Protein AF-0000000080869030 (afdb_homodimer)

Radius of gyration: 32.98 Å; Cα contacts (8 Å, |Δi|>4): 1420; chains: 2; bounding box: 176×97×64 Å

Solvent-accessible surface area (backbone atoms only — not comparable to full-atom values): 35875 Å² total; per-residue (Å²): 134,84,80,75,78,77,78,75,77,75,76,75,74,76,75,72,74,75,75,72,72,69,69,69,69,62,73,65,79,61,89,52,80,64,91,63,67,45,76,40,42,29,30,25,45,46,40,77,60,39,54,60,31,70,37,32,48,49,58,42,50,52,50,40,21,57,57,31,71,56,31,41,39,76,48,80,40,44,34,59,71,88,43,49,30,81,46,18,54,59,34,8,37,72,58,78,32,36,14,27,34,40,38,19,48,64,43,16,87,83,38,53,43,36,29,66,71,23,34,47,56,48,48,45,71,33,64,68,48,42,44,39,45,28,67,30,92,86,58,34,44,41,56,55,33,40,54,54,30,46,76,51,32,22,36,74,63,42,50,23,34,43,28,41,18,17,33,37,16,63,57,84,61,90,49,80,71,62,44,39,73,38,38,25,38,31,28,46,56,48,20,49,45,40,38,69,47,51,18,43,53,39,82,78,58,77,89,48,48,52,59,32,34,66,74,57,76,25,47,29,36,68,40,43,37,39,40,36,64,50,64,47,39,46,78,59,32,41,26,39,29,32,66,39,60,21,36,34,29,31,38,43,26,35,30,12,31,68,64,57,66,70,47,54,71,42,48,51,51,33,42,60,67,43,32,66,60,41,23,54,51,23,20,47,52,29,49,69,32,30,64,59,28,54,48,52,26,45,74,68,69,27,45,79,43,72,60,50,71,67,55,49,51,52,50,28,53,48,24,58,69,62,30,45,55,58,52,21,69,70,36,72,62,27,35,52,41,47,53,52,49,50,51,50,35,38,75,73,66,77,93,133,86,76,79,78,78,79,79,78,74,77,76,74,75,75,73,75,74,75,73,75,71,70,70,69,64,72,66,79,62,87,52,80,64,91,64,67,45,76,39,42,30,29,25,43,46,40,78,61,38,55,60,31,72,38,32,48,49,58,43,50,52,50,40,20,58,56,30,72,54,31,40,38,76,47,80,40,43,36,60,73,87,42,49,29,81,44,18,56,58,34,8,37,70,58,78,30,36,14,26,34,40,39,19,48,66,43,17,87,82,38,52,42,37,29,65,71,23,34,47,55,48,48,45,72,33,66,67,48,43,43,38,46,28,67,28,92,89,59,35,42,42,58,57,34,40,54,54,29,45,77,51,32,21,36,73,62,42,48,23,33,42,28,40,18,17,33,38,17,64,58,85,63,89,48,78,70,61,44,38,73,39,38,27,38,30,27,44,55,50,21,49,47,40,39,69,49,52,17,42,54,39,80,76,59,77,89,49,48,51,58,33,35,66,73,56,77,24,48,28,35,68,42,42,36,39,39,37,62,45,69,49,41,48,78,60,33,40,27,38,28,31,65,41,62,21,37,34,29,30,39,44,26,35,29,12,31,67,64,57,66,69,47,54,71,42,48,51,50,32,42,60,67,44,34,66,61,41,23,56,52,23,20,47,52,28,50,68,31,31,66,58,28,54,48,51,28,42,75,68,70,26,44,78,41,72,61,50,72,67,54,50,51,52,50,29,53,48,22,58,71,63,30,46,55,59,52,22,69,70,36,74,62,28,35,52,39,48,52,50,50,50,50,49,35,38,76,72,66,77,93

Nearest PDB structures (foldseek):
  4pe3-assembly1_A  TM=7.318E-01  e=4.909E-23  Cereibacter sphaeroides ATCC 17029
  2hzl-assembly1_A  TM=8.666E-01  e=1.777E-19  Cereibacter sphaeroides 2.4.1
  8cp7-assembly1_A  TM=8.288E-01  e=3.281E-19  Haemophilus influenzae
  4xfe-assembly1_A  TM=8.522E-01  e=2.308E-18  Pseudomonas putida ND6
  4oan-assembly2_B  TM=8.001E-01  e=3.962E-17  Rhodopseudomonas palustris HaA2

Foldseek 3Di:
DDPPPPPPPPPPPPPPPPPPPPPPVVVPLPQAADPAAAEFEEEELAFCLFLCNVLNVVVLQVQLCVLNVNSYHYHYDYAPPQHHSLCRLLCQLVVVGFKYKDACQRCCVVQVLSCVQQHFFLFQQDLVLSCCQCPNDPHNLVVLSQVSQVVSQKGWQAKAWLFFKKKFFQDDDQFLLVLAQFEEATGRLRQLLSVLSNHHHDHDGPQCQCVCLQVPVGGTYIDRQLCCPSNDSLQRGAEIEPRDRYRTGMMIMMTRNVSLVVDRPSSNVSSNVCHVVSHVSSRVSSVVRNVVSQVSSVVSVHYYHYHDPVSSLVSSVCRLVRRQVVSLVVDVSSVSSSVSSVVSCVVVVSD/DPPPPPDPPPPPPPPPPPPPPPPPPPVPLPQAADPAAAEFEEEELAFCLFLCNVLNVVVLQVQLCVLNVNSYHYHYDYAPPQHHSLCRLLCQLVVVGFKYKDACQRCCVVQVLSCVQQHFFLFAQDLVLSCCCCPNDPHNLVVLSQVSQVVSQKGWQAKAWLFFKKKFFQDDDQFLLVLAQFEEATGRLRQLLSVLSNHHHDHDGPQCQCVCLQVPVGGTYIDRQLCCCSNDVLQRGAEIEPNDRYRTGMMIMMGRNVSLVVDRPSSNVSSNVCHVVSHVSSRVSSVVRNVVSQVSSVVSVHYYHYHDPVSSLVSSVCRLVRRQVVSLVVDVSSVSSSVSSVVSCVVVVSD

Organism: NCBI:txid3151122

pLDDT: mean 91.3, std 17.68, range [23.34, 98.94]

Structure (mmCIF, N/CA/C/O backbone):
data_AF-0000000080869030-model_v1
#
loop_
_entity.id
_entity.type
_entity.pdbx_description
1 polymer 'TRAP transporter substrate-binding protein DctP'
#
loop_
_atom_site.group_PDB
_atom_site.id
_atom_site.type_symbol
_atom_site.label_atom_id
_atom_site.label_alt_id
_atom_site.label_comp_id
_atom_site.label_asym_id
_atom_site.label_entity_id
_atom_site.label_seq_id
_atom_site.pdbx_PDB_ins_code
_atom_site.Cartn_x
_atom_site.Cartn_y
_atom_site.Cartn_z
_atom_site.occupancy
_atom_site.B_iso_or_equiv
_atom_site.auth_seq_id
_atom_site.auth_comp_id
_atom_site.auth_asym_id
_atom_site.auth_atom_id
_atom_site.pdbx_PDB_model_num
ATOM 1 N N . MET A 1 1 ? -86.875 -47.469 6.82 1 24.3 1 MET A N 1
ATOM 2 C CA . MET A 1 1 ? -85.688 -48.25 7.113 1 24.3 1 MET A CA 1
ATOM 3 C C . MET A 1 1 ? -85 -48.781 5.832 1 24.3 1 MET A C 1
ATOM 5 O O . MET A 1 1 ? -84.312 -49.781 5.859 1 24.3 1 MET A O 1
ATOM 9 N N . THR A 1 2 ? -85.5 -48.25 4.672 1 27.67 2 THR A N 1
ATOM 10 C CA . THR A 1 2 ? -85.188 -48.594 3.293 1 27.67 2 THR A CA 1
ATOM 11 C C . THR A 1 2 ? -83.688 -48.375 3.02 1 27.67 2 THR A C 1
ATOM 13 O O . THR A 1 2 ? -83.125 -47.312 3.33 1 27.67 2 THR A O 1
ATOM 16 N N . THR A 1 3 ? -82.938 -49.469 2.873 1 29.38 3 THR A N 1
ATOM 17 C CA . THR A 1 3 ? -81.562 -49.938 2.674 1 29.38 3 THR A CA 1
ATOM 18 C C . THR A 1 3 ? -81 -49.375 1.372 1 29.38 3 THR A C 1
ATOM 20 O O . THR A 1 3 ? -81.438 -49.781 0.284 1 29.38 3 THR A O 1
ATOM 23 N N . ILE A 1 4 ? -80.938 -47.969 1.257 1 28.75 4 ILE A N 1
ATOM 24 C CA . ILE A 1 4 ? -80.438 -47.344 0.026 1 28.75 4 ILE A CA 1
ATOM 25 C C . ILE A 1 4 ? -79.062 -47.812 -0.318 1 28.75 4 ILE A C 1
ATOM 27 O O . ILE A 1 4 ? -78.125 -47.688 0.49 1 28.75 4 ILE A O 1
ATOM 31 N N . LYS A 1 5 ? -79 -48.844 -1.177 1 28.5 5 LYS A N 1
ATOM 32 C CA . LYS A 1 5 ? -77.875 -49.562 -1.767 1 28.5 5 LYS A CA 1
ATOM 33 C C . LYS A 1 5 ? -76.875 -48.594 -2.424 1 28.5 5 LYS A C 1
ATOM 35 O O . LYS A 1 5 ? -77.188 -47.969 -3.434 1 28.5 5 LYS A O 1
ATOM 40 N N . HIS A 1 6 ? -76.188 -47.688 -1.654 1 31.61 6 HIS A N 1
ATOM 41 C CA . HIS A 1 6 ? -75.25 -46.719 -2.225 1 31.61 6 HIS A CA 1
ATOM 42 C C . HIS A 1 6 ? -74.125 -47.438 -3.018 1 31.61 6 HIS A C 1
ATOM 44 O O . HIS A 1 6 ? -73.438 -48.281 -2.473 1 31.61 6 HIS A O 1
ATOM 50 N N . THR A 1 7 ? -74.438 -47.844 -4.281 1 29.8 7 THR A N 1
ATOM 51 C CA . THR A 1 7 ? -73.562 -48.438 -5.254 1 29.8 7 THR A CA 1
ATOM 52 C C . THR A 1 7 ? -72.25 -47.625 -5.383 1 29.8 7 THR A C 1
ATOM 54 O O . THR A 1 7 ? -72.312 -46.438 -5.699 1 29.8 7 THR A O 1
ATOM 57 N N . ILE A 1 8 ? -71.25 -47.875 -4.531 1 30.05 8 ILE A N 1
ATOM 58 C CA . ILE A 1 8 ? -69.938 -47.344 -4.414 1 30.05 8 ILE A CA 1
ATOM 59 C C . ILE A 1 8 ? -69.188 -47.531 -5.727 1 30.05 8 ILE A C 1
ATOM 61 O O . ILE A 1 8 ? -68.938 -48.656 -6.164 1 30.05 8 ILE A O 1
ATOM 65 N N . PHE A 1 9 ? -69.625 -46.844 -6.844 1 30.55 9 PHE A N 1
ATOM 66 C CA . PHE A 1 9 ? -68.938 -46.906 -8.102 1 30.55 9 PHE A CA 1
ATOM 67 C C . PHE A 1 9 ? -67.438 -46.594 -7.883 1 30.55 9 PHE A C 1
ATOM 69 O O . PHE A 1 9 ? -67.125 -45.531 -7.328 1 30.55 9 PHE A O 1
ATOM 76 N N . ALA A 1 10 ? -66.625 -47.562 -7.613 1 28.8 10 ALA A N 1
ATOM 77 C CA . ALA A 1 10 ? -65.125 -47.625 -7.504 1 28.8 10 ALA A CA 1
ATOM 78 C C . ALA A 1 10 ? -64.5 -47.062 -8.766 1 28.8 10 ALA A C 1
ATOM 80 O O . ALA A 1 10 ? -64.562 -47.656 -9.836 1 28.8 10 ALA A O 1
ATOM 81 N N . LYS A 1 11 ? -64.688 -45.719 -9.023 1 31.28 11 LYS A N 1
ATOM 82 C CA . LYS A 1 11 ? -63.969 -45.094 -10.133 1 31.28 11 LYS A CA 1
ATOM 83 C C . LYS A 1 11 ? -62.5 -45.5 -10.172 1 31.28 11 LYS A C 1
ATOM 85 O O . LYS A 1 11 ? -61.75 -45.281 -9.211 1 31.28 11 LYS A O 1
ATOM 90 N N . THR A 1 12 ? -62.219 -46.719 -10.734 1 29.55 12 THR A N 1
ATOM 91 C CA . THR A 1 12 ? -60.875 -47.188 -11.031 1 29.55 12 THR A CA 1
ATOM 92 C C . THR A 1 12 ? -60.094 -46.125 -11.812 1 29.55 12 THR A C 1
ATOM 94 O O . THR A 1 12 ? -60.469 -45.75 -12.93 1 29.55 12 THR A O 1
ATOM 97 N N . MET A 1 13 ? -59.719 -45.031 -11.141 1 30.67 13 MET A N 1
ATOM 98 C CA . MET A 1 13 ? -58.812 -44.062 -11.758 1 30.67 13 MET A CA 1
ATOM 99 C C . MET A 1 13 ? -57.594 -44.719 -12.375 1 30.67 13 MET A C 1
ATOM 101 O O . MET A 1 13 ? -56.844 -45.406 -11.68 1 30.67 13 MET A O 1
ATOM 105 N N . ILE A 1 14 ? -57.75 -45.188 -13.641 1 33.12 14 ILE A N 1
ATOM 106 C CA . ILE A 1 14 ? -56.625 -45.594 -14.469 1 33.12 14 ILE A CA 1
ATOM 107 C C . ILE A 1 14 ? -55.531 -44.531 -14.453 1 33.12 14 ILE A C 1
ATOM 109 O O . ILE A 1 14 ? -55.75 -43.406 -14.891 1 33.12 14 ILE A O 1
ATOM 113 N N . CYS A 1 15 ? -54.812 -44.438 -13.336 1 30.11 15 CYS A N 1
ATOM 114 C CA . CYS A 1 15 ? -53.594 -43.625 -13.32 1 30.11 15 CYS A CA 1
ATOM 115 C C . CYS A 1 15 ? -52.688 -43.969 -14.492 1 30.11 15 CYS A C 1
ATOM 117 O O . CYS A 1 15 ? -52.156 -45.062 -14.562 1 30.11 15 CYS A O 1
ATOM 119 N N . ALA A 1 16 ? -53.125 -43.625 -15.789 1 35 16 ALA A N 1
ATOM 120 C CA . ALA A 1 16 ? -52.188 -43.656 -16.891 1 35 16 ALA A CA 1
ATOM 121 C C . ALA A 1 16 ? -50.844 -43.062 -16.484 1 35 16 ALA A C 1
ATOM 123 O O . ALA A 1 16 ? -50.75 -41.938 -16.031 1 35 16 ALA A O 1
ATOM 124 N N . GLY A 1 17 ? -49.906 -43.938 -15.984 1 31.67 17 GLY A N 1
ATOM 125 C CA . GLY A 1 17 ? -48.5 -43.656 -15.781 1 31.67 17 GLY A CA 1
ATOM 126 C C . GLY A 1 17 ? -47.875 -42.906 -16.953 1 31.67 17 GLY A C 1
ATOM 127 O O . GLY A 1 17 ? -47.812 -43.438 -18.062 1 31.67 17 GLY A O 1
ATOM 128 N N . VAL A 1 18 ? -48.25 -41.594 -17.141 1 37.72 18 VAL A N 1
ATOM 129 C CA . VAL A 1 18 ? -47.406 -40.844 -18.062 1 37.72 18 VAL A CA 1
ATOM 130 C C . VAL A 1 18 ? -45.938 -41.156 -17.812 1 37.72 18 VAL A C 1
ATOM 132 O O . VAL A 1 18 ? -45.406 -40.906 -16.719 1 37.72 18 VAL A O 1
ATOM 135 N N . MET A 1 19 ? -45.469 -42.281 -18.422 1 35.59 19 MET A N 1
ATOM 136 C CA . MET A 1 19 ? -44.031 -42.469 -18.5 1 35.59 19 MET A CA 1
ATOM 137 C C . MET A 1 19 ? -43.344 -41.188 -18.984 1 35.59 19 MET A C 1
ATOM 139 O O . MET A 1 19 ? -43.531 -40.75 -20.109 1 35.59 19 MET A O 1
ATOM 143 N N . ALA A 1 20 ? -43.188 -40.188 -18.125 1 37.25 20 ALA A N 1
ATOM 144 C CA . ALA A 1 20 ? -42.25 -39.094 -18.406 1 37.25 20 ALA A CA 1
ATOM 145 C C . ALA A 1 20 ? -40.938 -39.625 -18.984 1 37.25 20 ALA A C 1
ATOM 147 O O . ALA A 1 20 ? -40.219 -40.375 -18.297 1 37.25 20 ALA A O 1
ATOM 148 N N . PHE A 1 21 ? -40.938 -39.906 -20.281 1 37.81 21 PHE A N 1
ATOM 149 C CA . PHE A 1 21 ? -39.625 -39.969 -20.906 1 37.81 21 PHE A CA 1
ATOM 150 C C . PHE A 1 21 ? -38.75 -38.812 -20.438 1 37.81 21 PHE A C 1
ATOM 152 O O . PHE A 1 21 ? -39.031 -37.656 -20.766 1 37.81 21 PHE A O 1
ATOM 159 N N . THR A 1 22 ? -38.344 -38.906 -19.219 1 37.75 22 THR A N 1
ATOM 160 C CA . THR A 1 22 ? -37.219 -38.062 -18.953 1 37.75 22 THR A CA 1
ATOM 161 C C . THR A 1 22 ? -36.188 -38.156 -20.078 1 37.75 22 THR A C 1
ATOM 163 O O . THR A 1 22 ? -35.531 -39.188 -20.25 1 37.75 22 THR A O 1
ATOM 166 N N . HIS A 1 23 ? -36.531 -37.562 -21.266 1 37.72 23 HIS A N 1
ATOM 167 C CA . HIS A 1 23 ? -35.406 -37.281 -22.125 1 37.72 23 HIS A CA 1
ATOM 168 C C . HIS A 1 23 ? -34.219 -36.75 -21.328 1 37.72 23 HIS A C 1
ATOM 170 O O . HIS A 1 23 ? -34.25 -35.656 -20.797 1 37.72 23 HIS A O 1
ATOM 176 N N . SER A 1 24 ? -33.656 -37.594 -20.578 1 38.56 24 SER A N 1
ATOM 177 C CA . SER A 1 24 ? -32.281 -37.219 -20.281 1 38.56 24 SER A CA 1
ATOM 178 C C . SER A 1 24 ? -31.594 -36.594 -21.5 1 38.56 24 SER A C 1
ATOM 180 O O . SER A 1 24 ? -31.203 -37.344 -22.406 1 38.56 24 SER A O 1
ATOM 182 N N . VAL A 1 25 ? -32.094 -35.531 -22.016 1 40.72 25 VAL A N 1
ATOM 183 C CA . VAL A 1 25 ? -31.156 -34.812 -22.875 1 40.72 25 VAL A CA 1
ATOM 184 C C . VAL A 1 25 ? -29.75 -34.938 -22.281 1 40.72 25 VAL A C 1
ATOM 186 O O . VAL A 1 25 ? -29.453 -34.312 -21.266 1 40.72 25 VAL A O 1
ATOM 189 N N . ALA A 1 26 ? -29.25 -36.094 -22.234 1 40.06 26 ALA A N 1
ATOM 190 C CA . ALA A 1 26 ? -27.797 -36.062 -22.125 1 40.06 26 ALA A CA 1
ATOM 191 C C . ALA A 1 26 ? -27.234 -34.844 -22.844 1 40.06 26 ALA A C 1
ATOM 193 O O . ALA A 1 26 ? -27.359 -34.688 -24.062 1 40.06 26 ALA A O 1
ATOM 194 N N . GLN A 1 27 ? -27.359 -33.625 -22.312 1 41.88 27 GLN A N 1
ATOM 195 C CA . GLN A 1 27 ? -26.484 -32.625 -22.906 1 41.88 27 GLN A CA 1
ATOM 196 C C . GLN A 1 27 ? -25.281 -33.281 -23.594 1 41.88 27 GLN A C 1
ATOM 198 O O . GLN A 1 27 ? -24.453 -33.906 -22.953 1 41.88 27 GLN A O 1
ATOM 203 N N . ALA A 1 28 ? -25.484 -33.812 -24.594 1 42.09 28 ALA A N 1
ATOM 204 C CA . ALA A 1 28 ? -24.453 -34.375 -25.469 1 42.09 28 ALA A CA 1
ATOM 205 C C . ALA A 1 28 ? -23.109 -33.656 -25.234 1 42.09 28 ALA A C 1
ATOM 207 O O . ALA A 1 28 ? -23 -32.438 -25.422 1 42.09 28 ALA A O 1
ATOM 208 N N . GLN A 1 29 ? -22.438 -33.906 -24.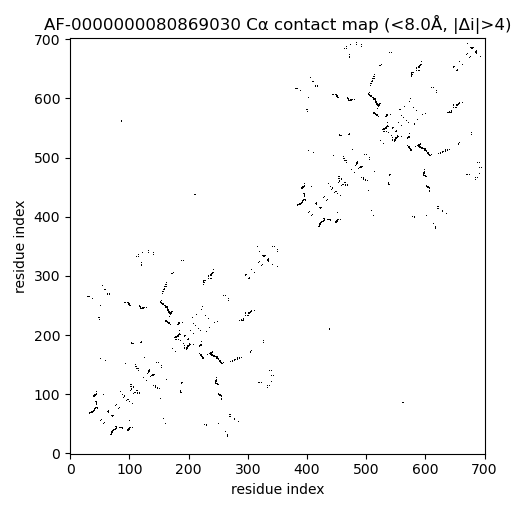109 1 50.94 29 GLN A N 1
ATOM 209 C CA . GLN A 1 29 ? -21.047 -33.438 -24.078 1 50.94 29 GLN A CA 1
ATOM 210 C C . GLN A 1 29 ? -20.516 -33.219 -25.484 1 50.94 29 GLN A C 1
ATOM 212 O O . GLN A 1 29 ? -20.25 -34.188 -26.219 1 50.94 29 GLN A O 1
ATOM 217 N N . GLU A 1 30 ? -21 -32.344 -26.297 1 59 30 GLU A N 1
ATOM 218 C CA . GLU A 1 30 ? -20.547 -32.031 -27.641 1 59 30 GLU A CA 1
ATOM 219 C C . GLU A 1 30 ? -19.016 -32.062 -27.734 1 59 30 GLU A C 1
ATOM 221 O O . GLU A 1 30 ? -18.328 -31.375 -26.984 1 59 30 GLU A O 1
ATOM 226 N N . ASN A 1 31 ? -18.469 -33.188 -28.25 1 74.62 31 ASN A N 1
ATOM 227 C CA . ASN A 1 31 ? -17.078 -33.469 -28.562 1 74.62 31 ASN A CA 1
ATOM 228 C C . ASN A 1 31 ? -16.531 -32.562 -29.641 1 74.62 31 ASN A C 1
ATOM 230 O O . ASN A 1 31 ? -16.844 -32.75 -30.828 1 74.62 31 ASN A O 1
ATOM 234 N N . GLY A 1 32 ? -16.109 -31.281 -29.422 1 89.69 32 GLY A N 1
ATOM 235 C CA . GLY A 1 32 ? -15.484 -30.328 -30.328 1 89.69 32 GLY A CA 1
ATOM 236 C C . GLY A 1 32 ? -15.719 -28.875 -29.938 1 89.69 32 GLY A C 1
ATOM 237 O O . GLY A 1 32 ? -16.297 -28.609 -28.875 1 89.69 32 GLY A O 1
ATOM 238 N N . PRO A 1 33 ? -15.203 -28.031 -30.828 1 94.69 33 PRO A N 1
ATOM 239 C CA . PRO A 1 33 ? -15.344 -26.609 -30.531 1 94.69 33 PRO A CA 1
ATOM 240 C C . PRO A 1 33 ? -16.797 -26.141 -30.578 1 94.69 33 PRO A C 1
ATOM 242 O O . PRO A 1 33 ? -17.531 -26.5 -31.5 1 94.69 33 PRO A O 1
ATOM 245 N N . PRO A 1 34 ? -17.281 -25.406 -29.625 1 95.44 34 PRO A N 1
ATOM 246 C CA . PRO A 1 34 ? -18.609 -24.797 -29.688 1 95.44 34 PRO A CA 1
ATOM 247 C C . PRO A 1 34 ? -18.703 -23.719 -30.766 1 95.44 34 PRO A C 1
ATOM 249 O O . PRO A 1 34 ? -17.688 -23.234 -31.266 1 95.44 34 PRO A O 1
ATOM 252 N N . ASP A 1 35 ? -20 -23.375 -31 1 93.12 35 ASP A N 1
ATOM 253 C CA . ASP A 1 35 ? -20.234 -22.328 -31.984 1 93.12 35 ASP A CA 1
ATOM 254 C C . ASP A 1 35 ? -20 -20.938 -31.391 1 93.12 35 ASP A C 1
ATOM 256 O O . ASP A 1 35 ? -19.516 -20.031 -32.062 1 93.12 35 ASP A O 1
ATOM 260 N N . GLU A 1 36 ? -20.219 -20.844 -30.156 1 95.12 36 GLU A N 1
ATOM 261 C CA . GLU A 1 36 ? -20.125 -19.547 -29.5 1 95.12 36 GLU A CA 1
ATOM 262 C C . GLU A 1 36 ? -18.703 -19.266 -29.016 1 95.12 36 GLU A C 1
ATOM 264 O O . GLU A 1 36 ? -18.016 -20.172 -28.531 1 95.12 36 GLU A O 1
ATOM 269 N N . VAL A 1 37 ? -18.25 -18.047 -29.203 1 97.81 37 VAL A N 1
ATOM 270 C CA . VAL A 1 37 ? -16.953 -17.609 -28.734 1 97.81 37 VAL A CA 1
ATOM 271 C C . VAL A 1 37 ? -17.078 -17.016 -27.328 1 97.81 37 VAL A C 1
ATOM 273 O O . VAL A 1 37 ? -17.938 -16.172 -27.078 1 97.81 37 VAL A O 1
ATOM 276 N N . THR A 1 38 ? -16.328 -17.547 -26.406 1 98.44 38 THR A N 1
ATOM 277 C CA . THR A 1 38 ? -16.203 -16.984 -25.062 1 98.44 38 THR A CA 1
ATOM 278 C C . THR A 1 38 ? -15.062 -15.977 -25 1 98.44 38 THR A C 1
ATOM 280 O O . THR A 1 38 ? -13.938 -16.281 -25.375 1 98.44 38 THR A O 1
ATOM 283 N N . THR A 1 39 ? -15.328 -14.789 -24.547 1 98.69 39 THR A N 1
ATOM 284 C CA . THR A 1 39 ? -14.289 -13.781 -24.359 1 98.69 39 THR A CA 1
ATOM 285 C C . THR A 1 39 ? -14.047 -13.523 -22.875 1 98.69 39 THR A C 1
ATOM 287 O O . THR A 1 39 ? -14.961 -13.133 -22.156 1 98.69 39 THR A O 1
ATOM 290 N N . TRP A 1 40 ? -12.828 -13.766 -22.422 1 98.88 40 TRP A N 1
ATOM 291 C CA . TRP A 1 40 ? -12.406 -13.484 -21.062 1 98.88 40 TRP A CA 1
ATOM 292 C C . TRP A 1 40 ? -11.656 -12.156 -20.984 1 98.88 40 TRP A C 1
ATOM 294 O O . TRP A 1 40 ? -10.875 -11.828 -21.875 1 98.88 40 TRP A O 1
ATOM 304 N N . THR A 1 41 ? -11.914 -11.438 -19.938 1 98.88 41 THR A N 1
ATOM 305 C CA . THR A 1 41 ? -11.117 -10.266 -19.594 1 98.88 41 THR A CA 1
ATOM 306 C C . THR A 1 41 ? -10.211 -10.555 -18.391 1 98.88 41 THR A C 1
ATOM 308 O O . THR A 1 41 ? -10.695 -10.883 -17.312 1 98.88 41 THR A O 1
ATOM 311 N N . PHE A 1 42 ? -8.914 -10.414 -18.672 1 98.88 42 PHE A N 1
ATOM 312 C CA . PHE A 1 42 ? -7.914 -10.617 -17.625 1 98.88 42 PHE A CA 1
ATOM 313 C C . PHE A 1 42 ? -7.246 -9.305 -17.25 1 98.88 42 PHE A C 1
ATOM 315 O O . PHE A 1 42 ? -6.895 -8.5 -18.125 1 98.88 42 PHE A O 1
ATOM 322 N N . GLN A 1 43 ? -7.098 -9.039 -15.977 1 98.62 43 GLN A N 1
ATOM 323 C CA . GLN A 1 43 ? -6.188 -8.008 -15.484 1 98.62 43 GLN A CA 1
ATOM 324 C C . GLN A 1 43 ? -5.188 -8.586 -14.492 1 98.62 43 GLN A C 1
ATOM 326 O O . GLN A 1 43 ? -5.559 -8.984 -13.391 1 98.62 43 GLN A O 1
ATOM 331 N N . PRO A 1 44 ? -3.928 -8.609 -14.852 1 98.5 44 PRO A N 1
ATOM 332 C CA . PRO A 1 44 ? -2.891 -9.039 -13.906 1 98.5 44 PRO A CA 1
ATOM 333 C C . PRO A 1 44 ? -2.568 -7.977 -12.859 1 98.5 44 PRO A C 1
ATOM 335 O O . PRO A 1 44 ? -3.154 -6.891 -12.875 1 98.5 44 PRO A O 1
ATOM 338 N N . ALA A 1 45 ? -1.724 -8.336 -11.914 1 97.31 45 ALA A N 1
ATOM 339 C CA . ALA A 1 45 ? -1.27 -7.41 -10.875 1 97.31 45 ALA A CA 1
ATOM 340 C C . ALA A 1 45 ? -0.243 -6.426 -11.43 1 97.31 45 ALA A C 1
ATOM 342 O O . ALA A 1 45 ? 0.26 -5.566 -10.703 1 97.31 45 ALA A O 1
ATOM 343 N N . PHE A 1 46 ? 0.075 -6.492 -12.703 1 95.06 46 PHE A N 1
ATOM 344 C CA . PHE A 1 46 ? 1.16 -5.738 -13.312 1 95.06 46 PHE A CA 1
ATOM 345 C C . PHE A 1 46 ? 0.747 -5.215 -14.688 1 95.06 46 PHE A C 1
ATOM 347 O O . PHE A 1 46 ? -0.309 -5.582 -15.203 1 95.06 46 PHE A O 1
ATOM 354 N N . ASP A 1 47 ? 1.552 -4.344 -15.195 1 94.19 47 ASP A N 1
ATOM 355 C CA . ASP A 1 47 ? 1.265 -3.822 -16.531 1 94.19 47 ASP A CA 1
ATOM 356 C C . ASP A 1 47 ? 2.209 -4.418 -17.562 1 94.19 47 ASP A C 1
ATOM 358 O O . ASP A 1 47 ? 2.932 -5.375 -17.281 1 94.19 47 ASP A O 1
ATOM 362 N N . SER A 1 48 ? 2.186 -3.885 -18.75 1 94.06 48 SER A N 1
ATOM 363 C CA . SER A 1 48 ? 2.854 -4.52 -19.875 1 94.06 48 SER A CA 1
ATOM 364 C C . SER A 1 48 ? 4.363 -4.328 -19.812 1 94.06 48 SER A C 1
ATOM 366 O O . SER A 1 48 ? 5.113 -4.953 -20.562 1 94.06 48 SER A O 1
ATOM 368 N N . SER A 1 49 ? 4.828 -3.527 -18.844 1 89.31 49 SER A N 1
ATOM 369 C CA . SER A 1 49 ? 6.266 -3.311 -18.734 1 89.31 49 SER A CA 1
ATOM 370 C C . SER A 1 49 ? 6.945 -4.484 -18.031 1 89.31 49 SER A C 1
ATOM 372 O O . SER A 1 49 ? 8.164 -4.645 -18.109 1 89.31 49 SER A O 1
ATOM 374 N N . ASP A 1 50 ? 6.164 -5.238 -17.312 1 92.62 50 ASP A N 1
ATOM 375 C CA . ASP A 1 50 ? 6.695 -6.387 -16.578 1 92.62 50 ASP A CA 1
ATOM 376 C C . ASP A 1 50 ? 6.957 -7.559 -17.531 1 92.62 50 ASP A C 1
ATOM 378 O O . ASP A 1 50 ? 6.145 -7.848 -18.406 1 92.62 50 ASP A O 1
ATOM 382 N N . ALA A 1 51 ? 7.988 -8.273 -17.297 1 92.75 51 ALA A N 1
ATOM 383 C CA . ALA A 1 51 ? 8.375 -9.391 -18.156 1 92.75 51 ALA A CA 1
ATOM 384 C C . ALA A 1 51 ? 7.312 -10.492 -18.125 1 92.75 51 ALA A C 1
ATOM 386 O O . ALA A 1 51 ? 7.188 -11.266 -19.094 1 92.75 51 ALA A O 1
ATOM 387 N N . GLY A 1 52 ? 6.582 -10.594 -17.047 1 95.31 52 GLY A N 1
ATOM 388 C CA . GLY A 1 52 ? 5.516 -11.578 -16.953 1 95.31 52 GLY A CA 1
ATOM 389 C C . GLY A 1 52 ? 4.445 -11.406 -18.016 1 95.31 52 GLY A C 1
ATOM 390 O O . GLY A 1 52 ? 3.656 -12.312 -18.266 1 95.31 52 GLY A O 1
ATOM 391 N N . TRP A 1 53 ? 4.438 -10.172 -18.562 1 96.56 53 TRP A N 1
ATOM 392 C CA . TRP A 1 53 ? 3.484 -9.891 -19.625 1 96.56 53 TRP A CA 1
ATOM 393 C C . TRP A 1 53 ? 3.887 -10.602 -20.922 1 96.56 53 TRP A C 1
ATOM 395 O O . TRP A 1 53 ? 3.363 -11.68 -21.234 1 96.56 53 TRP A O 1
ATOM 405 N N . ASP A 1 54 ? 5.027 -10.266 -21.516 1 96.12 54 ASP A N 1
ATOM 406 C CA . ASP A 1 54 ? 5.441 -10.734 -22.828 1 96.12 54 ASP A CA 1
ATOM 407 C C . ASP A 1 54 ? 5.984 -12.164 -22.75 1 96.12 54 ASP A C 1
ATOM 409 O O . ASP A 1 54 ? 5.836 -12.938 -23.703 1 96.12 54 ASP A O 1
ATOM 413 N N . ASN A 1 55 ? 6.562 -12.477 -21.609 1 96.44 55 ASN A N 1
ATOM 414 C CA . ASN A 1 55 ? 7.23 -13.766 -21.516 1 96.44 55 ASN A CA 1
ATOM 415 C C . ASN A 1 55 ? 6.379 -14.789 -20.75 1 96.44 55 ASN A C 1
ATOM 417 O O . ASN A 1 55 ? 6.762 -15.953 -20.625 1 96.44 55 ASN A O 1
ATOM 421 N N . GLY A 1 56 ? 5.289 -14.328 -20.219 1 97.75 56 GLY A N 1
ATOM 422 C CA . GLY A 1 56 ? 4.426 -15.211 -19.453 1 97.75 56 GLY A CA 1
ATOM 423 C C . GLY A 1 56 ? 3.018 -15.305 -20.016 1 97.75 56 GLY A C 1
ATOM 424 O O . GLY A 1 56 ? 2.662 -16.281 -20.656 1 97.75 56 GLY A O 1
ATOM 425 N N . LEU A 1 57 ? 2.279 -14.195 -19.969 1 98.62 57 LEU A N 1
ATOM 426 C CA . LEU A 1 57 ? 0.849 -14.195 -20.25 1 98.62 57 LEU A CA 1
ATOM 427 C C . LEU A 1 57 ? 0.596 -14.266 -21.75 1 98.62 57 LEU A C 1
ATOM 429 O O . LEU A 1 57 ? -0.294 -14.984 -22.203 1 98.62 57 LEU A O 1
ATOM 433 N N . ILE A 1 58 ? 1.354 -13.516 -22.531 1 98.75 58 ILE A N 1
ATOM 434 C CA . ILE A 1 58 ? 1.066 -13.445 -23.953 1 98.75 58 ILE A CA 1
ATOM 435 C C . ILE A 1 58 ? 1.251 -14.82 -24.594 1 98.75 58 ILE A C 1
ATOM 437 O O . ILE A 1 58 ? 0.344 -15.336 -25.25 1 98.75 58 ILE A O 1
ATOM 441 N N . PRO A 1 59 ? 2.406 -15.477 -24.375 1 98.81 59 PRO A N 1
ATOM 442 C CA . PRO A 1 59 ? 2.523 -16.812 -24.953 1 98.81 59 PRO A CA 1
ATOM 443 C C . PRO A 1 59 ? 1.461 -17.781 -24.438 1 98.81 59 PRO A C 1
ATOM 445 O O . PRO A 1 59 ? 0.962 -18.625 -25.188 1 98.81 59 PRO A O 1
ATOM 448 N N . TRP A 1 60 ? 1.116 -17.703 -23.172 1 98.88 60 TRP A N 1
ATOM 449 C CA . TRP A 1 60 ? 0.071 -18.562 -22.609 1 98.88 60 TRP A CA 1
ATOM 450 C C . TRP A 1 60 ? -1.274 -18.281 -23.266 1 98.88 60 TRP A C 1
ATOM 452 O O . TRP A 1 60 ? -1.998 -19.203 -23.625 1 98.88 60 TRP A O 1
ATOM 462 N N . ILE A 1 61 ? -1.646 -17.016 -23.422 1 98.94 61 ILE A N 1
ATOM 463 C CA . ILE A 1 61 ? -2.902 -16.609 -24.047 1 98.94 61 ILE A CA 1
ATOM 464 C C . ILE A 1 61 ? -2.967 -17.125 -25.484 1 98.94 61 ILE A C 1
ATOM 466 O O . ILE A 1 61 ? -3.982 -17.703 -25.891 1 98.94 61 ILE A O 1
ATOM 470 N N . GLU A 1 62 ? -1.881 -16.984 -26.203 1 98.88 62 GLU A N 1
ATOM 471 C CA . GLU A 1 62 ? -1.831 -17.484 -27.578 1 98.88 62 GLU A CA 1
ATOM 472 C C . GLU A 1 62 ? -2.045 -18.984 -27.625 1 98.88 62 GLU A C 1
ATOM 474 O O . GLU A 1 62 ? -2.773 -19.484 -28.484 1 98.88 62 GLU A O 1
ATOM 479 N N . ALA A 1 63 ? -1.443 -19.719 -26.734 1 98.88 63 ALA A N 1
ATOM 480 C CA . ALA A 1 63 ? -1.592 -21.172 -26.688 1 98.88 63 ALA A CA 1
ATOM 481 C C . ALA A 1 63 ? -3.035 -21.562 -26.391 1 98.88 63 ALA A C 1
ATOM 483 O O . ALA A 1 63 ? -3.57 -22.5 -27 1 98.88 63 ALA A O 1
ATOM 484 N N . VAL A 1 64 ? -3.678 -20.875 -25.453 1 98.88 64 VAL A N 1
ATOM 485 C CA . VAL A 1 64 ? -5.062 -21.156 -25.078 1 98.88 64 VAL A CA 1
ATOM 486 C C . VAL A 1 64 ? -5.977 -20.906 -26.281 1 98.88 64 VAL A C 1
ATOM 488 O O . VAL A 1 64 ? -6.824 -21.734 -26.609 1 98.88 64 VAL A O 1
ATOM 491 N N . GLU A 1 65 ? -5.777 -19.797 -26.891 1 98.88 65 GLU A N 1
ATOM 492 C CA . GLU A 1 65 ? -6.629 -19.438 -28.016 1 98.88 65 GLU A CA 1
ATOM 493 C C . GLU A 1 65 ? -6.441 -20.406 -29.188 1 98.88 65 GLU A C 1
ATOM 495 O O . GLU A 1 65 ? -7.41 -20.781 -29.844 1 98.88 65 GLU A O 1
ATOM 500 N N . GLU A 1 66 ? -5.23 -20.766 -29.438 1 98.81 66 GLU A N 1
ATOM 501 C CA . GLU A 1 66 ? -4.953 -21.734 -30.5 1 98.81 66 GLU A CA 1
ATOM 502 C C . GLU A 1 66 ? -5.547 -23.094 -30.172 1 98.81 66 GLU A C 1
ATOM 504 O O . GLU A 1 66 ? -6.211 -23.703 -31 1 98.81 66 GLU A O 1
ATOM 509 N N . ALA A 1 67 ? -5.355 -23.562 -28.938 1 98.62 67 ALA A N 1
ATOM 510 C CA . ALA A 1 67 ? -5.82 -24.891 -28.531 1 98.62 67 ALA A CA 1
ATOM 511 C C . ALA A 1 67 ? -7.34 -24.984 -28.594 1 98.62 67 ALA A C 1
ATOM 513 O O . ALA A 1 67 ? -7.895 -26.047 -28.891 1 98.62 67 ALA A O 1
ATOM 514 N N . THR A 1 68 ? -7.996 -23.828 -28.391 1 98.56 68 THR A N 1
ATOM 515 C CA . THR A 1 68 ? -9.453 -23.828 -28.375 1 98.56 68 THR A CA 1
ATOM 516 C C . THR A 1 68 ? -10.008 -23.406 -29.734 1 98.56 68 THR A C 1
ATOM 518 O O . THR A 1 68 ? -11.188 -23.062 -29.859 1 98.56 68 THR A O 1
ATOM 521 N N . GLU A 1 69 ? -9.086 -23.281 -30.672 1 98.25 69 GLU A N 1
ATOM 522 C CA . GLU A 1 69 ? -9.445 -22.922 -32.031 1 98.25 69 GLU A CA 1
ATOM 523 C C . GLU A 1 69 ? -10.219 -21.609 -32.062 1 98.25 69 GLU A C 1
ATOM 525 O O . GLU A 1 69 ? -11.211 -21.484 -32.812 1 98.25 69 GLU A O 1
ATOM 530 N N . GLY A 1 70 ? -9.875 -20.766 -31.203 1 98.38 70 GLY A N 1
ATOM 531 C CA . GLY A 1 70 ? -10.414 -19.422 -31.203 1 98.38 70 GLY A CA 1
ATOM 532 C C . GLY A 1 70 ? -11.727 -19.297 -30.438 1 98.38 70 GLY A C 1
ATOM 533 O O . GLY A 1 70 ? -12.297 -18.203 -30.344 1 98.38 70 GLY A O 1
ATOM 534 N N . THR A 1 71 ? -12.219 -20.328 -29.875 1 98.5 71 THR A N 1
ATOM 535 C CA . THR A 1 71 ? -13.523 -20.281 -29.219 1 98.5 71 THR A CA 1
ATOM 536 C C . THR A 1 71 ? -13.398 -19.703 -27.812 1 98.5 71 THR A C 1
ATOM 538 O O . THR A 1 71 ? -14.406 -19.391 -27.172 1 98.5 71 THR A O 1
ATOM 541 N N . VAL A 1 72 ? -12.211 -19.578 -27.312 1 98.81 72 VAL A N 1
ATOM 542 C CA . VAL A 1 72 ? -11.914 -18.781 -26.125 1 98.81 72 VAL A CA 1
ATOM 543 C C . VAL A 1 72 ? -10.93 -17.672 -26.484 1 98.81 72 VAL A C 1
ATOM 545 O O . VAL A 1 72 ? -9.836 -17.938 -26.984 1 98.81 72 VAL A O 1
ATOM 548 N N . GLN A 1 73 ? -11.328 -16.484 -26.312 1 98.81 73 GLN A N 1
ATOM 549 C CA . GLN A 1 73 ? -10.484 -15.312 -26.516 1 98.81 73 GLN A CA 1
ATOM 550 C C . GLN A 1 73 ? -10.25 -14.562 -25.219 1 98.81 73 GLN A C 1
ATOM 552 O O . GLN A 1 73 ? -11.141 -14.484 -24.375 1 98.81 73 GLN A O 1
ATOM 557 N N . ILE A 1 74 ? -9.055 -14 -25.094 1 98.88 74 ILE A N 1
ATOM 558 C CA . ILE A 1 74 ? -8.703 -13.344 -23.844 1 98.88 74 ILE A CA 1
ATOM 559 C C . ILE A 1 74 ? -8.266 -11.906 -24.109 1 98.88 74 ILE A C 1
ATOM 561 O O . ILE A 1 74 ? -7.309 -11.672 -24.844 1 98.88 74 ILE A O 1
ATOM 565 N N . LYS A 1 75 ? -8.984 -10.992 -23.578 1 98.75 75 LYS A N 1
ATOM 566 C CA . LYS A 1 75 ? -8.602 -9.578 -23.547 1 98.75 75 LYS A CA 1
ATOM 567 C C . LYS A 1 75 ? -7.77 -9.266 -22.297 1 98.75 75 LYS A C 1
ATOM 569 O O . LYS A 1 75 ? -8.242 -9.414 -21.172 1 98.75 75 LYS A O 1
ATOM 574 N N . LEU A 1 76 ? -6.57 -8.883 -22.547 1 98.69 76 LEU A N 1
ATOM 575 C CA . LEU A 1 76 ? -5.629 -8.609 -21.469 1 98.69 76 LEU A CA 1
ATOM 576 C C . LEU A 1 76 ? -5.551 -7.117 -21.172 1 98.69 76 LEU A C 1
ATOM 578 O O . LEU A 1 76 ? -5.23 -6.32 -22.062 1 98.69 76 LEU A O 1
ATOM 582 N N . MET A 1 77 ? -5.879 -6.762 -19.953 1 98.5 77 MET A N 1
ATOM 583 C CA . MET A 1 77 ? -5.855 -5.371 -19.516 1 98.5 77 MET A CA 1
ATOM 584 C C . MET A 1 77 ? -4.746 -5.148 -18.484 1 98.5 77 MET A C 1
ATOM 586 O O . MET A 1 77 ? -4.582 -5.941 -17.562 1 98.5 77 MET A O 1
ATOM 590 N N . PRO A 1 78 ? -3.947 -4.043 -18.688 1 97.69 78 PRO A N 1
ATOM 591 C CA . PRO A 1 78 ? -2.881 -3.799 -17.719 1 97.69 78 PRO A CA 1
ATOM 592 C C . PRO A 1 78 ? -3.414 -3.395 -16.344 1 97.69 78 PRO A C 1
ATOM 594 O O . PRO A 1 78 ? -4.531 -2.885 -16.234 1 97.69 78 PRO A O 1
ATOM 597 N N . ALA A 1 79 ? -2.607 -3.66 -15.312 1 95.44 79 ALA A N 1
ATOM 598 C CA . ALA A 1 79 ? -2.955 -3.162 -13.984 1 95.44 79 ALA A CA 1
ATOM 599 C C . ALA A 1 79 ? -3.273 -1.67 -14.031 1 95.44 79 ALA A C 1
ATOM 601 O O . ALA A 1 79 ? -2.59 -0.901 -14.711 1 95.44 79 ALA A O 1
ATOM 602 N N . GLY A 1 80 ? -4.289 -1.281 -13.312 1 92 80 GLY A N 1
ATOM 603 C CA . GLY A 1 80 ? -4.688 0.118 -13.297 1 92 80 GLY A CA 1
ATOM 604 C C . GLY A 1 80 ? -5.832 0.426 -14.242 1 92 80 GLY A C 1
ATOM 605 O O . GLY A 1 80 ? -6.461 1.48 -14.141 1 92 80 GLY A O 1
ATOM 606 N N . SER A 1 81 ? -6.105 -0.487 -15.109 1 94.38 81 SER A N 1
ATOM 607 C CA . SER A 1 81 ? -7.164 -0.248 -16.094 1 94.38 81 SER A CA 1
ATOM 608 C C . SER A 1 81 ? -8.547 -0.393 -15.453 1 94.38 81 SER A C 1
ATOM 610 O O . SER A 1 81 ? -9.43 0.427 -15.688 1 94.38 81 SER A O 1
ATOM 612 N N . LEU A 1 82 ? -8.719 -1.524 -14.719 1 93.75 82 LEU A N 1
ATOM 613 C CA . LEU A 1 82 ? -10.008 -1.803 -14.094 1 93.75 82 LEU A CA 1
ATOM 614 C C . LEU A 1 82 ? -9.914 -1.68 -12.578 1 93.75 82 LEU A C 1
ATOM 616 O O . LEU A 1 82 ? -10.836 -1.169 -11.938 1 93.75 82 LEU A O 1
ATOM 620 N N . THR A 1 83 ? -8.914 -2.127 -12.047 1 93.56 83 THR A N 1
ATOM 621 C CA . THR A 1 83 ? -8.547 -2.016 -10.641 1 93.56 83 THR A CA 1
ATOM 62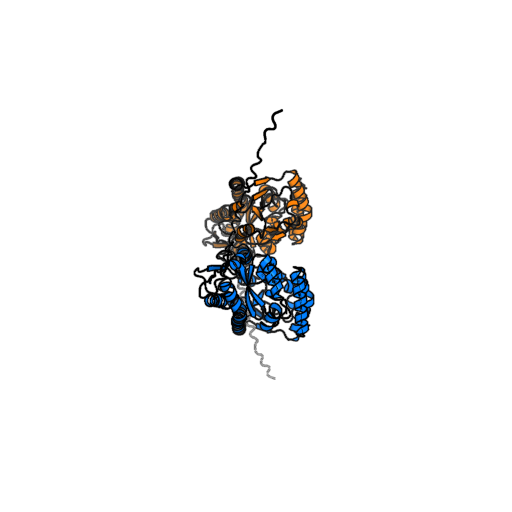2 C C . THR A 1 83 ? -7.047 -1.803 -10.484 1 93.56 83 THR A C 1
ATOM 624 O O . THR A 1 83 ? -6.293 -1.938 -11.445 1 93.56 83 THR A O 1
ATOM 627 N N . SER A 1 84 ? -6.672 -1.473 -9.266 1 91.81 84 SER A N 1
ATOM 628 C CA . SER A 1 84 ? -5.242 -1.495 -8.984 1 91.81 84 SER A CA 1
ATOM 629 C C . SER A 1 84 ? -4.688 -2.914 -9.047 1 91.81 84 SER A C 1
ATOM 631 O O . SER A 1 84 ? -5.445 -3.885 -9 1 91.81 84 SER A O 1
ATOM 633 N N . GLY A 1 85 ? -3.393 -2.99 -9.164 1 94.69 85 GLY A N 1
ATOM 634 C CA . GLY A 1 85 ? -2.754 -4.297 -9.195 1 94.69 85 GLY A CA 1
ATOM 635 C C . GLY A 1 85 ? -3.004 -5.109 -7.938 1 94.69 85 GLY A C 1
ATOM 636 O O . GLY A 1 85 ? -3.18 -6.328 -8.008 1 94.69 85 GLY A O 1
ATOM 637 N N . SER A 1 86 ? -3.08 -4.445 -6.84 1 93.31 86 SER A N 1
ATOM 638 C CA . SER A 1 86 ? -3.248 -5.137 -5.566 1 93.31 86 SER A CA 1
ATOM 639 C C . SER A 1 86 ? -4.668 -5.668 -5.41 1 93.31 86 SER A C 1
ATOM 641 O O . SER A 1 86 ? -4.91 -6.574 -4.609 1 93.31 86 SER A O 1
ATOM 643 N N . GLU A 1 87 ? -5.613 -5.148 -6.156 1 95.12 87 GLU A N 1
ATOM 644 C CA . GLU A 1 87 ? -7.016 -5.539 -6.035 1 95.12 87 GLU A CA 1
ATOM 645 C C . GLU A 1 87 ? -7.398 -6.555 -7.105 1 95.12 87 GLU A C 1
ATOM 647 O O . GLU A 1 87 ? -8.477 -7.156 -7.043 1 95.12 87 GLU A O 1
ATOM 652 N N . ALA A 1 88 ? -6.496 -6.773 -7.969 1 97.69 88 ALA A N 1
ATOM 653 C CA . ALA A 1 88 ? -6.82 -7.531 -9.172 1 97.69 88 ALA A CA 1
ATOM 654 C C . ALA A 1 88 ? -7.227 -8.961 -8.828 1 97.69 88 ALA A C 1
ATOM 656 O O . ALA A 1 88 ? -8.141 -9.516 -9.445 1 97.69 88 ALA A O 1
ATOM 657 N N . PHE A 1 89 ? -6.582 -9.555 -7.824 1 98.38 89 PHE A N 1
ATOM 658 C CA . PHE A 1 89 ? -6.863 -10.93 -7.449 1 98.38 89 PHE A CA 1
ATOM 659 C C . PHE A 1 89 ? -8.297 -11.078 -6.941 1 98.38 89 PHE A C 1
ATOM 661 O O . PHE A 1 89 ? -9.047 -11.93 -7.418 1 98.38 89 PHE A O 1
ATOM 668 N N . MET A 1 90 ? -8.641 -10.227 -6.105 1 97.44 90 MET A N 1
ATOM 669 C CA . MET A 1 90 ? -9.977 -10.297 -5.52 1 97.44 90 MET A CA 1
ATOM 670 C C . MET A 1 90 ? -11.039 -9.875 -6.527 1 97.44 90 MET A C 1
ATOM 672 O O . MET A 1 90 ? -12.172 -10.367 -6.488 1 97.44 90 MET A O 1
ATOM 676 N N . ALA A 1 91 ? -10.672 -8.969 -7.438 1 98.19 91 ALA A N 1
ATOM 677 C CA . ALA A 1 91 ? -11.602 -8.609 -8.508 1 98.19 91 ALA A CA 1
ATOM 678 C C . ALA A 1 91 ? -11.945 -9.82 -9.367 1 98.19 91 ALA A C 1
ATOM 680 O O . ALA A 1 91 ? -13.109 -10.023 -9.727 1 98.19 91 ALA A O 1
ATOM 681 N N . ALA A 1 92 ? -10.953 -10.617 -9.625 1 98.81 92 ALA A N 1
ATOM 682 C CA . ALA A 1 92 ? -11.195 -11.844 -10.383 1 98.81 92 ALA A CA 1
ATOM 683 C C . ALA A 1 92 ? -12.023 -12.836 -9.57 1 98.81 92 ALA A C 1
ATOM 685 O O . ALA A 1 92 ? -12.961 -13.445 -10.094 1 98.81 92 ALA A O 1
ATOM 686 N N . ALA A 1 93 ? -11.688 -13 -8.328 1 98.62 93 ALA A N 1
ATOM 687 C CA . ALA A 1 93 ? -12.414 -13.914 -7.449 1 98.62 93 ALA A CA 1
ATOM 688 C C . ALA A 1 93 ? -13.891 -13.531 -7.363 1 98.62 93 ALA A C 1
ATOM 690 O O . ALA A 1 93 ? -14.766 -14.398 -7.328 1 98.62 93 ALA A O 1
ATOM 691 N N . ALA A 1 94 ? -14.125 -12.227 -7.414 1 97.56 94 ALA A N 1
ATOM 692 C CA . ALA A 1 94 ? -15.484 -11.703 -7.262 1 97.56 94 ALA A CA 1
ATOM 693 C C . ALA A 1 94 ? -16.234 -11.734 -8.594 1 97.56 94 ALA A C 1
ATOM 695 O O . ALA A 1 94 ? -17.422 -11.438 -8.641 1 97.56 94 ALA A O 1
ATOM 696 N N . GLY A 1 95 ? -15.516 -11.953 -9.664 1 97.94 95 GLY A N 1
ATOM 697 C CA . GLY A 1 95 ? -16.141 -12.016 -10.977 1 97.94 95 GLY A CA 1
ATOM 698 C C . GLY A 1 95 ? -16.234 -10.664 -11.656 1 97.94 95 GLY A C 1
ATOM 699 O O . GLY A 1 95 ? -16.984 -10.5 -12.625 1 97.94 95 GLY A O 1
ATOM 700 N N . MET A 1 96 ? -15.57 -9.68 -11.047 1 96.88 96 MET A N 1
ATOM 701 C CA . MET A 1 96 ? -15.477 -8.391 -11.719 1 96.88 96 MET A CA 1
ATOM 702 C C . MET A 1 96 ? -14.664 -8.5 -13.008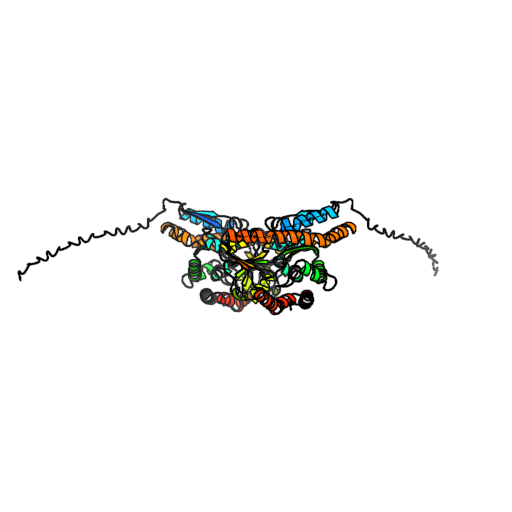 1 96.88 96 MET A C 1
ATOM 704 O O . MET A 1 96 ? -14.914 -7.77 -13.969 1 96.88 96 MET A O 1
ATOM 708 N N . THR A 1 97 ? -13.656 -9.297 -13.039 1 98.5 97 THR A N 1
ATOM 709 C CA . THR A 1 97 ? -12.914 -9.766 -14.203 1 98.5 97 THR A CA 1
ATOM 710 C C . THR A 1 97 ? -12.938 -11.289 -14.266 1 98.5 97 THR A C 1
ATOM 712 O O . THR A 1 97 ? -13.367 -11.953 -13.32 1 98.5 97 THR A O 1
ATOM 715 N N . ASP A 1 98 ? -12.43 -11.781 -15.391 1 98.88 98 ASP A N 1
ATOM 716 C CA . ASP A 1 98 ? -12.5 -13.227 -15.57 1 98.88 98 ASP A CA 1
ATOM 717 C C . ASP A 1 98 ? -11.211 -13.906 -15.109 1 98.88 98 ASP A C 1
ATOM 719 O O . ASP A 1 98 ? -11.195 -15.117 -14.883 1 98.88 98 ASP A O 1
ATOM 723 N N . GLY A 1 99 ? -10.219 -13.062 -15.039 1 98.88 99 GLY A N 1
ATOM 724 C CA . GLY A 1 99 ? -8.969 -13.719 -14.688 1 98.88 99 GLY A CA 1
ATOM 725 C C . GLY A 1 99 ? -7.938 -12.773 -14.102 1 98.88 99 GLY A C 1
ATOM 726 O O . GLY A 1 99 ? -8.109 -11.555 -14.148 1 98.88 99 GLY A O 1
ATOM 727 N N . TYR A 1 100 ? -6.855 -13.43 -13.57 1 98.75 100 TYR A N 1
ATOM 728 C CA . TYR A 1 100 ? -5.77 -12.781 -12.852 1 98.75 100 TYR A CA 1
ATOM 729 C C . TYR A 1 100 ? -4.434 -13.453 -13.164 1 98.75 100 TYR A C 1
ATOM 731 O O . TYR A 1 100 ? -4.383 -14.648 -13.43 1 98.75 100 TYR A O 1
ATOM 739 N N . ALA A 1 101 ? -3.406 -12.664 -13.125 1 98.88 101 ALA A N 1
ATOM 740 C CA . ALA A 1 101 ? -2.049 -13.195 -13.047 1 98.88 101 ALA A CA 1
ATOM 741 C C . ALA A 1 101 ? -1.188 -12.367 -12.094 1 98.88 101 ALA A C 1
ATOM 743 O O . ALA A 1 101 ? -1.303 -11.141 -12.055 1 98.88 101 ALA A O 1
ATOM 744 N N . GLY A 1 102 ? -0.443 -13.055 -11.398 1 98.19 102 GLY A N 1
ATOM 745 C CA . GLY A 1 102 ? 0.43 -12.359 -10.469 1 98.19 102 GLY A CA 1
ATOM 746 C C . GLY A 1 102 ? 1.189 -13.305 -9.547 1 98.19 102 GLY A C 1
ATOM 747 O O . GLY A 1 102 ? 1.559 -14.406 -9.953 1 98.19 102 GLY A O 1
ATOM 748 N N . TRP A 1 103 ? 1.529 -12.75 -8.391 1 98.12 103 TRP A N 1
ATOM 749 C CA . TRP A 1 103 ? 2.43 -13.43 -7.465 1 98.12 103 TRP A CA 1
ATOM 750 C C . TRP A 1 103 ? 1.846 -13.461 -6.055 1 98.12 103 TRP A C 1
ATOM 752 O O . TRP A 1 103 ? 1.142 -12.531 -5.648 1 98.12 103 TRP A O 1
ATOM 762 N N . ALA A 1 104 ? 2.217 -14.484 -5.324 1 98.12 104 ALA A N 1
ATOM 763 C CA . ALA A 1 104 ? 1.743 -14.547 -3.945 1 98.12 104 ALA A CA 1
ATOM 764 C C . ALA A 1 104 ? 2.381 -13.445 -3.098 1 98.12 104 ALA A C 1
ATOM 766 O O . ALA A 1 104 ? 1.947 -13.195 -1.972 1 98.12 104 ALA A O 1
ATOM 767 N N . SER A 1 105 ? 3.414 -12.781 -3.637 1 96.81 105 SER A N 1
ATOM 768 C CA . SER A 1 105 ? 3.893 -11.57 -2.982 1 96.81 105 SER A CA 1
ATOM 769 C C . SER A 1 105 ? 2.816 -10.492 -2.967 1 96.81 105 SER A C 1
ATOM 771 O O . SER A 1 105 ? 2.871 -9.562 -2.156 1 96.81 105 SER A O 1
ATOM 773 N N . VAL A 1 106 ? 1.903 -10.602 -3.877 1 96.12 106 VAL A N 1
ATOM 774 C CA . VAL A 1 106 ? 0.826 -9.625 -3.986 1 96.12 106 VAL A CA 1
ATOM 775 C C . VAL A 1 106 ? -0.473 -10.219 -3.451 1 96.12 106 VAL A C 1
ATOM 777 O O . VAL A 1 106 ? -1.107 -9.648 -2.562 1 96.12 106 VAL A O 1
ATOM 780 N N . TYR A 1 107 ? -0.822 -11.445 -3.82 1 97.31 107 TYR A N 1
ATOM 781 C CA . TYR A 1 107 ? -2.154 -11.961 -3.521 1 97.31 107 TYR A CA 1
ATOM 782 C C . TYR A 1 107 ? -2.117 -12.93 -2.346 1 97.31 107 TYR A C 1
ATOM 784 O O . TYR A 1 107 ? -3.145 -13.492 -1.967 1 97.31 107 TYR A O 1
ATOM 792 N N . GLY A 1 108 ? -0.979 -13.156 -1.712 1 96.25 108 GLY A N 1
ATOM 793 C CA . GLY A 1 108 ? -0.808 -14.188 -0.7 1 96.25 108 GLY A CA 1
ATOM 794 C C . GLY A 1 108 ? -1.664 -13.961 0.532 1 96.25 108 GLY A C 1
ATOM 795 O O . GLY A 1 108 ? -1.969 -14.906 1.264 1 96.25 108 GLY A O 1
ATOM 796 N N . GLY A 1 109 ? -1.996 -12.742 0.782 1 92.44 109 GLY A N 1
ATOM 797 C CA . GLY A 1 109 ? -2.895 -12.461 1.892 1 92.44 109 GLY A CA 1
ATOM 798 C C . GLY A 1 109 ? -4.309 -12.961 1.654 1 92.44 109 GLY A C 1
ATOM 799 O O . GLY A 1 109 ? -5.016 -13.312 2.602 1 92.44 109 GLY A O 1
ATOM 800 N N . ASP A 1 110 ? -4.711 -13.023 0.429 1 94.88 110 ASP A N 1
ATOM 801 C CA . ASP A 1 110 ? -6.059 -13.438 0.052 1 94.88 110 ASP A CA 1
ATOM 802 C C . ASP A 1 110 ? -6.125 -14.945 -0.163 1 94.88 110 ASP A C 1
ATOM 804 O O . ASP A 1 110 ? -7.176 -15.562 0.029 1 94.88 110 ASP A O 1
ATOM 808 N N . LEU A 1 111 ? -5.035 -15.469 -0.527 1 98.06 111 LEU A N 1
ATOM 809 C CA . LEU A 1 111 ? -4.875 -16.906 -0.726 1 98.06 111 LEU A CA 1
ATOM 810 C C . LEU A 1 111 ? -3.514 -17.375 -0.23 1 98.06 111 LEU A C 1
ATOM 812 O O . LEU A 1 111 ? -2.59 -17.562 -1.025 1 98.06 111 LEU A O 1
ATOM 816 N N . PRO A 1 112 ? -3.453 -17.672 1.038 1 98.06 112 PRO A N 1
ATOM 817 C CA . PRO A 1 112 ? -2.16 -18.031 1.626 1 98.06 112 PRO A CA 1
ATOM 818 C C . PRO A 1 112 ? -1.515 -19.234 0.939 1 98.06 112 PRO A C 1
ATOM 820 O O . PRO A 1 112 ? -0.29 -19.281 0.802 1 98.06 112 PRO A O 1
ATOM 823 N N . GLU A 1 113 ? -2.27 -20.141 0.465 1 98.81 113 GLU A N 1
ATOM 824 C CA . GLU A 1 113 ? -1.748 -21.359 -0.172 1 98.81 113 GLU A CA 1
ATOM 825 C C . GLU A 1 113 ? -1.002 -21.016 -1.46 1 98.81 113 GLU A C 1
ATOM 827 O O . GLU A 1 113 ? -0.196 -21.812 -1.941 1 98.81 113 GLU A O 1
ATOM 832 N N . GLY A 1 114 ? -1.326 -19.844 -2.002 1 98.81 114 GLY A N 1
ATOM 833 C CA . GLY A 1 114 ? -0.586 -19.391 -3.166 1 98.81 114 GLY A CA 1
ATOM 834 C C . GLY A 1 114 ? 0.907 -19.281 -2.918 1 98.81 114 GLY A C 1
ATOM 835 O O . GLY A 1 114 ? 1.7 -19.297 -3.861 1 98.81 114 GLY A O 1
ATOM 836 N N . MET A 1 115 ? 1.328 -19.172 -1.684 1 98.69 115 MET A N 1
ATOM 837 C CA . MET A 1 115 ? 2.742 -19.078 -1.335 1 98.69 115 MET A CA 1
ATOM 838 C C . MET A 1 115 ? 3.482 -20.359 -1.719 1 98.69 115 MET A C 1
ATOM 840 O O . MET A 1 115 ? 4.672 -20.312 -2.039 1 98.69 115 MET A O 1
ATOM 844 N N . LEU A 1 116 ? 2.766 -21.484 -1.717 1 98.81 116 LEU A N 1
ATOM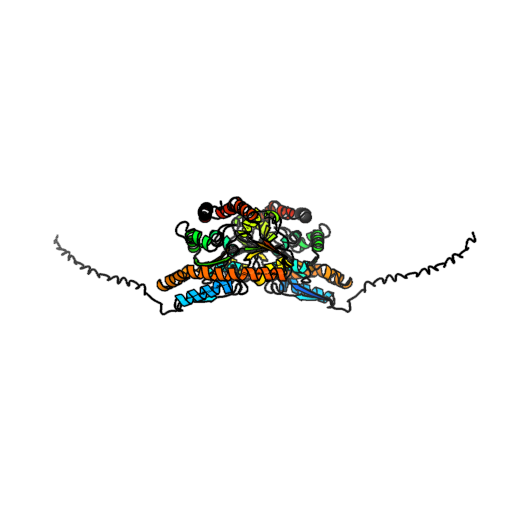 845 C CA . LEU A 1 116 ? 3.365 -22.734 -2.164 1 98.81 116 LEU A CA 1
ATOM 846 C C . LEU A 1 116 ? 3.635 -22.703 -3.664 1 98.81 116 LEU A C 1
ATOM 848 O O . LEU A 1 116 ? 4.699 -23.125 -4.117 1 98.81 116 LEU A O 1
ATOM 852 N N . ALA A 1 117 ? 2.68 -22.203 -4.426 1 98.81 117 ALA A N 1
ATOM 853 C CA . ALA A 1 117 ? 2.781 -22.125 -5.883 1 98.81 117 ALA A CA 1
ATOM 854 C C . ALA A 1 117 ? 3.846 -21.109 -6.305 1 98.81 117 ALA A C 1
ATOM 856 O O . ALA A 1 117 ? 4.598 -21.359 -7.25 1 98.81 117 ALA A O 1
ATOM 857 N N . PHE A 1 118 ? 3.887 -19.984 -5.633 1 98.56 118 PHE A N 1
ATOM 858 C CA . PHE A 1 118 ? 4.855 -18.922 -5.891 1 98.56 118 PHE A CA 1
ATOM 859 C C . PHE A 1 118 ? 6.273 -19.406 -5.645 1 98.56 118 PHE A C 1
ATOM 861 O O . PHE A 1 118 ? 7.191 -19.078 -6.395 1 98.56 118 PHE A O 1
ATOM 868 N N . GLY A 1 119 ? 6.387 -20.156 -4.613 1 97.81 119 GLY A N 1
ATOM 869 C CA . GLY A 1 119 ? 7.637 -20.766 -4.18 1 97.81 119 GLY A CA 1
ATOM 870 C C . GLY A 1 119 ? 7.918 -20.547 -2.701 1 97.81 119 GLY A C 1
ATOM 871 O O . GLY A 1 119 ? 7.453 -19.578 -2.109 1 97.81 119 GLY A O 1
ATOM 872 N N . LEU A 1 120 ? 8.656 -21.5 -2.127 1 98.25 120 LEU A N 1
ATOM 873 C CA . LEU A 1 120 ? 9.148 -21.359 -0.761 1 98.25 120 LEU A CA 1
ATOM 874 C C . LEU A 1 120 ? 10.594 -20.891 -0.753 1 98.25 120 LEU A C 1
ATOM 876 O O . LEU A 1 120 ? 11.344 -21.141 -1.704 1 98.25 120 LEU A O 1
ATOM 880 N N . ALA A 1 121 ? 10.945 -20.203 0.322 1 98.38 121 ALA A N 1
ATOM 881 C CA . ALA A 1 121 ? 12.32 -19.719 0.42 1 98.38 121 ALA A CA 1
ATOM 882 C C . ALA A 1 121 ? 13.32 -20.859 0.246 1 98.38 121 ALA A C 1
ATOM 884 O O . ALA A 1 121 ? 13.297 -21.828 0.999 1 98.38 121 ALA A O 1
ATOM 885 N N . MET A 1 122 ? 14.117 -20.75 -0.818 1 97.88 122 MET A N 1
ATOM 886 C CA . MET A 1 122 ? 15.164 -21.719 -1.138 1 97.88 122 MET A CA 1
ATOM 887 C C . MET A 1 122 ? 14.578 -23.109 -1.329 1 97.88 122 MET A C 1
ATOM 889 O O . MET A 1 122 ? 15.18 -24.109 -0.926 1 97.88 122 MET A O 1
ATOM 893 N N . GLY A 1 123 ? 13.375 -23.141 -1.852 1 97.31 123 GLY A N 1
ATOM 894 C CA . GLY A 1 123 ? 12.727 -24.406 -2.154 1 97.31 123 GLY A CA 1
ATOM 895 C C . GLY A 1 123 ? 13.289 -25.078 -3.385 1 97.31 123 GLY A C 1
ATOM 896 O O . GLY A 1 123 ? 14.484 -25.375 -3.449 1 97.31 123 GLY A O 1
ATOM 897 N N . ALA A 1 124 ? 12.414 -25.328 -4.418 1 97.44 124 ALA A N 1
ATOM 898 C CA . ALA A 1 124 ? 12.844 -25.984 -5.656 1 97.44 124 ALA A CA 1
ATOM 899 C C . ALA A 1 124 ? 13.961 -25.172 -6.328 1 97.44 124 ALA A C 1
ATOM 901 O O . ALA A 1 124 ? 13.938 -23.938 -6.316 1 97.44 124 ALA A O 1
ATOM 902 N N . ASN A 1 125 ? 14.836 -25.859 -6.98 1 95.56 125 ASN A N 1
ATOM 903 C CA . ASN A 1 125 ? 16.016 -25.203 -7.543 1 95.56 125 ASN A CA 1
ATOM 904 C C . ASN A 1 125 ? 15.836 -24.922 -9.031 1 95.56 125 ASN A C 1
ATOM 906 O O . ASN A 1 125 ? 16.656 -24.234 -9.641 1 95.56 125 ASN A O 1
ATOM 910 N N . SER A 1 126 ? 14.812 -25.469 -9.617 1 96.88 126 SER A N 1
ATOM 911 C CA . SER A 1 126 ? 14.609 -25.359 -11.062 1 96.88 126 SER A CA 1
ATOM 912 C C . SER A 1 126 ? 13.133 -25.5 -11.422 1 96.88 126 SER A C 1
ATOM 914 O O . SER A 1 126 ? 12.336 -25.969 -10.602 1 96.88 126 SER A O 1
ATOM 916 N N . PRO A 1 127 ? 12.812 -25.078 -12.672 1 98.06 127 PRO A N 1
ATOM 917 C CA . PRO A 1 127 ? 11.43 -25.297 -13.102 1 98.06 127 PRO A CA 1
ATOM 918 C C . PRO A 1 127 ? 11.039 -26.766 -13.109 1 98.06 127 PRO A C 1
ATOM 920 O O . PRO A 1 127 ? 9.883 -27.109 -12.836 1 98.06 127 PRO A O 1
ATOM 923 N N . GLU A 1 128 ? 11.992 -27.641 -13.414 1 98.38 128 GLU A N 1
ATOM 924 C CA . GLU A 1 128 ? 11.711 -29.062 -13.406 1 98.38 128 GLU A CA 1
ATOM 925 C C . GLU A 1 128 ? 11.383 -29.562 -12.008 1 98.38 128 GLU A C 1
ATOM 927 O O . GLU A 1 128 ? 10.43 -30.328 -11.812 1 98.38 128 GLU A O 1
ATOM 932 N N . GLU A 1 129 ? 12.125 -29.141 -11.078 1 98.31 129 GLU A N 1
ATOM 933 C CA . GLU A 1 129 ? 11.867 -29.531 -9.695 1 98.31 129 GLU A CA 1
ATOM 934 C C . GLU A 1 129 ? 10.547 -28.953 -9.195 1 98.31 129 GLU A C 1
ATOM 936 O O . GLU A 1 129 ? 9.797 -29.625 -8.484 1 98.31 129 GLU A O 1
ATOM 941 N N . ALA A 1 130 ? 10.32 -27.703 -9.531 1 98.62 130 ALA A N 1
ATOM 942 C CA . ALA A 1 130 ? 9.062 -27.078 -9.133 1 98.62 130 ALA A CA 1
ATOM 943 C C . ALA A 1 130 ? 7.867 -27.828 -9.703 1 98.62 130 ALA A C 1
ATOM 945 O O . ALA A 1 130 ? 6.891 -28.078 -8.992 1 98.62 130 ALA A O 1
ATOM 946 N N . TRP A 1 131 ? 7.988 -28.203 -10.977 1 98.75 131 TRP A N 1
ATOM 947 C CA . TRP A 1 131 ? 6.91 -28.984 -11.586 1 98.75 131 TRP A CA 1
ATOM 948 C C . TRP A 1 131 ? 6.715 -30.312 -10.859 1 98.75 131 TRP A C 1
ATOM 950 O O . TRP A 1 131 ? 5.582 -30.719 -10.602 1 98.75 131 TRP A O 1
ATOM 960 N N . GLU A 1 132 ? 7.801 -30.953 -10.547 1 98.62 132 GLU A N 1
ATOM 961 C CA . GLU A 1 132 ? 7.75 -32.25 -9.883 1 98.62 132 GLU A CA 1
ATOM 962 C C . GLU A 1 132 ? 7.016 -32.156 -8.547 1 98.62 132 GLU A C 1
ATOM 964 O O . GLU A 1 132 ? 6.133 -32.969 -8.258 1 98.62 132 GLU A O 1
ATOM 969 N N . VAL A 1 133 ? 7.336 -31.188 -7.75 1 98.56 133 VAL A N 1
ATOM 970 C CA . VAL A 1 133 ? 6.75 -31.094 -6.414 1 98.56 133 VAL A CA 1
ATOM 971 C C . VAL A 1 133 ? 5.293 -30.656 -6.516 1 98.56 133 VAL A C 1
ATOM 973 O O . VAL A 1 133 ? 4.453 -31.062 -5.715 1 98.56 133 VAL A O 1
ATOM 976 N N . MET A 1 134 ? 4.879 -29.906 -7.535 1 98.62 134 MET A N 1
ATOM 977 C CA . MET A 1 134 ? 3.539 -29.344 -7.648 1 98.62 134 MET A CA 1
ATOM 978 C C . MET A 1 134 ? 2.592 -30.312 -8.344 1 98.62 134 MET A C 1
ATOM 980 O O . MET A 1 134 ? 1.457 -30.5 -7.902 1 98.62 134 MET A O 1
ATOM 984 N N . TRP A 1 135 ? 3.16 -30.953 -9.445 1 98.19 135 TRP A N 1
ATOM 985 C CA . TRP A 1 135 ? 2.227 -31.672 -10.305 1 98.19 135 TRP A CA 1
ATOM 986 C C . TRP A 1 135 ? 2.736 -33.062 -10.617 1 98.19 135 TRP A C 1
ATOM 988 O O . TRP A 1 135 ? 2.059 -33.844 -11.289 1 98.19 135 TRP A O 1
ATOM 998 N N . GLY A 1 136 ? 3.924 -33.375 -10.148 1 97.19 136 GLY A N 1
ATOM 999 C CA . GLY A 1 136 ? 4.398 -34.75 -10.312 1 97.19 136 GLY A CA 1
ATOM 1000 C C . GLY A 1 136 ? 3.543 -35.75 -9.586 1 97.19 136 GLY A C 1
ATOM 1001 O O . GLY A 1 136 ? 2.656 -35.406 -8.812 1 97.19 136 GLY A O 1
ATOM 1002 N N . GLU A 1 137 ? 3.811 -36.969 -9.719 1 95.12 137 GLU A N 1
ATOM 1003 C CA . GLU A 1 137 ? 2.965 -38.062 -9.234 1 95.12 137 GLU A CA 1
ATOM 1004 C C . GLU A 1 137 ? 3.104 -38.219 -7.723 1 95.12 137 GLU A C 1
ATOM 1006 O O . GLU A 1 137 ? 2.137 -38.562 -7.039 1 95.12 137 GLU A O 1
ATOM 1011 N N . ASP A 1 138 ? 4.184 -37.906 -7.137 1 95.69 138 ASP A N 1
ATOM 1012 C CA . ASP A 1 138 ? 4.496 -38.344 -5.773 1 95.69 138 ASP A CA 1
ATOM 1013 C C . ASP A 1 138 ? 4.082 -37.281 -4.762 1 95.69 138 ASP A C 1
ATOM 1015 O O . ASP A 1 138 ? 3.75 -37.594 -3.617 1 95.69 138 ASP A O 1
ATOM 1019 N N . TYR A 1 139 ? 4.066 -36 -5.078 1 97.88 139 TYR A N 1
ATOM 1020 C CA . TYR A 1 139 ? 3.932 -34.938 -4.094 1 97.88 139 TYR A CA 1
ATOM 1021 C C . TYR A 1 139 ? 2.609 -34.188 -4.266 1 97.88 139 TYR A C 1
ATOM 1023 O O . TYR A 1 139 ? 1.78 -34.156 -3.352 1 97.88 139 TYR A O 1
ATOM 1031 N N . ARG A 1 140 ? 2.365 -33.594 -5.387 1 98.31 140 ARG A N 1
ATOM 1032 C CA . ARG A 1 140 ? 1.083 -33.031 -5.805 1 98.31 140 ARG A CA 1
ATOM 1033 C C . ARG A 1 140 ? 0.659 -31.891 -4.898 1 98.31 140 ARG A C 1
ATOM 1035 O O . ARG A 1 140 ? -0.493 -31.828 -4.461 1 98.31 140 ARG A O 1
ATOM 1042 N N . VAL A 1 141 ? 1.616 -31.062 -4.441 1 98.75 141 VAL A N 1
ATOM 1043 C CA . VAL A 1 141 ? 1.333 -29.875 -3.639 1 98.75 141 VAL A CA 1
ATOM 1044 C C . VAL A 1 141 ? 0.354 -28.969 -4.383 1 98.75 141 VAL A C 1
ATOM 1046 O O . VAL A 1 141 ? -0.452 -28.281 -3.762 1 98.75 141 VAL A O 1
ATOM 1049 N N . GLY A 1 142 ? 0.33 -29.016 -5.734 1 98.75 142 GLY A N 1
ATOM 1050 C CA . GLY A 1 142 ? -0.55 -28.203 -6.566 1 98.75 142 GLY A CA 1
ATOM 1051 C C . GLY A 1 142 ? -2.021 -28.453 -6.289 1 98.75 142 GLY A C 1
ATOM 1052 O O . GLY A 1 142 ? -2.844 -27.547 -6.422 1 98.75 142 GLY A O 1
ATOM 1053 N N . ASP A 1 143 ? -2.381 -29.688 -5.879 1 98.69 143 ASP A N 1
ATOM 1054 C CA . ASP A 1 143 ? -3.77 -30.016 -5.559 1 98.69 143 ASP A CA 1
ATOM 1055 C C . ASP A 1 143 ? -4.262 -29.188 -4.367 1 98.69 143 ASP A C 1
ATOM 1057 O O . ASP A 1 143 ? -5.422 -28.766 -4.332 1 98.69 143 ASP A O 1
ATOM 1061 N N . LEU A 1 144 ? -3.34 -28.984 -3.389 1 98.81 144 LEU A N 1
ATOM 1062 C CA . LEU A 1 144 ? -3.699 -28.188 -2.219 1 98.81 144 LEU A CA 1
ATOM 1063 C C . LEU A 1 144 ? -3.996 -26.75 -2.613 1 98.81 144 LEU A C 1
ATOM 1065 O O . LEU A 1 144 ? -4.973 -26.156 -2.145 1 98.81 144 LEU A O 1
ATOM 1069 N N . VAL A 1 145 ? -3.189 -26.219 -3.502 1 98.88 145 VAL A N 1
ATOM 1070 C CA . VAL A 1 145 ? -3.361 -24.844 -3.957 1 98.88 145 VAL A CA 1
ATOM 1071 C C . VAL A 1 145 ? -4.641 -24.719 -4.777 1 98.88 145 VAL A C 1
ATOM 1073 O O . VAL A 1 145 ? -5.414 -23.781 -4.605 1 98.88 145 VAL A O 1
ATOM 1076 N N . GLN A 1 146 ? -4.871 -25.688 -5.645 1 98.81 146 GLN A N 1
ATOM 1077 C CA . GLN A 1 146 ? -6.047 -25.656 -6.508 1 98.81 146 GLN A CA 1
ATOM 1078 C C . GLN A 1 146 ? -7.332 -25.734 -5.691 1 98.81 146 GLN A C 1
ATOM 1080 O O . GLN A 1 146 ? -8.312 -25.047 -5.996 1 98.81 146 GLN A O 1
ATOM 1085 N N . GLU A 1 147 ? -7.336 -26.594 -4.672 1 98.81 147 GLU A N 1
ATOM 1086 C CA . GLU A 1 147 ? -8.5 -26.703 -3.797 1 98.81 147 GLU A CA 1
ATOM 1087 C C . GLU A 1 147 ? -8.789 -25.391 -3.086 1 98.81 147 GLU A C 1
ATOM 1089 O O . GLU A 1 147 ? -9.938 -24.953 -3.016 1 98.81 147 GLU A O 1
ATOM 1094 N N . ALA A 1 148 ? -7.742 -24.797 -2.605 1 98.88 148 ALA A N 1
ATOM 1095 C CA . ALA A 1 148 ? -7.898 -23.5 -1.94 1 98.88 148 ALA A CA 1
ATOM 1096 C C . ALA A 1 148 ? -8.406 -22.438 -2.914 1 98.88 148 ALA A C 1
ATOM 1098 O O . ALA A 1 148 ? -9.234 -21.609 -2.555 1 98.88 148 ALA A O 1
ATOM 1099 N N . ALA A 1 149 ? -7.863 -22.453 -4.133 1 98.88 149 ALA A N 1
ATOM 1100 C CA . ALA A 1 149 ? -8.305 -21.5 -5.156 1 98.88 149 ALA A CA 1
ATOM 1101 C C . ALA A 1 149 ? -9.789 -21.672 -5.453 1 98.88 149 ALA A C 1
ATOM 1103 O O . ALA A 1 149 ? -10.516 -20.672 -5.598 1 98.88 149 ALA A O 1
ATOM 1104 N N . HIS A 1 150 ? -10.242 -22.891 -5.512 1 98.88 150 HIS A N 1
ATOM 1105 C CA . HIS A 1 150 ? -11.664 -23.156 -5.75 1 98.88 150 HIS A CA 1
ATOM 1106 C C . HIS A 1 150 ? -12.523 -22.562 -4.637 1 98.88 150 HIS A C 1
ATOM 1108 O O . HIS A 1 150 ? -13.594 -22 -4.902 1 98.88 150 HIS A O 1
ATOM 1114 N N . GLU A 1 151 ? -12.023 -22.672 -3.484 1 98.62 151 GLU A N 1
ATOM 1115 C CA . GLU A 1 151 ? -12.758 -22.125 -2.35 1 98.62 151 GLU A CA 1
ATOM 1116 C C . GLU A 1 151 ? -12.828 -20.594 -2.42 1 98.62 151 GLU A C 1
ATOM 1118 O O . GLU A 1 151 ? -13.664 -19.984 -1.758 1 98.62 151 GLU A O 1
ATOM 1123 N N . ARG A 1 152 ? -11.977 -20 -3.234 1 98.06 152 ARG A N 1
ATOM 1124 C CA . ARG A 1 152 ? -11.984 -18.562 -3.451 1 98.06 152 ARG A CA 1
ATOM 1125 C C . ARG A 1 152 ? -12.633 -18.219 -4.785 1 98.06 152 ARG A C 1
ATOM 1127 O O . ARG A 1 152 ? -12.477 -17.094 -5.285 1 98.06 152 ARG A O 1
ATOM 1134 N N . ASN A 1 153 ? -13.227 -19.188 -5.418 1 98.75 153 ASN A N 1
ATOM 1135 C CA . ASN A 1 153 ? -13.914 -19.031 -6.695 1 98.75 153 ASN A CA 1
ATOM 1136 C C . ASN A 1 153 ? -12.93 -18.766 -7.832 1 98.75 153 ASN A C 1
ATOM 1138 O O . ASN A 1 153 ? -13.203 -17.953 -8.719 1 98.75 153 ASN A O 1
ATOM 1142 N N . LEU A 1 154 ? -11.82 -19.359 -7.738 1 98.94 154 LEU A N 1
ATOM 1143 C CA . LEU A 1 154 ? -10.797 -19.281 -8.773 1 98.94 154 LEU A CA 1
ATOM 1144 C C . LEU A 1 154 ? -10.328 -20.672 -9.195 1 98.94 154 LEU A C 1
ATOM 1146 O O . LEU A 1 154 ? -10.516 -21.641 -8.461 1 98.94 154 LEU A O 1
ATOM 1150 N N . HIS A 1 155 ? -9.82 -20.734 -10.367 1 98.94 155 HIS A N 1
ATOM 1151 C CA . HIS A 1 155 ? -9.18 -21.938 -10.898 1 98.94 155 HIS A CA 1
ATOM 1152 C C . HIS A 1 155 ? -7.785 -21.625 -11.43 1 98.94 155 HIS A C 1
ATOM 1154 O O . HIS A 1 155 ? -7.621 -20.781 -12.305 1 98.94 155 HIS A O 1
ATOM 1160 N N . TRP A 1 156 ? -6.781 -22.266 -10.852 1 98.88 156 TRP A N 1
ATOM 1161 C CA . TRP A 1 156 ? -5.402 -22.109 -11.305 1 98.88 156 TRP A CA 1
ATOM 1162 C C . TRP A 1 156 ? -5.191 -22.766 -12.656 1 98.88 156 TRP A C 1
ATOM 1164 O O . TRP A 1 156 ? -5.285 -23.984 -12.781 1 98.88 156 TRP A O 1
ATOM 1174 N N . ILE A 1 157 ? -4.777 -21.922 -13.672 1 98.69 157 ILE A N 1
ATOM 1175 C CA . ILE A 1 157 ? -4.867 -22.453 -15.031 1 98.69 157 ILE A CA 1
ATOM 1176 C C . ILE A 1 157 ? -3.572 -22.172 -15.781 1 98.69 157 ILE A C 1
ATOM 1178 O O . ILE A 1 157 ? -3.393 -22.625 -16.922 1 98.69 157 ILE A O 1
ATOM 1182 N N . GLY A 1 158 ? -2.682 -21.469 -15.258 1 98.69 158 GLY A N 1
ATOM 1183 C CA . GLY A 1 158 ? -1.396 -21.125 -15.852 1 98.69 158 GLY A CA 1
ATOM 1184 C C . GLY A 1 158 ? -0.312 -20.875 -14.82 1 98.69 158 GLY A C 1
ATOM 1185 O O . GLY A 1 158 ? -0.604 -20.516 -13.68 1 98.69 158 GLY A O 1
ATOM 1186 N N . TRP A 1 159 ? 0.875 -21.047 -15.25 1 98.81 159 TRP A N 1
ATOM 1187 C CA . TRP A 1 159 ? 2.02 -20.984 -14.344 1 98.81 159 TRP A CA 1
ATOM 1188 C C . TRP A 1 159 ? 3.305 -20.703 -15.109 1 98.81 159 TRP A C 1
ATOM 1190 O O . TRP A 1 159 ? 3.469 -21.141 -16.25 1 98.81 159 TRP A O 1
ATOM 1200 N N . THR A 1 160 ? 4.195 -19.891 -14.594 1 98.75 160 THR A N 1
ATOM 1201 C CA . THR A 1 160 ? 5.469 -19.562 -15.219 1 98.75 160 THR A CA 1
ATOM 1202 C C . THR A 1 160 ? 6.57 -19.438 -14.172 1 98.75 160 THR A C 1
ATOM 1204 O O . THR A 1 160 ? 6.434 -18.703 -13.195 1 98.75 160 THR A O 1
ATOM 1207 N N . ASP A 1 161 ? 7.629 -20.203 -14.367 1 98.5 161 ASP A N 1
ATOM 1208 C CA . ASP A 1 161 ? 8.836 -19.938 -13.586 1 98.5 161 ASP A CA 1
ATOM 1209 C C . ASP A 1 161 ? 9.57 -18.703 -14.102 1 98.5 161 ASP A C 1
ATOM 1211 O O . ASP A 1 161 ? 9.922 -18.625 -15.281 1 98.5 161 ASP A O 1
ATOM 1215 N N . GLN A 1 162 ? 9.766 -17.797 -13.234 1 96.69 162 GLN A N 1
ATOM 1216 C CA . GLN A 1 162 ? 10.383 -16.547 -13.672 1 96.69 162 GLN A CA 1
ATOM 1217 C C . GLN A 1 162 ? 11.875 -16.531 -13.375 1 96.69 162 GLN A C 1
ATOM 1219 O O . GLN A 1 162 ? 12.508 -15.469 -13.398 1 96.69 162 GLN A O 1
ATOM 1224 N N . GLY A 1 163 ? 12.414 -17.703 -13.07 1 93.06 163 GLY A N 1
ATOM 1225 C CA . GLY A 1 163 ? 13.844 -17.875 -12.859 1 93.06 163 GLY A CA 1
ATOM 1226 C C . GLY A 1 163 ? 14.297 -17.5 -11.461 1 93.06 163 GLY A C 1
ATOM 1227 O O . GLY A 1 163 ? 13.469 -17.359 -10.555 1 93.06 163 GLY A O 1
ATOM 1228 N N . THR A 1 164 ? 15.617 -17.484 -11.352 1 93.25 164 THR A N 1
ATOM 1229 C CA . THR A 1 164 ? 16.219 -17.141 -10.07 1 93.25 164 THR A CA 1
ATOM 1230 C C . THR A 1 164 ? 15.859 -15.727 -9.648 1 93.25 164 THR A C 1
ATOM 1232 O O . THR A 1 164 ? 15.961 -14.789 -10.445 1 93.25 164 THR A O 1
ATOM 1235 N N . ASN A 1 165 ? 15.344 -15.672 -8.461 1 96.19 165 ASN A N 1
ATOM 1236 C CA . ASN A 1 165 ? 15.141 -14.359 -7.859 1 96.19 165 ASN A CA 1
ATOM 1237 C C . ASN A 1 165 ? 16.469 -13.734 -7.441 1 96.19 165 ASN A C 1
ATOM 1239 O O . ASN A 1 165 ? 17.391 -14.438 -7.031 1 96.19 165 ASN A O 1
ATOM 1243 N N . ALA A 1 166 ? 16.531 -12.469 -7.578 1 96.5 166 ALA A N 1
ATOM 1244 C CA . ALA A 1 166 ? 17.688 -11.719 -7.086 1 96.5 166 ALA A CA 1
ATOM 1245 C C . ALA A 1 166 ? 17.266 -10.625 -6.113 1 96.5 166 ALA A C 1
ATOM 1247 O O . ALA A 1 166 ? 16.109 -10.188 -6.133 1 96.5 166 ALA A O 1
ATOM 1248 N N . MET A 1 167 ? 18.172 -10.266 -5.277 1 98 167 MET A N 1
ATOM 1249 C CA . MET A 1 167 ? 18.078 -9.031 -4.5 1 98 167 MET A CA 1
ATOM 1250 C C . MET A 1 167 ? 18.734 -7.871 -5.234 1 98 167 MET A C 1
ATOM 1252 O O . MET A 1 167 ? 19.938 -7.883 -5.469 1 98 167 MET A O 1
ATOM 1256 N N . PHE A 1 168 ? 17.953 -6.949 -5.633 1 97.25 168 PHE A N 1
ATOM 1257 C CA . PHE A 1 168 ? 18.469 -5.699 -6.184 1 97.25 168 PHE A CA 1
ATOM 1258 C C . PHE A 1 168 ? 18.594 -4.641 -5.098 1 97.25 168 PHE A C 1
ATOM 1260 O O . PHE A 1 168 ? 17.578 -4.172 -4.559 1 97.25 168 PHE A O 1
ATOM 1267 N N . THR A 1 169 ? 19.844 -4.281 -4.785 1 98.38 169 THR A N 1
ATOM 1268 C C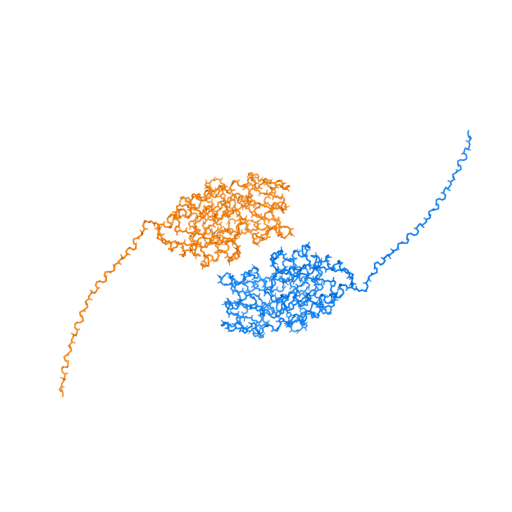A . THR A 1 169 ? 20.031 -3.486 -3.58 1 98.38 169 THR A CA 1
ATOM 1269 C C . THR A 1 169 ? 21 -2.336 -3.838 1 98.38 169 THR A C 1
ATOM 1271 O O . THR A 1 169 ? 21.734 -2.344 -4.832 1 98.38 169 THR A O 1
ATOM 1274 N N . LYS A 1 170 ? 21 -1.379 -2.941 1 98.19 170 LYS A N 1
ATOM 1275 C CA . LYS A 1 170 ? 21.953 -0.283 -2.895 1 98.19 170 LYS A CA 1
ATOM 1276 C C . LYS A 1 170 ? 23.172 -0.657 -2.053 1 98.19 170 LYS A C 1
ATOM 1278 O O . LYS A 1 170 ? 24.141 0.098 -1.988 1 98.19 170 LYS A O 1
ATOM 1283 N N . PHE A 1 171 ? 23.156 -1.761 -1.414 1 98.44 171 PHE A N 1
ATOM 1284 C CA . PHE A 1 171 ? 24.219 -2.227 -0.53 1 98.44 171 PHE A CA 1
ATOM 1285 C C . PHE A 1 171 ? 24.641 -3.641 -0.902 1 98.44 171 PHE A C 1
ATOM 1287 O O . PHE A 1 171 ? 23.844 -4.422 -1.428 1 98.44 171 PHE A O 1
ATOM 1294 N N . PRO A 1 172 ? 25.875 -4.039 -0.63 1 98.31 172 PRO A N 1
ATOM 1295 C CA . PRO A 1 172 ? 26.312 -5.41 -0.932 1 98.31 172 PRO A CA 1
ATOM 1296 C C . PRO A 1 172 ? 25.781 -6.426 0.077 1 98.31 172 PRO A C 1
ATOM 1298 O O . PRO A 1 172 ? 25.625 -6.105 1.258 1 98.31 172 PRO A O 1
ATOM 1301 N N . VAL A 1 173 ? 25.469 -7.539 -0.344 1 98.5 173 VAL A N 1
ATOM 1302 C CA . VAL A 1 173 ? 25.125 -8.68 0.496 1 98.5 173 VAL A CA 1
ATOM 1303 C C . VAL A 1 173 ? 26.078 -9.844 0.224 1 98.5 173 VAL A C 1
ATOM 1305 O O . VAL A 1 173 ? 25.938 -10.547 -0.779 1 98.5 173 VAL A O 1
ATOM 1308 N N . GLU A 1 174 ? 26.969 -10.125 1.121 1 97.19 174 GLU A N 1
ATOM 1309 C CA . GLU A 1 174 ? 27.938 -11.188 0.943 1 97.19 174 GLU A CA 1
ATOM 1310 C C . GLU A 1 174 ? 27.5 -12.469 1.65 1 97.19 174 GLU A C 1
ATOM 1312 O O . GLU A 1 174 ? 27.953 -13.562 1.307 1 97.19 174 GLU A O 1
ATOM 1317 N N . LYS A 1 175 ? 26.734 -12.227 2.613 1 97.31 175 LYS A N 1
ATOM 1318 C CA . LYS A 1 175 ? 26.031 -13.281 3.35 1 97.31 175 LYS A CA 1
ATOM 1319 C C . LYS A 1 175 ? 24.625 -12.852 3.738 1 97.31 175 LYS A C 1
ATOM 1321 O O . LYS A 1 175 ? 24.359 -11.656 3.875 1 97.31 175 LYS A O 1
ATOM 1326 N N . PHE A 1 176 ? 23.703 -13.789 3.918 1 96.5 176 PHE A N 1
ATOM 1327 C CA . PHE A 1 176 ? 22.297 -13.438 4.043 1 96.5 176 PHE A CA 1
ATOM 1328 C C . PHE A 1 176 ? 22.047 -12.641 5.32 1 96.5 176 PHE A C 1
ATOM 1330 O O . PHE A 1 176 ? 21.094 -11.867 5.395 1 96.5 176 PHE A O 1
ATOM 1337 N N . GLU A 1 177 ? 22.891 -12.742 6.324 1 97.69 177 GLU A N 1
ATOM 1338 C CA . GLU A 1 177 ? 22.734 -11.984 7.559 1 97.69 177 GLU A CA 1
ATOM 1339 C C . GLU A 1 177 ? 22.891 -10.484 7.309 1 97.69 177 GLU A C 1
ATOM 1341 O O . GLU A 1 177 ? 22.484 -9.664 8.133 1 97.69 177 GLU A O 1
ATOM 1346 N N . ASP A 1 178 ? 23.547 -10.141 6.148 1 98.19 178 ASP A N 1
ATOM 1347 C CA . ASP A 1 178 ? 23.75 -8.734 5.812 1 98.19 178 ASP A CA 1
ATOM 1348 C C . ASP A 1 178 ? 22.406 -8.039 5.531 1 98.19 178 ASP A C 1
ATOM 1350 O O . ASP A 1 178 ? 22.359 -6.809 5.453 1 98.19 178 ASP A O 1
ATOM 1354 N N . LEU A 1 179 ? 21.344 -8.773 5.465 1 98.31 179 LEU A N 1
ATOM 1355 C CA . LEU A 1 179 ? 20.016 -8.234 5.191 1 98.31 179 LEU A CA 1
ATOM 1356 C C . LEU A 1 179 ? 19.391 -7.68 6.461 1 98.31 179 LEU A C 1
ATOM 1358 O O . LEU A 1 179 ? 18.375 -6.973 6.398 1 98.31 179 LEU A O 1
ATOM 1362 N N . ALA A 1 180 ? 19.953 -8.016 7.629 1 98.31 180 ALA A N 1
ATOM 1363 C CA . ALA A 1 180 ? 19.406 -7.547 8.898 1 98.31 180 ALA A CA 1
ATOM 1364 C C . ALA A 1 180 ? 19.375 -6.02 8.953 1 98.31 180 ALA A C 1
ATOM 1366 O O . ALA A 1 180 ? 20.344 -5.359 8.578 1 98.31 180 ALA A O 1
ATOM 1367 N N . GLY A 1 181 ? 18.203 -5.516 9.344 1 97.69 181 GLY A N 1
ATOM 1368 C CA . GLY A 1 181 ? 18.062 -4.082 9.531 1 97.69 181 GLY A CA 1
ATOM 1369 C C . GLY A 1 181 ? 17.797 -3.332 8.242 1 97.69 181 GLY A C 1
ATOM 1370 O O . GLY A 1 181 ? 17.609 -2.113 8.258 1 97.69 181 GLY A O 1
ATOM 1371 N N . LYS A 1 182 ? 17.703 -4.059 7.121 1 98.5 182 LYS A N 1
ATOM 1372 C CA . LYS A 1 182 ? 17.516 -3.408 5.824 1 98.5 182 LYS A CA 1
ATOM 1373 C C . LYS A 1 182 ? 16.047 -3.371 5.426 1 98.5 182 LYS A C 1
ATOM 1375 O O . LYS A 1 182 ? 15.312 -4.336 5.656 1 98.5 182 LYS A O 1
ATOM 1380 N N . LYS A 1 183 ? 15.617 -2.27 4.898 1 97.75 183 LYS A N 1
ATOM 1381 C CA . LYS A 1 183 ? 14.273 -2.117 4.359 1 97.75 183 LYS A CA 1
ATOM 1382 C C . LYS A 1 183 ? 14.211 -2.531 2.893 1 97.75 183 LYS A C 1
ATOM 1384 O O . LYS A 1 183 ? 14.828 -1.894 2.037 1 97.75 183 LYS A O 1
ATOM 1389 N N . MET A 1 184 ? 13.422 -3.545 2.607 1 98.5 184 MET A N 1
ATOM 1390 C CA . MET A 1 184 ? 13.289 -4.07 1.252 1 98.5 184 MET A CA 1
ATOM 1391 C C . MET A 1 184 ? 11.82 -4.207 0.86 1 98.5 184 MET A C 1
ATOM 1393 O O . MET A 1 184 ? 10.977 -4.508 1.703 1 98.5 184 MET A O 1
ATOM 1397 N N . ARG A 1 185 ? 11.508 -3.848 -0.356 1 97.69 185 ARG A N 1
ATOM 1398 C CA . ARG A 1 185 ? 10.203 -4.262 -0.86 1 97.69 185 ARG A CA 1
ATOM 1399 C C . ARG A 1 185 ? 10.117 -5.781 -0.973 1 97.69 185 ARG A C 1
ATOM 1401 O O . ARG A 1 185 ? 10.953 -6.406 -1.63 1 97.69 185 ARG A O 1
ATOM 1408 N N . ALA A 1 186 ? 9.172 -6.348 -0.299 1 97.38 186 ALA A N 1
ATOM 1409 C CA . ALA A 1 186 ? 8.945 -7.793 -0.268 1 97.38 186 ALA A CA 1
ATOM 1410 C C . ALA A 1 186 ? 7.504 -8.117 0.105 1 97.38 186 ALA A C 1
ATOM 1412 O O . ALA A 1 186 ? 6.887 -7.406 0.902 1 97.38 186 ALA A O 1
ATOM 1413 N N . GLY A 1 187 ? 6.988 -9.164 -0.476 1 95.25 187 GLY A N 1
ATOM 1414 C CA . GLY A 1 187 ? 5.656 -9.633 -0.132 1 95.25 187 GLY A CA 1
ATOM 1415 C C . GLY A 1 187 ? 5.586 -11.133 0.057 1 95.25 187 GLY A C 1
ATOM 1416 O O . GLY A 1 187 ? 6.422 -11.875 -0.466 1 95.25 187 GLY A O 1
ATOM 1417 N N . GLY A 1 188 ? 4.52 -11.531 0.772 1 94.88 188 GLY A N 1
ATOM 1418 C CA . GLY A 1 188 ? 4.309 -12.961 0.942 1 94.88 188 GLY A CA 1
ATOM 1419 C C . GLY A 1 188 ? 5.508 -13.68 1.532 1 94.88 188 GLY A C 1
ATOM 1420 O O . GLY A 1 188 ? 6.02 -13.281 2.582 1 94.88 188 GLY A O 1
ATOM 1421 N N . PRO A 1 189 ? 5.941 -14.703 0.877 1 96.62 189 PRO A N 1
ATOM 1422 C CA . PRO A 1 189 ? 7.066 -15.461 1.428 1 96.62 189 PRO A CA 1
ATOM 1423 C C . PRO A 1 189 ? 8.375 -14.672 1.41 1 96.62 189 PRO A C 1
ATOM 1425 O O . PRO A 1 189 ? 9.273 -14.938 2.217 1 96.62 189 PRO A O 1
ATOM 1428 N N . GLN A 1 190 ? 8.484 -13.672 0.49 1 97.75 190 GLN A N 1
ATOM 1429 C CA . GLN A 1 190 ? 9.648 -12.789 0.512 1 97.75 190 GLN A CA 1
ATOM 1430 C C . GLN A 1 190 ? 9.734 -12.016 1.826 1 97.75 190 GLN A C 1
ATOM 1432 O O . GLN A 1 190 ? 10.805 -11.906 2.416 1 97.75 190 GLN A O 1
ATOM 1437 N N . ALA A 1 191 ? 8.57 -11.516 2.178 1 97.69 191 ALA A N 1
ATOM 1438 C CA . ALA A 1 191 ? 8.5 -10.727 3.41 1 97.69 191 ALA A CA 1
ATOM 1439 C C . ALA A 1 191 ? 8.844 -11.586 4.625 1 97.69 191 ALA A C 1
ATOM 1441 O O . ALA A 1 191 ? 9.617 -11.172 5.488 1 97.69 191 ALA A O 1
ATOM 1442 N N . LEU A 1 192 ? 8.273 -12.797 4.703 1 97.94 192 LEU A N 1
ATOM 1443 C CA . LEU A 1 192 ? 8.555 -13.711 5.809 1 97.94 192 LEU A CA 1
ATOM 1444 C C . LEU A 1 192 ? 10.039 -14.031 5.887 1 97.94 192 LEU A C 1
ATOM 1446 O O . LEU A 1 192 ? 10.617 -14.07 6.977 1 97.94 192 LEU A O 1
ATOM 1450 N N . PHE A 1 193 ? 10.656 -14.242 4.723 1 98.56 193 PHE A N 1
ATOM 1451 C CA . PHE A 1 193 ? 12.086 -14.516 4.641 1 98.56 193 PHE A CA 1
ATOM 1452 C C . PHE A 1 193 ? 12.891 -13.328 5.16 1 98.56 193 PHE A C 1
ATOM 1454 O O . PHE A 1 193 ? 13.75 -13.492 6.027 1 98.56 193 PHE A O 1
ATOM 1461 N N . HIS A 1 194 ? 12.586 -12.164 4.633 1 98.69 194 HIS A N 1
ATOM 1462 C CA . HIS A 1 194 ? 13.336 -10.969 4.969 1 98.69 194 HIS A CA 1
ATOM 1463 C C . HIS A 1 194 ? 13.188 -10.617 6.445 1 98.69 194 HIS A C 1
ATOM 1465 O O . HIS A 1 194 ? 14.164 -10.242 7.105 1 98.69 194 HIS A O 1
ATOM 1471 N N . GLU A 1 195 ? 12.008 -10.789 6.98 1 97.88 195 GLU A N 1
ATOM 1472 C CA . GLU A 1 195 ? 11.734 -10.469 8.375 1 97.88 195 GLU A CA 1
ATOM 1473 C C . GLU A 1 195 ? 12.391 -11.477 9.32 1 97.88 195 GLU A C 1
ATOM 1475 O O . GLU A 1 195 ? 12.836 -11.117 10.406 1 97.88 195 GLU A O 1
ATOM 1480 N N . ALA A 1 196 ? 12.43 -12.688 8.914 1 97.94 196 ALA A N 1
ATOM 1481 C CA . ALA A 1 196 ? 13.094 -13.711 9.727 1 97.94 196 ALA A CA 1
ATOM 1482 C C . ALA A 1 196 ? 14.578 -13.398 9.898 1 97.94 196 ALA A C 1
ATOM 1484 O O . ALA A 1 196 ? 15.195 -13.828 10.875 1 97.94 196 ALA A O 1
ATOM 1485 N N . LEU A 1 197 ? 15.109 -12.641 8.961 1 97.75 197 LEU A N 1
ATOM 1486 C CA . LEU A 1 197 ? 16.516 -12.281 8.992 1 97.75 197 LEU A CA 1
ATOM 1487 C C . LEU A 1 197 ? 16.734 -10.984 9.758 1 97.75 197 LEU A C 1
ATOM 1489 O O . LEU A 1 197 ? 17.859 -10.5 9.867 1 97.75 197 LEU A O 1
ATOM 1493 N N . GLY A 1 198 ? 15.656 -10.414 10.211 1 97.31 198 GLY A N 1
ATOM 1494 C CA . GLY A 1 198 ? 15.766 -9.188 10.984 1 97.31 198 GLY A CA 1
ATOM 1495 C C . GLY A 1 198 ? 15.625 -7.938 10.133 1 97.31 198 GLY A C 1
ATOM 1496 O O . GLY A 1 198 ? 15.852 -6.824 10.617 1 97.31 198 GLY A O 1
ATOM 1497 N N . GLY A 1 199 ? 15.266 -8.141 8.875 1 97.94 199 GLY A N 1
ATOM 1498 C CA . GLY A 1 199 ? 14.977 -7.004 8.008 1 97.94 199 GLY A CA 1
ATOM 1499 C C . GLY A 1 199 ? 13.539 -6.527 8.109 1 97.94 199 GLY A C 1
ATOM 1500 O O . GLY A 1 199 ? 12.734 -7.129 8.812 1 97.94 199 GLY A O 1
ATOM 1501 N N . THR A 1 200 ? 13.289 -5.398 7.41 1 96.31 200 THR A N 1
ATOM 1502 C CA . THR A 1 200 ? 11.945 -4.836 7.336 1 96.31 200 THR A CA 1
ATOM 1503 C C . THR A 1 200 ? 11.383 -4.961 5.922 1 96.31 200 THR A C 1
ATOM 1505 O O . THR A 1 200 ? 11.945 -4.406 4.977 1 96.31 200 THR A O 1
ATOM 1508 N N . ALA A 1 201 ? 10.32 -5.684 5.84 1 97 201 ALA A N 1
ATOM 1509 C CA . ALA A 1 201 ? 9.633 -5.812 4.559 1 97 201 ALA A CA 1
ATOM 1510 C C . ALA A 1 201 ? 8.633 -4.68 4.355 1 97 201 ALA A C 1
ATOM 1512 O O . ALA A 1 201 ? 7.836 -4.383 5.246 1 97 201 ALA A O 1
ATOM 1513 N N . VAL A 1 202 ? 8.68 -4.047 3.215 1 93.75 202 VAL A N 1
ATOM 1514 C CA . VAL A 1 202 ? 7.766 -2.961 2.881 1 93.75 202 VAL A CA 1
ATOM 1515 C C . VAL A 1 202 ? 6.918 -3.35 1.674 1 93.75 202 VAL A C 1
ATOM 1517 O O . VAL A 1 202 ? 7.449 -3.746 0.635 1 93.75 202 VAL A O 1
ATOM 1520 N N . SER A 1 203 ? 5.617 -3.287 1.867 1 90.81 203 SER A N 1
ATOM 1521 C CA . SER A 1 203 ? 4.691 -3.596 0.782 1 90.81 203 SER A CA 1
ATOM 1522 C C . SER A 1 203 ? 4.402 -2.363 -0.067 1 90.81 203 SER A C 1
ATOM 1524 O O . SER A 1 203 ? 4.168 -1.276 0.466 1 90.81 203 SER A O 1
ATOM 1526 N N . MET A 1 204 ? 4.473 -2.547 -1.452 1 90.62 204 MET A N 1
ATOM 1527 C CA . MET A 1 204 ? 4.086 -1.507 -2.4 1 90.62 204 MET A CA 1
ATOM 1528 C C . MET A 1 204 ? 3.908 -2.086 -3.801 1 90.62 204 MET A C 1
ATOM 1530 O O . MET A 1 204 ? 4.336 -3.211 -4.07 1 90.62 204 MET A O 1
ATOM 1534 N N . GLY A 1 205 ? 3.234 -1.353 -4.637 1 87.56 205 GLY A N 1
ATOM 1535 C CA . GLY A 1 205 ? 3.08 -1.772 -6.02 1 87.56 205 GLY A CA 1
ATOM 1536 C C . GLY A 1 205 ? 4.359 -1.658 -6.824 1 87.56 205 GLY A C 1
ATOM 1537 O O . GLY A 1 205 ? 5.242 -0.869 -6.484 1 87.56 205 GLY A O 1
ATOM 1538 N N . ALA A 1 206 ? 4.391 -2.361 -7.867 1 88.69 206 ALA A N 1
ATOM 1539 C CA . ALA A 1 206 ? 5.586 -2.412 -8.703 1 88.69 206 ALA A CA 1
ATOM 1540 C C . ALA A 1 206 ? 5.969 -1.021 -9.195 1 88.69 206 ALA A C 1
ATOM 1542 O O . ALA A 1 206 ? 7.148 -0.666 -9.219 1 88.69 206 ALA A O 1
ATOM 1543 N N . GLY A 1 207 ? 5.016 -0.285 -9.578 1 87.25 207 GLY A N 1
ATOM 1544 C CA . GLY A 1 207 ? 5.258 1.021 -10.172 1 87.25 207 GLY A CA 1
ATOM 1545 C C . GLY A 1 207 ? 5.887 2.006 -9.203 1 87.25 207 GLY A C 1
ATOM 1546 O O . GLY A 1 207 ? 6.43 3.033 -9.617 1 87.25 207 GLY A O 1
ATOM 1547 N N . ASP A 1 208 ? 5.918 1.66 -7.91 1 91.56 208 ASP A N 1
ATOM 1548 C CA . ASP A 1 208 ? 6.406 2.584 -6.891 1 91.56 208 ASP A CA 1
ATOM 1549 C C . ASP A 1 208 ? 7.832 2.236 -6.473 1 91.56 208 ASP A C 1
ATOM 1551 O O . ASP A 1 208 ? 8.5 3.031 -5.812 1 91.56 208 ASP A O 1
ATOM 1555 N N . ILE A 1 209 ? 8.328 1.154 -6.871 1 94.81 209 ILE A N 1
ATOM 1556 C CA . ILE A 1 209 ? 9.562 0.604 -6.32 1 94.81 209 ILE A CA 1
ATOM 1557 C C . ILE A 1 209 ? 10.75 1.469 -6.742 1 94.81 209 ILE A C 1
ATOM 1559 O O . ILE A 1 209 ? 11.609 1.798 -5.926 1 94.81 209 ILE A O 1
ATOM 1563 N N . TYR A 1 210 ? 10.797 1.84 -8.039 1 94.31 210 TYR A N 1
ATOM 1564 C CA . TYR A 1 210 ? 11.891 2.652 -8.555 1 94.31 210 TYR A CA 1
ATOM 1565 C C . TYR A 1 210 ? 12.062 3.93 -7.738 1 94.31 210 TYR A C 1
ATOM 1567 O O . TYR A 1 210 ? 13.148 4.219 -7.238 1 94.31 210 TYR A O 1
ATOM 1575 N N . THR A 1 211 ? 10.977 4.672 -7.609 1 94.81 211 THR A N 1
ATOM 1576 C CA . THR A 1 211 ? 11 5.945 -6.898 1 94.81 211 THR A CA 1
ATOM 1577 C C . THR A 1 211 ? 11.344 5.734 -5.426 1 94.81 211 THR A C 1
ATOM 1579 O O . THR A 1 211 ? 12.078 6.523 -4.832 1 94.81 211 THR A O 1
ATOM 1582 N N . ALA A 1 212 ? 10.812 4.691 -4.789 1 95.75 212 ALA A N 1
ATOM 1583 C CA . ALA A 1 212 ? 11.062 4.398 -3.381 1 95.75 212 ALA A CA 1
ATOM 1584 C C . ALA A 1 212 ? 12.547 4.156 -3.127 1 95.75 212 ALA A C 1
ATOM 1586 O O . ALA A 1 212 ? 13.094 4.625 -2.129 1 95.75 212 ALA A O 1
ATOM 1587 N N . ILE A 1 213 ? 13.172 3.459 -4.02 1 97.06 213 ILE A N 1
ATOM 1588 C CA . ILE A 1 213 ? 14.609 3.225 -3.885 1 97.06 213 ILE A CA 1
ATOM 1589 C C . ILE A 1 213 ? 15.367 4.535 -4.09 1 97.06 213 ILE A C 1
ATOM 1591 O O . ILE A 1 213 ? 16.266 4.867 -3.312 1 97.06 213 ILE A O 1
ATOM 1595 N N . ARG A 1 214 ? 14.961 5.254 -5.109 1 95.56 214 ARG A N 1
ATOM 1596 C CA . ARG A 1 214 ? 15.609 6.523 -5.426 1 95.56 214 ARG A CA 1
ATOM 1597 C C . ARG A 1 214 ? 15.539 7.484 -4.242 1 95.56 214 ARG A C 1
ATOM 1599 O O . ARG A 1 214 ? 16.516 8.156 -3.924 1 95.56 214 ARG A O 1
ATOM 1606 N N . LEU A 1 215 ? 14.398 7.535 -3.549 1 94.25 215 LEU A N 1
ATOM 1607 C CA . LEU A 1 215 ? 14.164 8.453 -2.443 1 94.25 215 LEU A CA 1
ATOM 1608 C C . LEU A 1 215 ? 14.75 7.914 -1.146 1 94.25 215 LEU A C 1
ATOM 1610 O O . LEU A 1 215 ? 14.852 8.641 -0.155 1 94.25 215 LEU A O 1
ATOM 1614 N N . GLY A 1 216 ? 15.078 6.613 -1.163 1 94.25 216 GLY A N 1
ATOM 1615 C CA . GLY A 1 216 ? 15.742 6.02 -0.011 1 94.25 216 GLY A CA 1
ATOM 1616 C C . GLY A 1 216 ? 14.773 5.512 1.038 1 94.25 216 GLY A C 1
ATOM 1617 O O . GLY A 1 216 ? 15.172 5.18 2.156 1 94.25 216 GLY A O 1
ATOM 1618 N N . THR A 1 217 ? 13.555 5.453 0.687 1 93.19 217 THR A N 1
ATOM 1619 C CA . THR A 1 217 ? 12.586 4.91 1.63 1 93.19 217 THR A CA 1
ATOM 1620 C C . THR A 1 217 ? 12.742 3.396 1.756 1 93.19 217 THR A C 1
ATOM 1622 O O . THR A 1 217 ? 12.375 2.812 2.777 1 93.19 217 THR A O 1
ATOM 1625 N N . ILE A 1 218 ? 13.195 2.762 0.754 1 97.06 218 ILE A N 1
ATOM 1626 C CA . ILE A 1 218 ? 13.664 1.382 0.814 1 97.06 218 ILE A CA 1
ATOM 1627 C C . ILE A 1 218 ? 15.055 1.281 0.179 1 97.06 218 ILE A C 1
ATOM 1629 O O . ILE A 1 218 ? 15.508 2.215 -0.486 1 97.06 218 ILE A O 1
ATOM 1633 N N . GLU A 1 219 ? 15.648 0.158 0.48 1 98.31 219 GLU A N 1
ATOM 1634 C CA . GLU A 1 219 ? 17.047 0.031 0.048 1 98.31 219 GLU A CA 1
ATOM 1635 C C . GLU A 1 219 ? 17.172 -1.005 -1.063 1 98.31 219 GLU A C 1
ATOM 1637 O O . GLU A 1 219 ? 18.281 -1.256 -1.55 1 98.31 219 GLU A O 1
ATOM 1642 N N . GLY A 1 220 ? 16.078 -1.604 -1.414 1 98 220 GLY A N 1
ATOM 1643 C CA . GLY A 1 220 ? 16.109 -2.586 -2.486 1 98 220 GLY A CA 1
ATOM 1644 C C . GLY A 1 220 ? 14.812 -3.375 -2.598 1 98 220 GLY A C 1
ATOM 1645 O O . GLY A 1 220 ? 13.812 -3.02 -1.979 1 98 220 GLY A O 1
ATOM 1646 N N . THR A 1 221 ? 14.844 -4.375 -3.447 1 97.75 221 THR A N 1
ATOM 1647 C CA . THR A 1 221 ? 13.664 -5.195 -3.703 1 97.75 221 THR A CA 1
ATOM 1648 C C . THR A 1 221 ? 14.07 -6.613 -4.098 1 97.75 221 THR A C 1
ATOM 1650 O O . THR A 1 221 ? 15.195 -6.844 -4.531 1 97.75 221 THR A O 1
ATOM 1653 N N . TYR A 1 222 ? 13.188 -7.562 -3.832 1 97.44 222 TYR A N 1
ATOM 1654 C CA . TYR A 1 222 ? 13.266 -8.906 -4.395 1 97.44 222 TYR A CA 1
ATOM 1655 C C . TYR A 1 222 ? 12.516 -8.984 -5.723 1 97.44 222 TYR A C 1
ATOM 1657 O O . TYR A 1 222 ? 11.328 -8.648 -5.793 1 97.44 222 TYR A O 1
ATOM 1665 N N . TRP A 1 223 ? 13.211 -9.438 -6.738 1 95.81 223 TRP A N 1
ATOM 1666 C CA . TRP A 1 223 ? 12.633 -9.43 -8.078 1 95.81 223 TRP A CA 1
ATOM 1667 C C . TRP A 1 223 ? 13.258 -10.516 -8.945 1 95.81 223 TRP A C 1
ATOM 1669 O O . TRP A 1 223 ? 14.391 -10.938 -8.703 1 95.81 223 TRP A O 1
ATOM 1679 N N . ASP A 1 224 ? 12.484 -10.969 -9.859 1 94.56 224 ASP A N 1
ATOM 1680 C CA . ASP A 1 224 ? 13.117 -11.891 -10.797 1 94.56 224 ASP A CA 1
ATOM 1681 C C . ASP A 1 224 ? 14.297 -11.227 -11.5 1 94.56 224 ASP A C 1
ATOM 1683 O O . ASP A 1 224 ? 14.234 -10.047 -11.859 1 94.56 224 ASP A O 1
ATOM 1687 N N . THR A 1 225 ? 15.328 -11.992 -11.719 1 91.31 225 THR A N 1
ATOM 1688 C CA . THR A 1 225 ? 16.594 -11.453 -12.211 1 91.31 225 THR A CA 1
ATOM 1689 C C . THR A 1 225 ? 16.422 -10.852 -13.602 1 91.31 225 THR A C 1
ATOM 1691 O O . THR A 1 225 ? 16.953 -9.773 -13.891 1 91.31 225 THR A O 1
ATOM 1694 N N . GLY A 1 226 ? 15.719 -11.5 -14.453 1 87.31 226 GLY A N 1
ATOM 1695 C CA . GLY A 1 226 ? 15.531 -11.031 -15.82 1 87.31 226 GLY A CA 1
ATOM 1696 C C . GLY A 1 226 ? 14.766 -9.727 -15.906 1 87.31 226 GLY A C 1
ATOM 1697 O O . GLY A 1 226 ? 14.758 -9.078 -16.953 1 87.31 226 GLY A O 1
ATOM 1698 N N . GLY A 1 227 ? 14.156 -9.273 -14.797 1 85.62 227 GLY A N 1
ATOM 1699 C CA . GLY A 1 227 ? 13.289 -8.109 -14.812 1 85.62 227 GLY A CA 1
ATOM 1700 C C . GLY A 1 227 ? 13.977 -6.848 -14.312 1 85.62 227 GLY A C 1
ATOM 1701 O O . GLY A 1 227 ? 13.32 -5.84 -14.047 1 85.62 227 GLY A O 1
ATOM 1702 N N . ILE A 1 228 ? 15.234 -6.82 -14.141 1 85.31 228 ILE A N 1
ATOM 1703 C CA . ILE A 1 228 ? 15.938 -5.676 -13.562 1 85.31 228 ILE A CA 1
ATOM 1704 C C . ILE A 1 228 ? 15.742 -4.453 -14.461 1 85.31 228 ILE A C 1
ATOM 1706 O O . ILE A 1 228 ? 15.602 -3.332 -13.969 1 85.31 228 ILE A O 1
ATOM 1710 N N . ASP A 1 229 ? 15.727 -4.652 -15.711 1 83.25 229 ASP A N 1
ATOM 1711 C CA . ASP A 1 229 ? 15.664 -3.535 -16.656 1 83.25 229 ASP A CA 1
ATOM 1712 C C . ASP A 1 229 ? 14.219 -3.182 -17 1 83.25 229 ASP A C 1
ATOM 1714 O O . ASP A 1 229 ? 13.953 -2.104 -17.531 1 83.25 229 ASP A O 1
ATOM 1718 N N . ASP A 1 230 ? 13.266 -4.223 -16.641 1 78.06 230 ASP A N 1
ATOM 1719 C CA . ASP A 1 230 ? 11.867 -3.949 -16.922 1 78.06 230 ASP A CA 1
ATOM 1720 C C . ASP A 1 230 ? 11.391 -2.703 -16.188 1 78.06 230 ASP A C 1
ATOM 1722 O O . ASP A 1 230 ? 10.648 -1.889 -16.734 1 78.06 230 ASP A O 1
ATOM 1726 N N . MET A 1 231 ? 11.922 -2.564 -15.008 1 81.19 231 MET A N 1
ATOM 1727 C CA . MET A 1 231 ? 11.469 -1.467 -14.156 1 81.19 231 MET A CA 1
ATOM 1728 C C . MET A 1 231 ? 12.586 -0.448 -13.953 1 81.19 231 MET A C 1
ATOM 1730 O O . MET A 1 231 ? 12.469 0.446 -13.117 1 81.19 231 MET A O 1
ATOM 1734 N N . SER A 1 232 ? 13.695 -0.593 -14.695 1 89.06 232 SER A N 1
ATOM 1735 C CA . SER A 1 232 ? 14.859 0.292 -14.688 1 89.06 232 SER A CA 1
ATOM 1736 C C . SER A 1 232 ? 15.547 0.283 -13.32 1 89.06 232 SER A C 1
ATOM 1738 O O . SER A 1 232 ? 16.047 1.312 -12.867 1 89.06 232 SER A O 1
ATOM 1740 N N . PHE A 1 233 ? 15.461 -0.832 -12.648 1 93.31 233 PHE A N 1
ATOM 1741 C CA . PHE A 1 233 ? 16.094 -0.918 -11.336 1 93.31 233 PHE A CA 1
ATOM 1742 C C . PHE A 1 233 ? 17.594 -0.722 -11.438 1 93.31 233 PHE A C 1
ATOM 1744 O O . PHE A 1 233 ? 18.234 -0.273 -10.484 1 93.31 233 PHE A O 1
ATOM 1751 N N . ASP A 1 234 ? 18.156 -1.025 -12.609 1 92.62 234 ASP A N 1
ATOM 1752 C CA . ASP A 1 234 ? 19.594 -0.906 -12.844 1 92.62 234 ASP A CA 1
ATOM 1753 C C . ASP A 1 234 ? 20.047 0.536 -12.656 1 92.62 234 ASP A C 1
ATOM 1755 O O . ASP A 1 234 ? 21.234 0.783 -12.383 1 92.62 234 ASP A O 1
ATOM 1759 N N . GLU A 1 235 ? 19.156 1.467 -12.727 1 93.5 235 GLU A N 1
ATOM 1760 C CA . GLU A 1 235 ? 19.5 2.881 -12.609 1 93.5 235 GLU A CA 1
ATOM 1761 C C . GLU A 1 235 ? 19.562 3.318 -11.148 1 93.5 235 GLU A C 1
ATOM 1763 O O . GLU A 1 235 ? 20.094 4.387 -10.836 1 93.5 235 GLU A O 1
ATOM 1768 N N . VAL A 1 236 ? 18.984 2.498 -10.25 1 95.44 236 VAL A N 1
ATOM 1769 C CA . VAL A 1 236 ? 18.812 3.029 -8.898 1 95.44 236 VAL A CA 1
ATOM 1770 C C . VAL A 1 236 ? 19.422 2.057 -7.891 1 95.44 236 VAL A C 1
ATOM 1772 O O . VAL A 1 236 ? 19.453 2.344 -6.691 1 95.44 236 VAL A O 1
ATOM 1775 N N . VAL A 1 237 ? 19.922 0.93 -8.344 1 96.81 237 VAL A N 1
ATOM 1776 C CA . VAL A 1 237 ? 20.562 -0.01 -7.434 1 96.81 237 VAL A CA 1
ATOM 1777 C C . VAL A 1 237 ? 22.031 -0.192 -7.828 1 96.81 237 VAL A C 1
ATOM 1779 O O . VAL A 1 237 ? 22.422 0.128 -8.953 1 96.81 237 VAL A O 1
ATOM 1782 N N . ASP A 1 238 ? 22.812 -0.758 -6.914 1 97.44 238 ASP A N 1
ATOM 1783 C CA . ASP A 1 238 ? 24.25 -0.943 -7.137 1 97.44 238 ASP A CA 1
ATOM 1784 C C . ASP A 1 238 ? 24.609 -2.426 -7.242 1 97.44 238 ASP A C 1
ATOM 1786 O O . ASP A 1 238 ? 25.641 -2.783 -7.793 1 97.44 238 ASP A O 1
ATOM 1790 N N . TYR A 1 239 ? 23.688 -3.25 -6.773 1 98 239 TYR A N 1
ATOM 1791 C CA . TYR A 1 239 ? 24.047 -4.66 -6.668 1 98 239 TYR A CA 1
ATOM 1792 C C . TYR A 1 239 ? 22.875 -5.551 -7.078 1 98 239 TYR A C 1
ATOM 1794 O O . TYR A 1 239 ? 21.719 -5.215 -6.832 1 98 239 TYR A O 1
ATOM 1802 N N . ALA A 1 240 ? 23.219 -6.613 -7.66 1 97.31 240 ALA A N 1
ATOM 1803 C CA . ALA A 1 240 ? 22.328 -7.762 -7.824 1 97.31 240 ALA A CA 1
ATOM 1804 C C . ALA A 1 240 ? 22.922 -9.008 -7.176 1 97.31 240 ALA A C 1
ATOM 1806 O O . ALA A 1 240 ? 24 -9.461 -7.562 1 97.31 240 ALA A O 1
ATOM 1807 N N . ILE A 1 241 ? 22.219 -9.508 -6.195 1 97.81 241 ILE A N 1
ATOM 1808 C CA . ILE A 1 241 ? 22.703 -10.68 -5.473 1 97.81 241 ILE A CA 1
ATOM 1809 C C . ILE A 1 241 ? 21.844 -11.891 -5.828 1 97.81 241 ILE A C 1
ATOM 1811 O O . ILE A 1 241 ? 20.625 -11.812 -5.801 1 97.81 241 ILE A O 1
ATOM 1815 N N . GLN A 1 242 ? 22.422 -13.008 -6.102 1 95.19 242 GLN A N 1
ATOM 1816 C CA . GLN A 1 242 ? 21.672 -14.211 -6.434 1 95.19 242 GLN A CA 1
ATOM 1817 C C . GLN A 1 242 ? 22.297 -15.445 -5.793 1 95.19 242 GLN A C 1
ATOM 1819 O O . GLN A 1 242 ? 23.516 -15.508 -5.609 1 95.19 242 GLN A O 1
ATOM 1824 N N . PRO A 1 243 ? 21.547 -16.469 -5.492 1 95.62 243 PRO A N 1
ATOM 1825 C CA . PRO A 1 243 ? 20.078 -16.328 -5.484 1 95.62 243 PRO A CA 1
ATOM 1826 C C . PRO A 1 243 ? 19.578 -15.398 -4.383 1 95.62 243 PRO A C 1
ATOM 1828 O O . PRO A 1 243 ? 20.234 -15.242 -3.354 1 95.62 243 PRO A O 1
ATOM 1831 N N . GLY A 1 244 ? 18.516 -14.758 -4.699 1 95.88 244 GLY A N 1
ATOM 1832 C CA . GLY A 1 244 ? 17.859 -13.953 -3.676 1 95.88 244 GLY A CA 1
ATOM 1833 C C . GLY A 1 244 ? 17.188 -14.781 -2.598 1 95.88 244 GLY A C 1
ATOM 1834 O O . GLY A 1 244 ? 17.875 -15.445 -1.807 1 95.88 244 GLY A O 1
ATOM 1835 N N . TRP A 1 245 ? 15.812 -14.805 -2.611 1 97.19 245 TRP A N 1
ATOM 1836 C CA . TRP A 1 245 ? 15.094 -15.578 -1.606 1 97.19 245 TRP A CA 1
ATOM 1837 C C . TRP A 1 245 ? 14.734 -16.969 -2.141 1 97.19 245 TRP A C 1
ATOM 1839 O O . TRP A 1 245 ? 14.438 -17.875 -1.366 1 97.19 245 TRP A O 1
ATOM 1849 N N . ASN A 1 246 ? 14.781 -17.078 -3.457 1 96.94 246 ASN A N 1
ATOM 1850 C CA . ASN A 1 246 ? 14.281 -18.297 -4.105 1 96.94 246 ASN A CA 1
ATOM 1851 C C . ASN A 1 246 ? 14.922 -18.5 -5.477 1 96.94 246 ASN A C 1
ATOM 1853 O O . ASN A 1 246 ? 14.93 -17.578 -6.305 1 96.94 246 ASN A O 1
ATOM 1857 N N . PRO A 1 247 ? 15.414 -19.734 -5.82 1 94.94 247 PRO A N 1
ATOM 1858 C CA . PRO A 1 247 ? 16.031 -19.984 -7.125 1 94.94 247 PRO A CA 1
ATOM 1859 C C . PRO A 1 247 ? 15 -20.203 -8.234 1 94.94 247 PRO A C 1
ATOM 1861 O O . PRO A 1 247 ? 15.344 -20.188 -9.414 1 94.94 247 PRO A O 1
ATOM 1864 N N . ALA A 1 248 ? 13.773 -20.469 -7.863 1 96.12 248 ALA A N 1
ATOM 1865 C CA . ALA A 1 248 ? 12.711 -20.75 -8.82 1 96.12 248 ALA A CA 1
ATOM 1866 C C . ALA A 1 248 ? 11.406 -20.094 -8.391 1 96.12 248 ALA A C 1
ATOM 1868 O O . ALA A 1 248 ? 10.492 -20.75 -7.902 1 96.12 248 ALA A O 1
ATOM 1869 N N . GLN A 1 249 ? 11.25 -18.828 -8.672 1 96.5 249 GLN A N 1
ATOM 1870 C CA . GLN A 1 249 ? 10.055 -18.062 -8.328 1 96.5 249 GLN A CA 1
ATOM 1871 C C . GLN A 1 249 ? 9.031 -18.109 -9.469 1 96.5 249 GLN A C 1
ATOM 1873 O O . GLN A 1 249 ? 9.406 -18.109 -10.641 1 96.5 249 GLN A O 1
ATOM 1878 N N . HIS A 1 250 ? 7.715 -18.016 -9.109 1 98.62 250 HIS A N 1
ATOM 1879 C CA . HIS A 1 250 ? 6.727 -18.266 -10.148 1 98.62 250 HIS A CA 1
ATOM 1880 C C . HIS A 1 250 ? 5.688 -17.156 -10.211 1 98.62 250 HIS A C 1
ATOM 1882 O O . HIS A 1 250 ? 5.516 -16.406 -9.25 1 98.62 250 HIS A O 1
ATOM 1888 N N . GLN A 1 251 ? 5.09 -17.047 -11.336 1 98.56 251 GLN A N 1
ATOM 1889 C CA . GLN A 1 251 ? 3.875 -16.297 -11.641 1 98.56 251 GLN A CA 1
ATOM 1890 C C . GLN A 1 251 ? 2.693 -17.234 -11.875 1 98.56 251 GLN A C 1
ATOM 1892 O O . GLN A 1 251 ? 2.789 -18.188 -12.664 1 98.56 251 GLN A O 1
ATOM 1897 N N . GLU A 1 252 ? 1.607 -16.969 -11.18 1 98.88 252 GLU A N 1
ATOM 1898 C CA . GLU A 1 252 ? 0.422 -17.797 -11.312 1 98.88 252 GLU A CA 1
ATOM 1899 C C . GLU A 1 252 ? -0.667 -17.094 -12.117 1 98.88 252 GLU A C 1
ATOM 1901 O O . GLU A 1 252 ? -0.844 -15.883 -12 1 98.88 252 GLU A O 1
ATOM 1906 N N . THR A 1 253 ? -1.371 -17.844 -12.883 1 98.94 253 THR A N 1
ATOM 1907 C CA . THR A 1 253 ? -2.543 -17.375 -13.617 1 98.94 253 THR A CA 1
ATOM 1908 C C . THR A 1 253 ? -3.801 -18.094 -13.141 1 98.94 253 THR A C 1
ATOM 1910 O O . THR A 1 253 ? -3.85 -19.328 -13.133 1 98.94 253 THR A O 1
ATOM 1913 N N . PHE A 1 254 ? -4.754 -17.328 -12.711 1 98.94 254 PHE A N 1
ATOM 1914 C CA . PHE A 1 254 ? -6.031 -17.844 -12.234 1 98.94 254 PHE A CA 1
ATOM 1915 C C . PHE A 1 254 ? -7.18 -17.344 -13.102 1 98.94 254 PHE A C 1
ATOM 1917 O O . PHE A 1 254 ? -7.117 -16.234 -13.641 1 98.94 254 PHE A O 1
ATOM 1924 N N . VAL A 1 255 ? -8.188 -18.141 -13.234 1 98.94 255 VAL A N 1
ATOM 1925 C CA . VAL A 1 255 ? -9.438 -17.75 -13.867 1 98.94 255 VAL A CA 1
ATOM 1926 C C . VAL A 1 255 ? -10.594 -17.875 -12.875 1 98.94 255 VAL A C 1
ATOM 1928 O O . VAL A 1 255 ? -10.578 -18.766 -12.016 1 98.94 255 VAL A O 1
ATOM 1931 N N . ASN A 1 256 ? -11.5 -16.938 -12.914 1 98.94 256 ASN A N 1
ATOM 1932 C CA . ASN A 1 256 ? -12.703 -17.078 -12.109 1 98.94 256 ASN A CA 1
ATOM 1933 C C . ASN A 1 256 ? -13.359 -18.438 -12.305 1 98.94 256 ASN A C 1
ATOM 1935 O O . ASN A 1 256 ? -13.516 -18.906 -13.43 1 98.94 256 ASN A O 1
ATOM 1939 N N . LEU A 1 257 ? -13.766 -19.047 -11.227 1 98.94 257 LEU A N 1
ATOM 1940 C CA . LEU A 1 257 ? -14.258 -20.422 -11.289 1 98.94 257 LEU A CA 1
ATOM 1941 C C . LEU A 1 257 ? -15.57 -20.484 -12.055 1 98.94 257 LEU A C 1
ATOM 1943 O O . LEU A 1 257 ? -15.812 -21.453 -12.797 1 98.94 257 LEU A O 1
ATOM 1947 N N . ASP A 1 258 ? -16.453 -19.516 -11.883 1 98.88 258 ASP A N 1
ATOM 1948 C CA . ASP A 1 258 ? -17.703 -19.484 -12.633 1 98.88 258 ASP A CA 1
ATOM 1949 C C . ASP A 1 258 ? -17.453 -19.375 -14.133 1 98.88 258 ASP A C 1
ATOM 1951 O O . ASP A 1 258 ? -18.109 -20.047 -14.938 1 98.88 258 ASP A O 1
ATOM 1955 N N . ALA A 1 259 ? -16.516 -18.531 -14.469 1 98.88 259 ALA A N 1
ATOM 1956 C CA . ALA A 1 259 ? -16.141 -18.391 -15.875 1 98.88 259 ALA A CA 1
ATOM 1957 C C . ALA A 1 259 ? -15.586 -19.703 -16.422 1 98.88 259 ALA A C 1
ATOM 1959 O O . ALA A 1 259 ? -15.898 -20.109 -17.547 1 98.88 259 ALA A O 1
ATOM 1960 N N . TRP A 1 260 ? -14.773 -20.359 -15.656 1 98.88 260 TRP A N 1
ATOM 1961 C CA . TRP A 1 260 ? -14.203 -21.641 -16.016 1 98.88 260 TRP A CA 1
ATOM 1962 C C . TRP A 1 260 ? -15.305 -22.688 -16.219 1 98.88 260 TRP A C 1
ATOM 1964 O O . TRP A 1 260 ? -15.32 -23.391 -17.234 1 98.88 260 TRP A O 1
ATOM 1974 N N . ASN A 1 261 ? -16.203 -22.734 -15.328 1 98.56 261 ASN A N 1
ATOM 1975 C CA . ASN A 1 261 ? -17.266 -23.75 -15.336 1 98.56 261 ASN A CA 1
ATOM 1976 C C . ASN A 1 261 ? -18.266 -23.5 -16.453 1 98.56 261 ASN A C 1
ATOM 1978 O O . ASN A 1 261 ? -19.016 -24.391 -16.844 1 98.56 261 ASN A O 1
ATOM 1982 N N . ALA A 1 262 ? -18.328 -22.328 -16.938 1 98.25 262 ALA A N 1
ATOM 1983 C CA . ALA A 1 262 ? -19.234 -21.984 -18.031 1 98.25 262 ALA A CA 1
ATOM 1984 C C . ALA A 1 262 ? -18.719 -22.531 -19.359 1 98.25 262 ALA A C 1
ATOM 1986 O O . ALA A 1 262 ? -19.453 -22.562 -20.344 1 98.25 262 ALA A O 1
ATOM 1987 N N . LEU A 1 263 ? -17.469 -22.953 -19.438 1 98.25 263 LEU A N 1
ATOM 1988 C CA . LEU A 1 263 ? -16.906 -23.531 -20.656 1 98.25 263 LEU A CA 1
ATOM 1989 C C . LEU A 1 263 ? -17.469 -24.922 -20.891 1 98.25 263 LEU A C 1
ATOM 1991 O O . LEU A 1 263 ? -17.938 -25.578 -19.969 1 98.25 263 LEU A O 1
ATOM 1995 N N . THR A 1 264 ? -17.359 -25.344 -22.188 1 97.5 264 THR A N 1
ATOM 1996 C CA . THR A 1 264 ? -17.656 -26.734 -22.5 1 97.5 264 THR A CA 1
ATOM 1997 C C . THR A 1 264 ? -16.547 -27.656 -22.016 1 97.5 264 THR A C 1
ATOM 1999 O O . THR A 1 264 ? -15.422 -27.203 -21.766 1 97.5 264 THR A O 1
ATOM 2002 N N . ASP A 1 265 ? -16.781 -28.891 -21.922 1 97.12 265 ASP A N 1
ATOM 2003 C CA . ASP A 1 265 ? -15.773 -29.875 -21.531 1 97.12 265 ASP A CA 1
ATOM 2004 C C . ASP A 1 265 ? -14.594 -29.859 -22.5 1 97.12 265 ASP A C 1
ATOM 2006 O O . ASP A 1 265 ? -13.438 -29.969 -22.094 1 97.12 265 ASP A O 1
ATOM 2010 N N . TRP A 1 266 ? -14.953 -29.703 -23.734 1 97.69 266 TRP A N 1
ATOM 2011 C CA . TRP A 1 266 ? -13.914 -29.688 -24.766 1 97.69 266 TRP A CA 1
ATOM 2012 C C . TRP A 1 266 ? -12.977 -28.5 -24.562 1 97.69 266 TRP A C 1
ATOM 2014 O O . TRP A 1 266 ? -11.75 -28.656 -24.609 1 97.69 266 TRP A O 1
ATOM 2024 N N . GLN A 1 267 ? -13.508 -27.312 -24.359 1 98.25 267 GLN A N 1
ATOM 2025 C CA . GLN A 1 267 ? -12.695 -26.125 -24.125 1 98.25 267 GLN A CA 1
ATOM 2026 C C . GLN A 1 267 ? -11.789 -26.312 -22.906 1 98.25 267 GLN A C 1
ATOM 2028 O O . GLN A 1 267 ? -10.594 -26 -22.969 1 98.25 267 GLN A O 1
ATOM 2033 N N . ARG A 1 268 ? -12.32 -26.812 -21.844 1 98.44 268 ARG A N 1
ATOM 2034 C CA . ARG A 1 268 ? -11.539 -27.016 -20.625 1 98.44 268 ARG A CA 1
ATOM 2035 C C . ARG A 1 268 ? -10.406 -28.016 -20.859 1 98.44 268 ARG A C 1
ATOM 2037 O O . ARG A 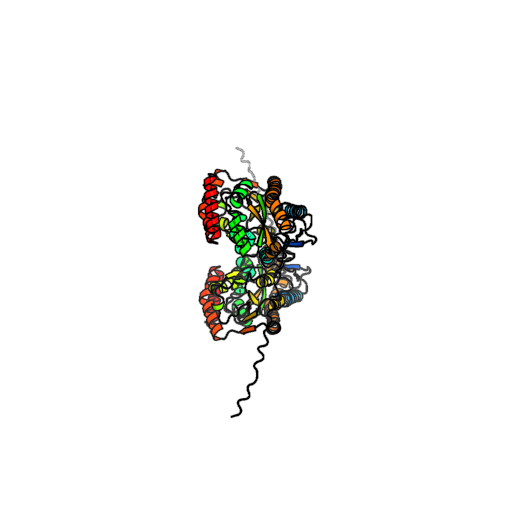1 268 ? -9.281 -27.797 -20.422 1 98.44 268 ARG A O 1
ATOM 2044 N N . GLU A 1 269 ? -10.727 -29.047 -21.547 1 98.12 269 GLU A N 1
ATOM 2045 C CA . GLU A 1 269 ? -9.711 -30.062 -21.859 1 98.12 269 GLU A CA 1
ATOM 2046 C C . GLU A 1 269 ? -8.586 -29.469 -22.703 1 98.12 269 GLU A C 1
ATOM 2048 O O . GLU A 1 269 ? -7.414 -29.781 -22.484 1 98.12 269 GLU A O 1
ATOM 2053 N N . GLN A 1 270 ? -8.977 -28.672 -23.703 1 98.19 270 GLN A N 1
ATOM 2054 C CA . GLN A 1 270 ? -7.973 -28.031 -24.562 1 98.19 270 GLN A CA 1
ATOM 2055 C C . GLN A 1 270 ? -7.066 -27.125 -23.75 1 98.19 270 GLN A C 1
ATOM 2057 O O . GLN A 1 270 ? -5.848 -27.125 -23.922 1 98.19 270 GLN A O 1
ATOM 2062 N N . ILE A 1 271 ? -7.656 -26.359 -22.891 1 98.75 271 ILE A N 1
ATOM 2063 C CA . ILE A 1 271 ? -6.898 -25.391 -22.094 1 98.75 271 ILE A CA 1
ATOM 2064 C C . ILE A 1 271 ? -5.977 -26.141 -21.125 1 98.75 271 ILE A C 1
ATOM 2066 O O . ILE A 1 271 ? -4.797 -25.797 -21 1 98.75 271 ILE A O 1
ATOM 2070 N N . GLU A 1 272 ? -6.461 -27.141 -20.469 1 98.06 272 GLU A N 1
ATOM 2071 C CA . GLU A 1 272 ? -5.648 -27.953 -19.562 1 98.06 272 GLU A CA 1
ATOM 2072 C C . GLU A 1 272 ? -4.512 -28.641 -20.297 1 98.06 272 GLU A C 1
ATOM 2074 O O . GLU A 1 272 ? -3.426 -28.828 -19.75 1 98.06 272 GLU A O 1
ATOM 2079 N N . GLY A 1 273 ? -4.734 -28.938 -21.484 1 98.25 273 GLY A N 1
ATOM 2080 C CA . GLY A 1 273 ? -3.766 -29.672 -22.297 1 98.25 273 GLY A CA 1
ATOM 2081 C C . GLY A 1 273 ? -2.52 -28.859 -22.609 1 98.25 273 GLY A C 1
ATOM 2082 O O . GLY A 1 273 ? -1.473 -29.422 -22.938 1 98.25 273 GLY A O 1
ATOM 2083 N N . VAL A 1 274 ? -2.604 -27.578 -22.5 1 98.5 274 VAL A N 1
ATOM 2084 C CA . VAL A 1 274 ? -1.447 -26.766 -22.859 1 98.5 274 VAL A CA 1
ATOM 2085 C C . VAL A 1 274 ? -0.746 -26.266 -21.594 1 98.5 274 VAL A C 1
ATOM 2087 O O . VAL A 1 274 ? 0.265 -25.562 -21.672 1 98.5 274 VAL A O 1
ATOM 2090 N N . PHE A 1 275 ? -1.237 -26.609 -20.438 1 98.62 275 PHE A N 1
ATOM 2091 C CA . PHE A 1 275 ? -0.738 -26.094 -19.156 1 98.62 275 PHE A CA 1
ATOM 2092 C C . PHE A 1 275 ? 0.743 -26.422 -19 1 98.62 275 PHE A C 1
ATOM 2094 O O . PHE A 1 275 ? 1.56 -25.516 -18.812 1 98.62 275 PHE A O 1
ATOM 2101 N N . LYS A 1 276 ? 1.157 -27.641 -19.125 1 98.62 276 LYS A N 1
ATOM 2102 C CA . LYS A 1 276 ? 2.535 -28.062 -18.891 1 98.62 276 LYS A CA 1
ATOM 2103 C C . LYS A 1 276 ? 3.473 -27.484 -19.938 1 98.62 276 LYS A C 1
ATOM 2105 O O . LYS A 1 276 ? 4.523 -26.922 -19.609 1 98.62 276 LYS A O 1
ATOM 2110 N N . ASP A 1 277 ? 3.102 -27.562 -21.188 1 98.62 277 ASP A N 1
ATOM 2111 C CA . ASP A 1 277 ? 3.965 -27.078 -22.266 1 98.62 277 ASP A CA 1
ATOM 2112 C C . ASP A 1 277 ? 4.207 -25.578 -22.141 1 98.62 277 ASP A C 1
ATOM 2114 O O . ASP A 1 277 ? 5.332 -25.109 -22.328 1 98.62 277 ASP A O 1
ATOM 2118 N N . THR A 1 278 ? 3.137 -24.859 -21.859 1 98.81 278 THR A N 1
ATOM 2119 C CA . THR A 1 278 ? 3.293 -23.406 -21.719 1 98.81 278 THR A CA 1
ATOM 2120 C C . THR A 1 278 ? 4.117 -23.062 -20.484 1 98.81 278 THR A C 1
ATOM 2122 O O . THR A 1 278 ? 4.855 -22.078 -20.484 1 98.81 278 THR A O 1
ATOM 2125 N N . TYR A 1 279 ? 4.016 -23.891 -19.438 1 98.81 279 TYR A N 1
ATOM 2126 C CA . TYR A 1 279 ? 4.844 -23.688 -18.25 1 98.81 279 TYR A CA 1
ATOM 2127 C C . TYR A 1 279 ? 6.324 -23.703 -18.609 1 98.81 279 TYR A C 1
ATOM 2129 O O . TYR A 1 279 ? 7.059 -22.766 -18.281 1 98.81 279 TYR A O 1
ATOM 2137 N N . PHE A 1 280 ? 6.727 -24.672 -19.297 1 98.81 280 PHE A N 1
ATOM 2138 C CA . PHE A 1 280 ? 8.148 -24.828 -19.594 1 98.81 280 PHE A CA 1
ATOM 2139 C C . PHE A 1 280 ? 8.586 -23.828 -20.656 1 98.81 280 PHE A C 1
ATOM 2141 O O . PHE A 1 280 ? 9.695 -23.297 -20.594 1 98.81 280 PHE A O 1
ATOM 2148 N N . GLU A 1 281 ? 7.734 -23.547 -21.625 1 98.75 281 GLU A N 1
ATOM 2149 C CA . GLU A 1 281 ? 8.055 -22.547 -22.641 1 98.75 281 GLU A CA 1
ATOM 2150 C C . GLU A 1 281 ? 8.289 -21.172 -22.031 1 98.75 281 GLU A C 1
ATOM 2152 O O . GLU A 1 281 ? 9.32 -20.547 -22.281 1 98.75 281 GLU A O 1
ATOM 2157 N N . THR A 1 282 ? 7.32 -20.719 -21.25 1 98.62 282 THR A N 1
ATOM 2158 C CA . THR A 1 282 ? 7.414 -19.391 -20.672 1 98.62 282 THR A CA 1
ATOM 2159 C C . THR A 1 282 ? 8.547 -19.312 -19.656 1 98.62 282 THR A C 1
ATOM 2161 O O . THR A 1 282 ? 9.188 -18.281 -19.5 1 98.62 282 THR A O 1
ATOM 2164 N N . SER A 1 283 ? 8.828 -20.406 -18.969 1 98.5 283 SER A N 1
ATOM 2165 C CA . SER A 1 283 ? 9.945 -20.469 -18.047 1 98.5 283 SER A CA 1
ATOM 2166 C C . SER A 1 283 ? 11.281 -20.312 -18.781 1 98.5 283 SER A C 1
ATOM 2168 O O . SER A 1 283 ? 12.172 -19.609 -18.297 1 98.5 283 SER A O 1
ATOM 2170 N N . GLN A 1 284 ? 11.352 -20.906 -19.922 1 98 284 GLN A N 1
ATOM 2171 C CA . GLN A 1 284 ? 12.562 -20.766 -20.734 1 98 284 GLN A CA 1
ATOM 2172 C C . GLN A 1 284 ? 12.727 -19.344 -21.234 1 98 284 GLN A C 1
ATOM 2174 O O . GLN A 1 284 ? 13.836 -18.812 -21.266 1 98 284 GLN A O 1
ATOM 2179 N N . LEU A 1 285 ? 11.633 -18.766 -21.641 1 96.81 285 LEU A N 1
ATOM 2180 C CA . LEU A 1 285 ? 11.688 -17.391 -22.094 1 96.81 285 LEU A CA 1
ATOM 2181 C C . LEU A 1 285 ? 12.242 -16.469 -21 1 96.81 285 LEU A C 1
ATOM 2183 O O . LEU A 1 285 ? 13.016 -15.555 -21.297 1 96.81 285 LEU A O 1
ATOM 2187 N N . HIS A 1 286 ? 11.891 -16.719 -19.766 1 96.5 286 HIS A N 1
ATOM 2188 C CA . HIS A 1 286 ? 12.422 -15.945 -18.656 1 96.5 286 HIS A CA 1
ATOM 2189 C C . HIS A 1 286 ? 13.898 -16.25 -18.422 1 96.5 286 HIS A C 1
ATOM 2191 O O . HIS A 1 286 ? 14.695 -15.344 -18.188 1 96.5 286 HIS A O 1
ATOM 2197 N N . ALA A 1 287 ? 14.258 -17.5 -18.469 1 94.94 287 ALA A N 1
ATOM 2198 C CA . ALA A 1 287 ? 15.641 -17.906 -18.25 1 94.94 287 ALA A CA 1
ATOM 2199 C C . ALA A 1 287 ? 16.562 -17.234 -19.266 1 94.94 287 ALA A C 1
ATOM 2201 O O . ALA A 1 287 ? 17.703 -16.859 -18.922 1 94.94 287 ALA A O 1
ATOM 2202 N N . ASP A 1 288 ? 16.109 -17.031 -20.422 1 94.12 288 ASP A N 1
ATOM 2203 C CA . ASP A 1 288 ? 16.906 -16.484 -21.516 1 94.12 288 ASP A CA 1
ATOM 2204 C C . ASP A 1 288 ? 17.25 -15.016 -21.266 1 94.12 288 ASP A C 1
ATOM 2206 O O . ASP A 1 288 ? 18.141 -14.461 -21.906 1 94.12 288 ASP A O 1
ATOM 2210 N N . GLN A 1 289 ? 16.5 -14.383 -20.375 1 91.44 289 GLN A N 1
ATOM 2211 C CA . GLN A 1 289 ? 16.672 -12.945 -20.172 1 91.44 289 GLN A CA 1
ATOM 2212 C C . GLN A 1 289 ? 17.656 -12.664 -19.047 1 91.44 289 GLN A C 1
ATOM 2214 O O . GLN A 1 289 ? 18.109 -11.531 -18.891 1 91.44 289 GLN A O 1
ATOM 2219 N N . VAL A 1 290 ? 18.016 -13.664 -18.281 1 90 290 VAL A N 1
ATOM 2220 C CA . VAL A 1 290 ? 18.75 -13.477 -17.016 1 90 290 VAL A CA 1
ATOM 2221 C C . VAL A 1 290 ? 20.125 -12.891 -17.312 1 90 290 VAL A C 1
ATOM 2223 O O . VAL A 1 290 ? 20.5 -11.867 -16.734 1 90 290 VAL A O 1
ATOM 2226 N N . ASP A 1 291 ? 20.828 -13.484 -18.234 1 88.88 291 ASP A N 1
ATOM 2227 C CA . ASP A 1 291 ? 22.188 -13.039 -18.516 1 88.88 291 ASP A CA 1
ATOM 2228 C C . ASP A 1 291 ? 22.203 -11.625 -19.094 1 88.88 291 ASP A C 1
ATOM 2230 O O . ASP A 1 291 ? 23.078 -10.82 -18.781 1 88.88 291 ASP A O 1
ATOM 2234 N N . ILE A 1 292 ? 21.297 -11.359 -19.938 1 88.75 292 ILE A N 1
ATOM 2235 C CA . ILE A 1 292 ? 21.172 -10.039 -20.547 1 88.75 292 ILE A CA 1
ATOM 2236 C C . ILE A 1 292 ? 20.922 -8.992 -19.453 1 88.75 292 ILE A C 1
ATOM 2238 O O . ILE A 1 292 ? 21.547 -7.926 -19.469 1 88.75 292 ILE A O 1
ATOM 2242 N N . ALA A 1 293 ? 20.047 -9.305 -18.516 1 89.88 293 ALA A N 1
ATOM 2243 C CA . ALA A 1 293 ? 19.688 -8.398 -17.438 1 89.88 293 ALA A CA 1
ATOM 2244 C C . ALA A 1 293 ? 20.891 -8.125 -16.531 1 89.88 293 ALA A C 1
ATOM 2246 O O . ALA A 1 293 ? 21.141 -6.977 -16.156 1 89.88 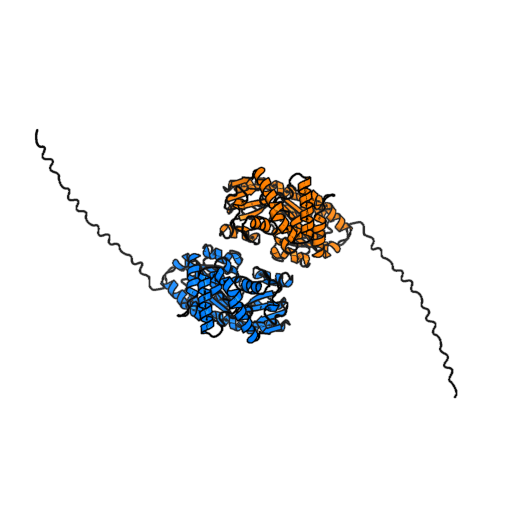293 ALA A O 1
ATOM 2247 N N . LEU A 1 294 ? 21.625 -9.133 -16.188 1 91.44 294 LEU A N 1
ATOM 2248 C CA . LEU A 1 294 ? 22.781 -8.977 -15.312 1 91.44 294 LEU A CA 1
ATOM 2249 C C . LEU A 1 294 ? 23.859 -8.141 -15.992 1 91.44 294 LEU A C 1
ATOM 2251 O O . LEU A 1 294 ? 24.531 -7.336 -15.344 1 91.44 294 LEU A O 1
ATOM 2255 N N . GLN A 1 295 ? 24 -8.32 -17.281 1 90.94 295 GLN A N 1
ATOM 2256 C CA . GLN A 1 295 ? 24.969 -7.523 -18.031 1 90.94 295 GLN A CA 1
ATOM 2257 C C . GLN A 1 295 ? 24.562 -6.051 -18.062 1 90.94 295 GLN A C 1
ATOM 2259 O O . GLN A 1 295 ? 25.438 -5.172 -17.984 1 90.94 295 GLN A O 1
ATOM 2264 N N . SER A 1 296 ? 23.297 -5.809 -18.188 1 90.25 296 SER A N 1
ATOM 2265 C CA . SER A 1 296 ? 22.828 -4.43 -18.156 1 90.25 296 SER A CA 1
ATOM 2266 C C . SER A 1 296 ? 23.234 -3.736 -16.859 1 90.25 296 SER A C 1
ATOM 2268 O O . SER A 1 296 ? 23.609 -2.564 -16.875 1 90.25 296 SER A O 1
ATOM 2270 N N . LEU A 1 297 ? 23.125 -4.395 -15.742 1 93.56 297 LEU A N 1
ATOM 2271 C CA . LEU A 1 297 ? 23.531 -3.834 -14.461 1 93.56 297 LEU A CA 1
ATOM 2272 C C . LEU A 1 297 ? 25.031 -3.521 -14.461 1 93.56 297 LEU A C 1
ATOM 2274 O O . LEU A 1 297 ? 25.438 -2.441 -14.031 1 93.56 297 LEU A O 1
ATOM 2278 N N . LYS A 1 298 ? 25.797 -4.426 -15.008 1 94.5 298 LYS A N 1
ATOM 2279 C CA . LYS A 1 298 ? 27.25 -4.23 -15.07 1 94.5 298 LYS A CA 1
ATOM 2280 C C . LYS A 1 298 ? 27.609 -3.035 -15.945 1 94.5 298 LYS A C 1
ATOM 2282 O O . LYS A 1 298 ? 28.516 -2.271 -15.617 1 94.5 298 LYS A O 1
ATOM 2287 N N . ASP A 1 299 ? 26.906 -2.889 -16.969 1 93.38 299 ASP A N 1
ATOM 2288 C CA . ASP A 1 299 ? 27.141 -1.788 -17.891 1 93.38 299 ASP A CA 1
ATOM 2289 C C . ASP A 1 299 ? 26.875 -0.441 -17.234 1 93.38 299 ASP A C 1
ATOM 2291 O O . ASP A 1 299 ? 27.469 0.572 -17.594 1 93.38 299 ASP A O 1
ATOM 2295 N N . GLU A 1 300 ? 25.969 -0.432 -16.344 1 92.44 300 GLU A N 1
ATOM 2296 C CA . GLU A 1 300 ? 25.641 0.792 -15.625 1 92.44 300 GLU A CA 1
ATOM 2297 C C . GLU A 1 300 ? 26.562 0.997 -14.422 1 92.44 300 GLU A C 1
ATOM 2299 O O . GLU A 1 300 ? 26.359 1.921 -13.633 1 92.44 300 GLU A O 1
ATOM 2304 N N . GLY A 1 301 ? 27.453 0.078 -14.258 1 95.31 301 GLY A N 1
ATOM 2305 C CA . GLY A 1 301 ? 28.438 0.224 -13.195 1 95.31 301 GLY A CA 1
ATOM 2306 C C . GLY A 1 301 ? 28.109 -0.572 -11.953 1 95.31 301 GLY A C 1
ATOM 2307 O O . GLY A 1 301 ? 28.781 -0.461 -10.93 1 95.31 301 GLY A O 1
ATOM 2308 N N . GLY A 1 302 ? 27.094 -1.361 -12.078 1 96.38 302 GLY A N 1
ATOM 2309 C CA . GLY A 1 302 ? 26.703 -2.18 -10.938 1 96.38 302 GLY A CA 1
ATOM 2310 C C . GLY A 1 302 ? 27.516 -3.455 -10.82 1 96.38 302 GLY A C 1
ATOM 2311 O O . GLY A 1 302 ? 28.359 -3.746 -11.672 1 96.38 302 GLY A O 1
ATOM 2312 N N . GLU A 1 303 ? 27.281 -4.121 -9.68 1 97.81 303 GLU A N 1
ATOM 2313 C CA . GLU A 1 303 ? 28.016 -5.344 -9.383 1 97.81 303 GLU A CA 1
ATOM 2314 C C . GLU A 1 303 ? 27.062 -6.52 -9.164 1 97.81 303 GLU A C 1
ATOM 2316 O O . GLU A 1 303 ? 26.016 -6.371 -8.523 1 97.81 303 GLU A O 1
ATOM 2321 N N . VAL A 1 304 ? 27.469 -7.629 -9.703 1 97.12 304 VAL A N 1
ATOM 2322 C CA . VAL A 1 304 ? 26.734 -8.875 -9.477 1 97.12 304 VAL A CA 1
ATOM 2323 C C . VAL A 1 304 ? 27.469 -9.727 -8.445 1 97.12 304 VAL A C 1
ATOM 2325 O O . VAL A 1 304 ? 28.672 -9.969 -8.57 1 97.12 304 VAL A O 1
ATOM 2328 N N . ILE A 1 305 ? 26.75 -10.094 -7.422 1 97.56 305 ILE A N 1
ATOM 2329 C CA . ILE A 1 305 ? 27.281 -10.992 -6.402 1 97.56 305 ILE A CA 1
ATOM 2330 C C . ILE A 1 305 ? 26.547 -12.328 -6.457 1 97.56 305 ILE A C 1
ATOM 2332 O O . ILE A 1 305 ? 25.328 -12.383 -6.316 1 97.56 305 ILE A O 1
ATOM 2336 N N . THR A 1 306 ? 27.266 -13.344 -6.672 1 96.38 306 THR A N 1
ATOM 2337 C CA . THR A 1 306 ? 26.719 -14.695 -6.652 1 96.38 306 THR A CA 1
ATOM 2338 C C . THR A 1 306 ? 27.141 -15.438 -5.391 1 96.38 306 THR A C 1
ATOM 2340 O O . THR A 1 306 ? 28.344 -15.547 -5.109 1 96.38 306 THR A O 1
ATOM 2343 N N . PHE A 1 307 ? 26.172 -15.922 -4.668 1 97.06 307 PHE A N 1
ATOM 2344 C CA . PHE A 1 307 ? 26.5 -16.656 -3.449 1 97.06 307 PHE A CA 1
ATOM 2345 C C . PHE A 1 307 ? 27.219 -17.953 -3.773 1 97.06 307 PHE A C 1
ATOM 2347 O O . PHE A 1 307 ? 26.922 -18.609 -4.773 1 97.06 307 PHE A O 1
ATOM 2354 N N . SER A 1 308 ? 28.141 -18.344 -2.85 1 96.38 308 SER A N 1
ATOM 2355 C CA . SER A 1 308 ? 28.781 -19.641 -2.951 1 96.38 308 SER A CA 1
ATOM 2356 C C . SER A 1 308 ? 27.797 -20.766 -2.654 1 96.38 308 SER A C 1
ATOM 2358 O O . SER A 1 308 ? 26.734 -20.531 -2.062 1 96.38 308 SER A O 1
ATOM 2360 N N . GLU A 1 309 ? 28.172 -21.938 -3.049 1 95.31 309 GLU A N 1
ATOM 2361 C CA . GLU A 1 309 ? 27.344 -23.094 -2.744 1 95.31 309 GLU A CA 1
ATOM 2362 C C . GLU A 1 309 ? 27.141 -23.266 -1.24 1 95.31 309 GLU A C 1
ATOM 2364 O O . GLU A 1 309 ? 26.062 -23.625 -0.787 1 95.31 309 GLU A O 1
ATOM 2369 N N . GLU A 1 310 ? 28.172 -23 -0.582 1 96.75 310 GLU A N 1
ATOM 2370 C CA . GLU A 1 310 ? 28.109 -23.094 0.873 1 96.75 310 GLU A CA 1
ATOM 2371 C C . GLU A 1 310 ? 27.109 -22.094 1.449 1 96.75 310 GLU A C 1
ATOM 2373 O O . GLU A 1 310 ? 26.312 -22.438 2.328 1 96.75 310 GLU A O 1
ATOM 2378 N N . GLU A 1 311 ? 27.141 -20.891 0.987 1 97.12 311 GLU A N 1
ATOM 2379 C CA . GLU A 1 311 ? 26.219 -19.859 1.462 1 97.12 311 GLU A CA 1
ATOM 2380 C C . GLU A 1 311 ? 24.781 -20.188 1.101 1 97.12 311 GLU A C 1
ATOM 2382 O O . GLU A 1 311 ? 23.859 -19.953 1.889 1 97.12 311 GLU A O 1
ATOM 2387 N N . VAL A 1 312 ? 24.594 -20.766 -0.02 1 96.75 312 VAL A N 1
ATOM 2388 C CA . VAL A 1 312 ? 23.266 -21.172 -0.462 1 96.75 312 VAL A CA 1
ATOM 2389 C C . VAL A 1 312 ? 22.734 -22.281 0.45 1 96.75 312 VAL A C 1
ATOM 2391 O O . VAL A 1 312 ? 21.562 -22.266 0.84 1 96.75 312 VAL A O 1
ATOM 2394 N N . GLU A 1 313 ? 23.562 -23.188 0.806 1 96.56 313 GLU A N 1
ATOM 2395 C CA . GLU A 1 313 ? 23.172 -24.281 1.698 1 96.56 313 GLU A CA 1
ATOM 2396 C C . GLU A 1 313 ? 22.781 -23.75 3.078 1 96.56 313 GLU A C 1
ATOM 2398 O O . GLU A 1 313 ? 21.797 -24.188 3.67 1 96.56 313 GLU A O 1
ATOM 2403 N N . ARG A 1 314 ? 23.562 -22.812 3.555 1 97.75 314 ARG A N 1
ATOM 2404 C CA . ARG A 1 314 ? 23.25 -22.203 4.836 1 97.75 314 ARG A CA 1
ATOM 2405 C C . ARG A 1 314 ? 21.906 -21.484 4.777 1 97.75 314 ARG A C 1
ATOM 2407 O O . ARG A 1 314 ? 21.094 -21.578 5.707 1 97.75 314 ARG A O 1
ATOM 2414 N N . MET A 1 315 ? 21.734 -20.766 3.725 1 97.75 315 MET A N 1
ATOM 2415 C CA . MET A 1 315 ? 20.484 -20.031 3.545 1 97.75 315 MET A CA 1
ATOM 2416 C C . MET A 1 315 ? 19.297 -20.984 3.436 1 97.75 315 MET A C 1
ATOM 2418 O O . MET A 1 315 ? 18.219 -20.688 3.945 1 97.75 315 MET A O 1
ATOM 2422 N N . ARG A 1 316 ? 19.5 -22.078 2.771 1 97.81 316 ARG A N 1
ATOM 2423 C CA . ARG A 1 316 ? 18.453 -23.078 2.645 1 97.81 316 ARG A CA 1
ATOM 2424 C C . ARG A 1 316 ? 18.094 -23.672 4.004 1 97.81 316 ARG A C 1
ATOM 2426 O O . ARG A 1 316 ? 16.906 -23.797 4.344 1 97.81 316 ARG A O 1
ATOM 2433 N N . GLU A 1 317 ? 19.062 -24 4.777 1 97.75 317 GLU A N 1
ATOM 2434 C CA . GLU A 1 317 ? 18.828 -24.531 6.113 1 97.75 317 GLU A CA 1
ATOM 2435 C C . GLU A 1 317 ? 18.062 -23.531 6.98 1 97.75 317 GLU A C 1
ATOM 2437 O O . GLU A 1 317 ? 17.109 -23.906 7.668 1 97.75 317 GLU A O 1
ATOM 2442 N N . PHE A 1 318 ? 18.547 -22.359 6.906 1 98.19 318 PHE A N 1
ATOM 2443 C CA . PHE A 1 318 ? 17.875 -21.297 7.641 1 98.19 318 PHE A CA 1
ATOM 2444 C C . PHE A 1 318 ? 16.422 -21.172 7.195 1 98.19 318 PHE A C 1
ATOM 2446 O O . PHE A 1 318 ? 15.516 -21.062 8.023 1 98.19 318 PHE A O 1
ATOM 2453 N N . SER A 1 319 ? 16.156 -21.156 5.906 1 98.44 319 SER A N 1
ATOM 2454 C CA . SER A 1 319 ? 14.828 -20.984 5.344 1 98.44 319 SER A CA 1
ATOM 2455 C C . SER A 1 319 ? 13.891 -22.109 5.793 1 98.44 319 SER A C 1
ATOM 2457 O O . SER A 1 319 ? 12.773 -21.844 6.25 1 98.44 319 SER A O 1
ATOM 2459 N N . ILE A 1 320 ? 14.359 -23.312 5.707 1 98.12 320 ILE A N 1
ATOM 2460 C CA . ILE A 1 320 ? 13.539 -24.484 6.055 1 98.12 320 ILE A CA 1
ATOM 2461 C C . ILE A 1 320 ? 13.203 -24.438 7.543 1 98.12 320 ILE A C 1
ATOM 2463 O O . ILE A 1 320 ? 12.062 -24.719 7.934 1 98.12 320 ILE A O 1
ATOM 2467 N N . ASN A 1 321 ? 14.086 -23.984 8.352 1 97.94 321 ASN A N 1
ATOM 2468 C CA . ASN A 1 321 ? 13.922 -24.078 9.797 1 97.94 321 ASN A CA 1
ATOM 2469 C C . ASN A 1 321 ? 13.195 -22.875 10.367 1 97.94 321 ASN A C 1
ATOM 2471 O O . ASN A 1 321 ? 12.477 -22.984 11.359 1 97.94 321 ASN A O 1
ATOM 2475 N N . GLU A 1 322 ? 13.422 -21.734 9.695 1 98.19 322 GLU A N 1
ATOM 2476 C CA . GLU A 1 322 ? 12.969 -20.516 10.344 1 98.19 322 GLU A CA 1
ATOM 2477 C C . GLU A 1 322 ? 11.891 -19.812 9.523 1 98.19 322 GLU A C 1
ATOM 2479 O O . GLU A 1 322 ? 11.062 -19.078 10.062 1 98.19 322 GLU A O 1
ATOM 2484 N N . VAL A 1 323 ? 11.852 -20.031 8.219 1 98.62 323 VAL A N 1
ATOM 2485 C CA . VAL A 1 323 ? 10.93 -19.297 7.352 1 98.62 323 VAL A CA 1
ATOM 2486 C C . VAL A 1 323 ? 9.727 -20.172 7.023 1 98.62 323 VAL A C 1
ATOM 2488 O O . VAL A 1 323 ? 8.586 -19.734 7.141 1 98.62 323 VAL A O 1
ATOM 2491 N N . TRP A 1 324 ? 9.945 -21.453 6.637 1 98.69 324 TRP A N 1
ATOM 2492 C CA . TRP A 1 324 ? 8.883 -22.344 6.18 1 98.69 324 TRP A CA 1
ATOM 2493 C C . TRP A 1 324 ? 7.828 -22.531 7.266 1 98.69 324 TRP A C 1
ATOM 2495 O O . TRP A 1 324 ? 6.633 -22.609 6.973 1 98.69 324 TRP A O 1
ATOM 2505 N N . PRO A 1 325 ? 8.195 -22.594 8.578 1 98.62 325 PRO A N 1
ATOM 2506 C CA . PRO A 1 325 ? 7.176 -22.719 9.625 1 98.62 325 PRO A CA 1
ATOM 2507 C C . PRO A 1 325 ? 6.215 -21.531 9.648 1 98.62 325 PRO A C 1
ATOM 2509 O O . PRO A 1 325 ? 5.039 -21.688 9.984 1 98.62 325 PRO A O 1
ATOM 2512 N N . LYS A 1 326 ? 6.734 -20.438 9.344 1 98.44 326 LYS A N 1
ATOM 2513 C CA . LYS A 1 326 ? 5.863 -19.266 9.297 1 98.44 326 LYS A CA 1
ATOM 2514 C C . LYS A 1 326 ? 4.84 -19.375 8.172 1 98.44 326 LYS A C 1
ATOM 2516 O O . LYS A 1 326 ? 3.695 -18.953 8.32 1 98.44 326 LYS A O 1
ATOM 2521 N N . VAL A 1 327 ? 5.246 -19.922 7.031 1 98.44 327 VAL A N 1
ATOM 2522 C CA . VAL A 1 327 ? 4.305 -20.188 5.949 1 98.44 327 VAL A CA 1
ATOM 2523 C C . VAL A 1 327 ? 3.279 -21.219 6.406 1 98.44 327 VAL A C 1
ATOM 2525 O O . VAL A 1 327 ? 2.076 -21.047 6.195 1 98.44 327 VAL A O 1
ATOM 2528 N N . ALA A 1 328 ? 3.744 -22.219 7.098 1 98.75 328 ALA A N 1
ATOM 2529 C CA . ALA A 1 328 ? 2.896 -23.312 7.559 1 98.75 328 ALA A CA 1
ATOM 2530 C C . ALA A 1 328 ? 1.81 -22.812 8.5 1 98.75 328 ALA A C 1
ATOM 2532 O O . ALA A 1 328 ? 0.707 -23.359 8.547 1 98.75 328 ALA A O 1
ATOM 2533 N N . GLU A 1 329 ? 2.082 -21.797 9.18 1 98.12 329 GLU A N 1
ATOM 2534 C CA . GLU A 1 329 ? 1.173 -21.266 10.195 1 98.12 329 GLU A CA 1
ATOM 2535 C C . GLU A 1 329 ? 0.005 -20.516 9.547 1 98.12 329 GLU A C 1
ATOM 2537 O O . GLU A 1 329 ? -0.997 -20.234 10.211 1 98.12 329 GLU A O 1
ATOM 2542 N N . THR A 1 330 ? 0.075 -20.266 8.289 1 97.19 330 THR A N 1
ATOM 2543 C CA . THR A 1 330 ? -0.896 -19.359 7.684 1 97.19 330 THR A CA 1
ATOM 2544 C C . THR A 1 330 ? -2.176 -20.109 7.32 1 97.19 330 THR A C 1
ATOM 2546 O O . THR A 1 330 ? -3.223 -19.484 7.105 1 97.19 330 THR A O 1
ATOM 2549 N N . SER A 1 331 ? -2.061 -21.422 7.172 1 97.56 331 SER A N 1
ATOM 2550 C CA . SER A 1 331 ? -3.238 -22.25 6.941 1 97.56 331 SER A CA 1
ATOM 2551 C C . SER A 1 331 ? -2.928 -23.734 7.16 1 97.56 331 SER A C 1
ATOM 2553 O O . SER A 1 331 ? -1.766 -24.141 7.109 1 97.56 331 SER A O 1
ATOM 2555 N N . GLU A 1 332 ? -3.977 -24.5 7.312 1 98.19 332 GLU A N 1
ATOM 2556 C CA . GLU A 1 332 ? -3.795 -25.953 7.453 1 98.19 332 GLU A CA 1
ATOM 2557 C C . GLU A 1 332 ? -3.207 -26.547 6.18 1 98.19 332 GLU A C 1
ATOM 2559 O O . GLU A 1 332 ? -2.348 -27.438 6.246 1 98.19 332 GLU A O 1
ATOM 2564 N N . ARG A 1 333 ? -3.607 -26.125 5.062 1 98.69 333 ARG A N 1
ATOM 2565 C CA . ARG A 1 333 ? -3.104 -26.625 3.791 1 98.69 333 ARG A CA 1
ATOM 2566 C C . ARG A 1 333 ? -1.642 -26.25 3.59 1 98.69 333 ARG A C 1
ATOM 2568 O O . ARG A 1 333 ? -0.865 -27.016 3.023 1 98.69 333 ARG A O 1
ATOM 2575 N N . ASN A 1 334 ? -1.312 -25.016 4 1 98.81 334 ASN A N 1
ATOM 2576 C CA . ASN A 1 334 ? 0.095 -24.641 3.928 1 98.81 334 ASN A CA 1
ATOM 2577 C C . ASN A 1 334 ? 0.962 -25.531 4.812 1 98.81 334 ASN A C 1
ATOM 2579 O O . ASN A 1 334 ? 2.082 -25.875 4.438 1 98.81 334 ASN A O 1
ATOM 2583 N N . ALA A 1 335 ? 0.431 -25.844 6.004 1 98.81 335 ALA A N 1
ATOM 2584 C CA . ALA A 1 335 ? 1.166 -26.75 6.879 1 98.81 335 ALA A CA 1
ATOM 2585 C C . ALA A 1 335 ? 1.442 -28.078 6.18 1 98.81 335 ALA A C 1
ATOM 2587 O O . ALA A 1 335 ? 2.574 -28.578 6.191 1 98.81 335 ALA A O 1
ATOM 2588 N N . LYS A 1 336 ? 0.447 -28.641 5.578 1 98.81 336 LYS A N 1
ATOM 2589 C CA . LYS A 1 336 ? 0.593 -29.891 4.84 1 98.81 336 LYS A CA 1
ATOM 2590 C C . LYS A 1 336 ? 1.562 -29.719 3.672 1 98.81 336 LYS A C 1
ATOM 2592 O O . LYS A 1 336 ? 2.426 -30.578 3.453 1 98.81 336 LYS A O 1
ATOM 2597 N N . GLY A 1 337 ? 1.376 -28.656 2.881 1 98.88 337 GLY A N 1
ATOM 2598 C CA . GLY A 1 337 ? 2.248 -28.406 1.744 1 98.88 337 GLY A CA 1
ATOM 2599 C C . GLY A 1 337 ? 3.711 -28.281 2.131 1 98.88 337 GLY A C 1
ATOM 2600 O O . GLY A 1 337 ? 4.59 -28.797 1.444 1 98.88 337 GLY A O 1
ATOM 2601 N N . VAL A 1 338 ? 3.947 -27.578 3.215 1 98.81 338 VAL A N 1
ATOM 2602 C CA . VAL A 1 338 ? 5.312 -27.391 3.697 1 98.81 338 VAL A CA 1
ATOM 2603 C C . VAL A 1 338 ? 5.914 -28.734 4.086 1 98.81 338 VAL A C 1
ATOM 2605 O O . VAL A 1 338 ? 7.086 -29 3.807 1 98.81 338 VAL A O 1
ATOM 2608 N N . GLU A 1 339 ? 5.121 -29.547 4.727 1 98.69 339 GLU A N 1
ATOM 2609 C CA . GLU A 1 339 ? 5.605 -30.891 5.086 1 98.69 339 GLU A CA 1
ATOM 2610 C C . GLU A 1 339 ? 5.984 -31.688 3.846 1 98.69 339 GLU A C 1
ATOM 2612 O O . GLU A 1 339 ? 7.02 -32.344 3.824 1 98.69 339 GLU A O 1
ATOM 2617 N N . ILE A 1 340 ? 5.152 -31.672 2.861 1 98.75 340 ILE A N 1
ATOM 2618 C CA . ILE A 1 340 ? 5.43 -32.406 1.622 1 98.75 340 ILE A CA 1
ATOM 2619 C C . ILE A 1 340 ? 6.688 -31.828 0.965 1 98.75 340 ILE A C 1
ATOM 2621 O O . ILE A 1 340 ? 7.535 -32.562 0.479 1 98.75 340 ILE A O 1
ATOM 2625 N N . PHE A 1 341 ? 6.77 -30.5 0.967 1 98.31 341 PHE A N 1
ATOM 2626 C CA . PHE A 1 341 ? 7.93 -29.859 0.369 1 98.31 341 PHE A CA 1
ATOM 2627 C C . PHE A 1 341 ? 9.211 -30.25 1.091 1 98.31 341 PHE A C 1
ATOM 2629 O O . PHE A 1 341 ? 10.25 -30.438 0.46 1 98.31 341 PHE A O 1
ATOM 2636 N N . LYS A 1 342 ? 9.164 -30.344 2.422 1 98.12 342 LYS A N 1
ATOM 2637 C CA . LYS A 1 342 ? 10.32 -30.797 3.199 1 98.12 342 LYS A CA 1
ATOM 2638 C C . LYS A 1 342 ? 10.734 -32.219 2.799 1 98.12 342 LYS A C 1
ATOM 2640 O O . LYS A 1 342 ? 11.922 -32.5 2.66 1 98.12 342 LYS A O 1
ATOM 2645 N N . GLN A 1 343 ? 9.781 -33.031 2.662 1 98.19 343 GLN A N 1
ATOM 2646 C CA . GLN A 1 343 ? 10.07 -34.406 2.213 1 98.19 343 GLN A CA 1
ATOM 2647 C C . GLN A 1 343 ? 10.719 -34.375 0.834 1 98.19 343 GLN A C 1
ATOM 2649 O O . GLN A 1 343 ? 11.672 -35.125 0.588 1 98.19 343 GLN A O 1
ATOM 2654 N N . PHE A 1 344 ? 10.211 -33.594 -0.046 1 98.19 344 PHE A N 1
ATOM 2655 C CA . PHE A 1 344 ? 10.789 -33.469 -1.375 1 98.19 344 PHE A CA 1
ATOM 2656 C C . PHE A 1 344 ? 12.258 -33.062 -1.28 1 98.19 344 PHE A C 1
ATOM 2658 O O . PHE A 1 344 ? 13.109 -33.656 -1.961 1 98.19 344 PHE A O 1
ATOM 2665 N N . MET A 1 345 ? 12.516 -32.031 -0.438 1 97.69 345 MET A N 1
ATOM 2666 C CA . MET A 1 345 ? 13.891 -31.578 -0.267 1 97.69 345 MET A CA 1
ATOM 2667 C C . MET A 1 345 ? 14.781 -32.688 0.259 1 97.69 345 MET A C 1
ATOM 2669 O O . MET A 1 345 ? 15.93 -32.844 -0.163 1 97.69 345 MET A O 1
ATOM 2673 N N . LYS A 1 346 ? 14.266 -33.469 1.172 1 97.25 346 LYS A N 1
ATOM 2674 C CA . LYS A 1 346 ? 15.008 -34.625 1.696 1 97.25 346 LYS A CA 1
ATOM 2675 C C . LYS A 1 346 ? 15.281 -35.625 0.602 1 97.25 346 LYS A C 1
ATOM 2677 O O . LYS A 1 346 ? 16.391 -36.156 0.48 1 97.25 346 LYS A O 1
ATOM 2682 N N . ASP A 1 347 ? 14.273 -35.906 -0.162 1 97.56 347 ASP A N 1
ATOM 2683 C CA . ASP A 1 347 ? 14.406 -36.875 -1.24 1 97.56 347 ASP A CA 1
ATOM 2684 C C . ASP A 1 347 ? 15.445 -36.438 -2.268 1 97.56 347 ASP A C 1
ATOM 2686 O O . ASP A 1 347 ? 16.109 -37.25 -2.889 1 97.56 347 ASP A O 1
ATOM 2690 N N . LYS A 1 348 ? 15.602 -35.125 -2.426 1 96.06 348 LYS A N 1
ATOM 2691 C CA . LYS A 1 348 ? 16.562 -34.562 -3.377 1 96.06 348 LYS A CA 1
ATOM 2692 C C . LYS A 1 348 ? 17.938 -34.438 -2.758 1 96.06 348 LYS A C 1
ATOM 2694 O O . LYS A 1 348 ? 18.922 -34.156 -3.453 1 96.06 348 LYS A O 1
ATOM 2699 N N . GLY A 1 349 ? 18.062 -34.562 -1.459 1 94.44 349 GLY A N 1
ATOM 2700 C CA . GLY A 1 349 ? 19.344 -34.5 -0.758 1 94.44 349 GLY A CA 1
ATOM 2701 C C . GLY A 1 349 ? 19.734 -33.094 -0.374 1 94.44 349 GLY A C 1
ATOM 2702 O O . GLY A 1 349 ? 20.906 -32.812 -0.179 1 94.44 349 GLY A O 1
ATOM 2703 N N . TYR A 1 350 ? 18.734 -32.156 -0.342 1 92.81 350 TYR A N 1
ATOM 2704 C CA . TYR A 1 350 ? 19.016 -30.781 -0.007 1 92.81 350 TYR A CA 1
ATOM 2705 C C . TYR A 1 350 ? 18.891 -30.547 1.494 1 92.81 350 TYR A C 1
ATOM 2707 O O . TYR A 1 350 ? 19.312 -29.5 2 1 92.81 350 TYR A O 1
ATOM 2715 N N . TYR A 1 351 ? 18.297 -31.469 2.178 1 84.56 351 TYR A N 1
ATOM 2716 C CA . TYR A 1 351 ? 18.016 -31.359 3.605 1 84.56 351 TYR A CA 1
ATOM 2717 C C . TYR A 1 351 ? 18.172 -32.719 4.293 1 84.56 351 TYR A C 1
ATOM 2719 O O . TYR A 1 351 ? 17.906 -33.75 3.691 1 84.56 351 TYR A O 1
ATOM 2727 N N . MET B 1 1 ? 90.875 31.875 1.553 1 23.34 1 MET B N 1
ATOM 2728 C CA . MET B 1 1 ? 90 32.125 2.701 1 23.34 1 MET B CA 1
ATOM 2729 C C . MET B 1 1 ? 89.062 33.281 2.434 1 23.34 1 MET B C 1
ATOM 2731 O O . MET B 1 1 ? 88.438 33.812 3.359 1 23.34 1 MET B O 1
ATOM 2735 N N . THR B 1 2 ? 89.062 33.812 1.22 1 27 2 THR B N 1
ATOM 2736 C CA . THR B 1 2 ? 88.5 35.062 0.771 1 27 2 THR B CA 1
ATOM 2737 C C . THR B 1 2 ? 87 35.031 0.794 1 27 2 THR B C 1
ATOM 2739 O O . THR B 1 2 ? 86.375 34.25 0.053 1 27 2 THR B O 1
ATOM 2742 N N . THR B 1 3 ? 86.375 35.125 2.059 1 30.55 3 THR B N 1
ATOM 2743 C CA . THR B 1 3 ? 85 34.938 2.523 1 30.55 3 THR B CA 1
ATOM 2744 C C . THR B 1 3 ? 84.062 35.969 1.917 1 30.55 3 THR B C 1
ATOM 2746 O O . THR B 1 3 ? 84.25 37.188 2.131 1 30.55 3 THR B O 1
ATOM 2749 N N . ILE B 1 4 ? 83.562 35.688 0.644 1 28.34 4 ILE B N 1
ATOM 2750 C CA . ILE B 1 4 ? 82.75 36.531 -0.227 1 28.34 4 ILE B CA 1
ATOM 2751 C C . ILE B 1 4 ? 81.438 36.938 0.505 1 28.34 4 ILE B C 1
ATOM 2753 O O . ILE B 1 4 ? 80.688 36.062 0.971 1 28.34 4 ILE B O 1
ATOM 2757 N N . LYS B 1 5 ? 81.438 38.125 1.033 1 30.62 5 LYS B N 1
ATOM 2758 C CA . LYS B 1 5 ? 80.5 38.938 1.807 1 30.62 5 LYS B CA 1
ATOM 2759 C C . LYS B 1 5 ? 79.188 39.125 1.05 1 30.62 5 LYS B C 1
ATOM 2761 O O . LYS B 1 5 ? 79.062 39.969 0.165 1 30.62 5 LYS B O 1
ATOM 2766 N N . HIS B 1 6 ? 78.5 38 0.448 1 32.41 6 HIS B N 1
ATOM 2767 C CA . HIS B 1 6 ? 77.375 38.344 -0.391 1 32.41 6 HIS B CA 1
ATOM 2768 C C . HIS B 1 6 ? 76.312 39.094 0.411 1 32.41 6 HIS B C 1
ATOM 2770 O O . HIS B 1 6 ? 75.938 38.688 1.529 1 32.41 6 HIS B O 1
ATOM 2776 N N . THR B 1 7 ? 76.125 40.406 0.234 1 29.95 7 THR B N 1
ATOM 2777 C CA . THR B 1 7 ? 75.25 41.469 0.669 1 29.95 7 THR B CA 1
ATOM 2778 C C . THR B 1 7 ? 73.75 41.062 0.519 1 29.95 7 THR B C 1
ATOM 2780 O O . THR B 1 7 ? 73.312 40.688 -0.572 1 29.95 7 THR B O 1
ATOM 2783 N N . ILE B 1 8 ? 73.125 40.5 1.562 1 29.3 8 ILE B N 1
ATOM 2784 C CA . ILE B 1 8 ? 71.812 40 1.819 1 29.3 8 ILE B CA 1
ATOM 2785 C C . ILE B 1 8 ? 70.812 41.156 1.661 1 29.3 8 ILE B C 1
ATOM 2787 O O . ILE B 1 8 ? 70.875 42.156 2.396 1 29.3 8 ILE B O 1
ATOM 2791 N N . PHE B 1 9 ? 70.562 41.688 0.39 1 28.72 9 PHE B N 1
ATOM 2792 C CA . PHE B 1 9 ? 69.562 42.719 0.154 1 28.72 9 PHE B CA 1
ATOM 2793 C C . PHE B 1 9 ? 68.25 42.281 0.711 1 28.72 9 PHE B C 1
ATOM 2795 O O . PHE B 1 9 ? 67.688 41.219 0.323 1 28.72 9 PHE B O 1
ATOM 2802 N N . ALA B 1 10 ? 67.875 42.562 1.927 1 28.67 10 ALA B N 1
ATOM 2803 C CA . ALA B 1 10 ? 66.688 42.375 2.699 1 28.67 10 ALA B CA 1
ATOM 2804 C C . ALA B 1 10 ? 65.5 43.031 2.029 1 28.67 10 ALA B C 1
ATOM 2806 O O . ALA B 1 10 ? 65.438 44.281 1.965 1 28.67 10 ALA B O 1
ATOM 2807 N N . LYS B 1 11 ? 65.062 42.5 0.819 1 30.08 11 LYS B N 1
ATOM 2808 C CA . LYS B 1 11 ? 63.844 43.031 0.17 1 30.08 11 LYS B CA 1
ATOM 2809 C C . LYS B 1 11 ? 62.719 43.25 1.18 1 30.08 11 LYS B C 1
ATOM 2811 O O . LYS B 1 11 ? 62.281 42.312 1.864 1 30.08 11 LYS B O 1
ATOM 2816 N N . THR B 1 12 ? 62.75 44.375 1.897 1 29.03 12 THR B N 1
ATOM 2817 C CA . THR B 1 12 ? 61.688 44.844 2.773 1 29.03 12 THR B CA 1
ATOM 2818 C C . THR B 1 12 ? 60.344 44.75 2.068 1 29.03 12 THR B C 1
ATOM 2820 O O . THR B 1 12 ? 60.125 45.406 1.027 1 29.03 12 THR B O 1
ATOM 2823 N N . MET B 1 13 ? 59.719 43.594 2.135 1 29.88 13 MET B N 1
ATOM 2824 C CA . MET B 1 13 ? 58.344 43.281 1.679 1 29.88 13 MET B CA 1
ATOM 2825 C C . MET B 1 13 ? 57.344 44.281 2.289 1 29.88 13 MET B C 1
ATOM 2827 O O . MET B 1 13 ? 57.25 44.375 3.512 1 29.88 13 MET B O 1
ATOM 2831 N N . ILE B 1 14 ? 57.188 45.406 1.649 1 32.84 14 ILE B N 1
ATOM 2832 C CA . ILE B 1 14 ? 56.094 46.344 1.923 1 32.84 14 ILE B CA 1
ATOM 2833 C C . ILE B 1 14 ? 54.781 45.625 1.96 1 32.84 14 ILE B C 1
ATOM 2835 O O . ILE B 1 14 ? 54.344 45.031 0.963 1 32.84 14 ILE B O 1
ATOM 2839 N N . CYS B 1 15 ? 54.5 44.938 3.027 1 30.61 15 CYS B N 1
ATOM 2840 C CA . CYS B 1 15 ? 53.188 44.375 3.285 1 30.61 15 CYS B CA 1
ATOM 2841 C C . CYS B 1 15 ? 52.094 45.438 3.201 1 30.61 15 CYS B C 1
ATOM 2843 O O . CYS B 1 15 ? 52 46.312 4.07 1 30.61 15 CYS B O 1
ATOM 2845 N N . ALA B 1 16 ? 51.938 46.125 2.006 1 35 16 ALA B N 1
ATOM 2846 C CA . ALA B 1 16 ? 50.75 46.969 1.875 1 35 16 ALA B CA 1
ATOM 2847 C C . ALA B 1 16 ? 49.5 46.25 2.385 1 35 16 ALA B C 1
ATOM 2849 O O . ALA B 1 16 ? 49.188 45.125 1.951 1 35 16 ALA B O 1
ATOM 2850 N N . GLY B 1 17 ? 49.156 46.469 3.633 1 32.09 17 GLY B N 1
ATOM 2851 C CA . GLY B 1 17 ? 47.906 46.094 4.281 1 32.09 17 GLY B CA 1
ATOM 2852 C C . GLY B 1 17 ? 46.656 46.438 3.441 1 32.09 17 GLY B C 1
ATOM 2853 O O . GLY B 1 17 ? 46.375 47.594 3.176 1 32.09 17 GLY B O 1
ATOM 2854 N N . VAL B 1 18 ? 46.469 45.719 2.311 1 37.5 18 VAL B N 1
ATOM 2855 C CA . VAL B 1 18 ? 45.156 45.844 1.655 1 37.5 18 VAL B CA 1
ATOM 2856 C C . VAL B 1 18 ? 44.062 45.75 2.695 1 37.5 18 VAL B C 1
ATOM 2858 O O . VAL B 1 18 ? 43.906 44.719 3.361 1 37.5 18 VAL B O 1
ATOM 2861 N N . MET B 1 19 ? 43.75 46.875 3.346 1 35.5 19 MET B N 1
ATOM 2862 C CA . MET B 1 19 ? 42.531 46.969 4.109 1 35.5 19 MET B CA 1
ATOM 2863 C C . MET B 1 19 ? 41.344 46.438 3.289 1 35.5 19 MET B C 1
ATOM 2865 O O . MET B 1 19 ? 41 47 2.26 1 35.5 19 MET B O 1
ATOM 2869 N N . ALA B 1 20 ? 41.156 45.125 3.205 1 37.22 20 ALA B N 1
ATOM 2870 C CA . ALA B 1 20 ? 39.906 44.531 2.717 1 37.22 20 ALA B CA 1
ATOM 2871 C C . ALA B 1 20 ? 38.688 45.219 3.34 1 37.22 20 ALA B C 1
ATOM 2873 O O . ALA B 1 20 ? 38.469 45.094 4.551 1 37.22 20 ALA B O 1
ATOM 2874 N N . PHE B 1 21 ? 38.344 46.406 2.836 1 37.34 21 PHE B N 1
ATOM 2875 C CA . PHE B 1 21 ? 36.969 46.781 3.131 1 37.34 21 PHE B CA 1
ATOM 2876 C C . PHE B 1 21 ? 36 45.625 2.93 1 37.34 21 PHE B C 1
ATOM 2878 O O . PHE B 1 21 ? 35.812 45.156 1.803 1 37.34 21 PHE B O 1
ATOM 2885 N N . THR B 1 22 ? 36.031 44.719 3.842 1 37.56 22 THR B N 1
ATOM 2886 C CA . THR B 1 22 ? 34.875 43.844 3.885 1 37.56 22 THR B CA 1
ATOM 2887 C C . THR B 1 22 ? 33.594 44.625 3.756 1 37.56 22 THR B C 1
ATOM 2889 O O . THR B 1 22 ? 33.219 45.375 4.664 1 37.56 22 THR B O 1
ATOM 2892 N N . HIS B 1 23 ? 33.312 45.219 2.551 1 36.84 23 HIS B N 1
ATOM 2893 C CA . HIS B 1 23 ? 31.938 45.594 2.332 1 36.84 23 HIS B CA 1
ATOM 2894 C C . HIS B 1 23 ? 30.984 44.531 2.906 1 36.84 23 HIS B C 1
ATOM 2896 O O . HIS B 1 23 ? 30.891 43.438 2.393 1 36.84 23 HIS B O 1
ATOM 2902 N N . SER B 1 24 ? 30.906 44.469 4.148 1 38.03 24 SER B N 1
ATOM 2903 C CA . SER B 1 24 ? 29.672 43.844 4.613 1 38.03 24 SER B CA 1
ATOM 2904 C C . SER B 1 24 ? 28.469 44.312 3.795 1 38.03 24 SER B C 1
ATOM 2906 O O . SER B 1 24 ? 27.984 45.438 3.988 1 38.03 24 SER B O 1
ATOM 2908 N N . VAL B 1 25 ? 28.438 44.094 2.496 1 39.88 25 VAL B N 1
ATOM 2909 C CA . VAL B 1 25 ? 27.109 44.219 1.891 1 39.88 25 VAL B CA 1
ATOM 2910 C C . VAL B 1 25 ? 26.062 43.688 2.859 1 39.88 25 VAL B C 1
ATOM 2912 O O . VAL B 1 25 ? 25.953 42.469 3.084 1 39.88 25 VAL B O 1
ATOM 2915 N N . ALA B 1 26 ? 25.906 44.344 3.914 1 40.16 26 ALA B N 1
ATOM 2916 C CA . ALA B 1 26 ? 24.594 44.125 4.516 1 40.16 26 ALA B CA 1
ATOM 2917 C C . ALA B 1 26 ? 23.547 43.844 3.445 1 40.16 26 ALA B C 1
ATOM 2919 O O . ALA B 1 26 ? 23.203 44.75 2.658 1 40.16 26 ALA B O 1
ATOM 2920 N N . GLN B 1 27 ? 23.5 42.75 2.795 1 41.69 27 GLN B N 1
ATOM 2921 C CA . GLN B 1 27 ? 22.297 42.469 2.023 1 41.69 27 GLN B CA 1
ATOM 2922 C C . GLN B 1 27 ? 21.078 43.156 2.609 1 41.69 27 GLN B C 1
ATOM 2924 O O . GLN B 1 27 ? 20.672 42.906 3.746 1 41.69 27 GLN B O 1
ATOM 2929 N N . ALA B 1 28 ? 20.938 44.375 2.5 1 42.09 28 ALA B N 1
ATOM 2930 C CA . ALA B 1 28 ? 19.734 45.125 2.824 1 42.09 28 ALA B CA 1
ATOM 2931 C C . ALA B 1 28 ? 18.5 44.219 2.832 1 42.09 28 ALA B C 1
ATOM 2933 O O . ALA B 1 28 ? 18.203 43.562 1.835 1 42.09 28 ALA B O 1
ATOM 2934 N N . GLN B 1 29 ? 18.141 43.531 3.865 1 50.19 29 GLN B N 1
ATOM 2935 C CA . GLN B 1 29 ? 16.812 42.906 3.99 1 50.19 29 GLN B CA 1
ATOM 2936 C C . GLN B 1 29 ? 15.781 43.688 3.158 1 50.19 29 GLN B C 1
ATOM 2938 O O . GLN B 1 29 ? 15.414 44.812 3.498 1 50.19 29 GLN B O 1
ATOM 2943 N N . GLU B 1 30 ? 15.906 43.781 1.85 1 58.75 30 GLU B N 1
ATOM 2944 C CA . GLU B 1 30 ? 14.953 44.469 0.972 1 58.75 30 GLU B CA 1
ATOM 2945 C C . GLU B 1 30 ? 13.531 44.344 1.504 1 58.75 30 GLU B C 1
ATOM 2947 O O . GLU B 1 30 ? 13.031 43.219 1.707 1 58.75 30 GLU B O 1
ATOM 2952 N N . ASN B 1 31 ? 13.062 45.344 2.227 1 75.12 31 ASN B N 1
ATOM 2953 C CA . ASN B 1 31 ? 11.727 45.531 2.777 1 75.12 31 ASN B CA 1
ATOM 2954 C C . ASN B 1 31 ? 10.68 45.656 1.676 1 75.12 31 ASN B C 1
ATOM 2956 O O . ASN B 1 31 ? 10.555 46.719 1.039 1 75.12 31 ASN B O 1
ATOM 2960 N N . GLY B 1 32 ? 10.188 44.562 0.956 1 89.75 32 GLY B N 1
ATOM 2961 C CA . GLY B 1 32 ? 9.133 44.562 -0.044 1 89.75 32 GLY B CA 1
ATOM 2962 C C . GLY B 1 32 ? 9.227 43.344 -0.98 1 89.75 32 GLY B C 1
ATOM 2963 O O . GLY B 1 32 ? 10.07 42.469 -0.789 1 89.75 32 GLY B O 1
ATOM 2964 N N . PRO B 1 33 ? 8.312 43.406 -1.924 1 94.62 33 PRO B N 1
ATOM 2965 C CA . PRO B 1 33 ? 8.297 42.281 -2.873 1 94.62 33 PRO B CA 1
ATOM 2966 C C . PRO B 1 33 ? 9.531 42.281 -3.771 1 94.62 33 PRO B C 1
ATOM 2968 O O . PRO B 1 33 ? 9.953 43.312 -4.277 1 94.62 33 PRO B O 1
ATOM 2971 N N . PRO B 1 34 ? 10.18 41.156 -3.928 1 95.44 34 PRO B N 1
ATOM 2972 C CA . PRO B 1 34 ? 11.273 41.031 -4.891 1 95.44 34 PRO B CA 1
ATOM 2973 C C . PRO B 1 34 ? 10.805 41.156 -6.34 1 95.44 34 PRO B C 1
ATOM 2975 O O . PRO B 1 34 ? 9.609 41.062 -6.613 1 95.44 34 PRO B O 1
ATOM 2978 N N . ASP B 1 35 ? 11.859 41.344 -7.176 1 93.12 35 ASP B N 1
ATOM 2979 C CA . ASP B 1 35 ? 11.547 41.438 -8.602 1 93.12 35 ASP B CA 1
ATOM 2980 C C . ASP B 1 35 ? 11.305 40.062 -9.211 1 93.12 35 ASP B C 1
ATOM 2982 O O . ASP B 1 35 ? 10.461 39.906 -10.102 1 93.12 35 ASP B O 1
ATOM 2986 N N . GLU B 1 36 ? 11.914 39.125 -8.688 1 95.12 36 GLU B N 1
ATOM 2987 C CA . GLU B 1 36 ? 11.836 37.781 -9.258 1 95.12 36 GLU B CA 1
ATOM 2988 C C . GLU B 1 36 ? 10.648 37 -8.688 1 95.12 36 GLU B C 1
ATOM 2990 O O . GLU B 1 36 ? 10.344 37.094 -7.496 1 95.12 36 GLU B O 1
ATOM 2995 N N . VAL B 1 37 ? 9.977 36.281 -9.547 1 97.81 37 VAL B N 1
ATOM 2996 C CA . VAL B 1 37 ? 8.867 35.406 -9.141 1 97.81 37 VAL B CA 1
ATOM 2997 C C . VAL B 1 37 ? 9.391 34.031 -8.844 1 97.81 37 VAL B C 1
ATOM 2999 O O . VAL B 1 37 ? 10.125 33.438 -9.648 1 97.81 37 VAL B O 1
ATOM 3002 N N . THR B 1 38 ? 9.109 33.531 -7.68 1 98.44 38 THR B N 1
ATOM 3003 C CA . THR B 1 38 ? 9.375 32.156 -7.297 1 98.44 38 THR B CA 1
ATOM 3004 C C . THR B 1 38 ? 8.18 31.266 -7.605 1 98.44 38 THR B C 1
ATOM 3006 O O . THR B 1 38 ? 7.059 31.547 -7.184 1 98.44 38 THR B O 1
ATOM 3009 N N . THR B 1 39 ? 8.375 30.203 -8.336 1 98.69 39 THR B N 1
ATOM 3010 C CA . THR B 1 39 ? 7.312 29.25 -8.617 1 98.69 39 THR B CA 1
ATOM 3011 C C . THR B 1 39 ? 7.566 27.938 -7.891 1 98.69 39 THR B C 1
ATOM 3013 O O . THR B 1 39 ? 8.602 27.297 -8.094 1 98.69 39 THR B O 1
ATOM 3016 N N . TRP B 1 40 ? 6.652 27.531 -7.023 1 98.88 40 TRP B N 1
ATOM 3017 C CA . TRP B 1 40 ? 6.699 26.266 -6.316 1 98.88 40 TRP B CA 1
ATOM 3018 C C . TRP B 1 40 ? 5.809 25.219 -6.996 1 98.88 40 TRP B C 1
ATOM 3020 O O . TRP B 1 40 ? 4.715 25.547 -7.469 1 98.88 40 TRP B O 1
ATOM 3030 N N . THR B 1 41 ? 6.289 24.031 -7.047 1 98.88 41 THR B N 1
ATOM 3031 C CA . THR B 1 41 ? 5.48 22.875 -7.449 1 98.88 41 THR B CA 1
ATOM 3032 C C . THR B 1 41 ? 5.117 22.016 -6.242 1 98.88 41 THR B C 1
ATOM 3034 O O . THR B 1 41 ? 6 21.516 -5.551 1 98.88 41 THR B O 1
ATOM 3037 N N . PHE B 1 42 ? 3.797 21.906 -6.047 1 98.88 42 PHE B N 1
ATOM 3038 C CA . PHE B 1 42 ? 3.281 21.094 -4.953 1 98.88 42 PHE B CA 1
ATOM 3039 C C . PHE B 1 42 ? 2.58 19.859 -5.488 1 98.88 42 PHE B C 1
ATOM 3041 O O . PHE B 1 42 ? 1.814 19.938 -6.453 1 98.88 42 PHE B O 1
ATOM 3048 N N . GLN B 1 43 ? 2.846 18.719 -4.922 1 98.62 43 GLN B N 1
ATOM 3049 C CA . GLN B 1 43 ? 2.008 17.531 -5.094 1 98.62 43 GLN B CA 1
ATOM 3050 C C . GLN B 1 43 ? 1.533 17 -3.75 1 98.62 43 GLN B C 1
ATOM 3052 O O . GLN B 1 43 ? 2.332 16.484 -2.961 1 98.62 43 GLN B O 1
ATOM 3057 N N . PRO B 1 44 ? 0.247 17.062 -3.488 1 98.56 44 PRO B N 1
ATOM 3058 C CA . PRO B 1 44 ? -0.303 16.453 -2.273 1 98.56 44 PRO B CA 1
ATOM 3059 C C . PRO B 1 44 ? -0.409 14.938 -2.365 1 98.56 44 PRO B C 1
ATOM 3061 O O . PRO B 1 44 ? -0.061 14.352 -3.393 1 98.56 44 PRO B O 1
ATOM 3064 N N . ALA B 1 45 ? -0.783 14.32 -1.269 1 97.44 45 ALA B N 1
ATOM 3065 C CA . ALA B 1 45 ? -0.994 12.875 -1.22 1 97.44 45 ALA B CA 1
ATOM 3066 C C . ALA B 1 45 ? -2.303 12.484 -1.901 1 97.44 45 ALA B C 1
ATOM 3068 O O . ALA B 1 45 ? -2.656 11.305 -1.957 1 97.44 45 ALA B O 1
ATOM 3069 N N . PHE B 1 46 ? -3.025 13.43 -2.445 1 95.44 46 PHE B N 1
ATOM 3070 C CA . PHE B 1 46 ? -4.367 13.219 -2.975 1 95.44 46 PHE B CA 1
ATOM 3071 C C . PHE B 1 46 ? -4.559 13.984 -4.281 1 95.44 46 PHE B C 1
ATOM 3073 O O . PHE B 1 46 ? -3.703 14.781 -4.672 1 95.44 46 PHE B O 1
ATOM 3080 N N . ASP B 1 47 ? -5.633 13.672 -4.93 1 94.62 47 ASP B N 1
ATOM 3081 C CA . ASP B 1 47 ? -5.93 14.383 -6.168 1 94.62 47 ASP B CA 1
ATOM 3082 C C . ASP B 1 47 ? -7.07 15.375 -5.969 1 94.62 47 ASP B C 1
ATOM 3084 O O . ASP B 1 47 ? -7.473 15.656 -4.836 1 94.62 47 ASP B O 1
ATOM 3088 N N . SER B 1 48 ? -7.566 15.922 -7.051 1 94.44 48 SER B N 1
ATOM 3089 C CA . SER B 1 48 ? -8.484 17.062 -6.977 1 94.44 48 SER B CA 1
ATOM 3090 C C . SER B 1 48 ? -9.875 16.609 -6.539 1 94.44 48 SER B C 1
ATOM 3092 O O . SER B 1 48 ? -10.727 17.453 -6.23 1 94.44 48 SER B O 1
ATOM 3094 N N . SER B 1 49 ? -10.094 15.312 -6.438 1 90.38 49 SER B N 1
ATOM 3095 C CA . SER B 1 49 ? -11.406 14.828 -6.016 1 90.38 49 SER B CA 1
ATOM 3096 C C . SER B 1 49 ? -11.578 14.953 -4.508 1 90.38 49 SER B C 1
ATOM 3098 O O . SER B 1 49 ? -12.703 14.914 -4.004 1 90.38 49 SER B O 1
ATOM 3100 N N . ASP B 1 50 ? -10.484 15.039 -3.818 1 93.12 50 ASP B N 1
ATOM 3101 C CA . ASP B 1 50 ? -10.523 15.148 -2.363 1 93.12 50 ASP B CA 1
ATOM 3102 C C . ASP B 1 50 ? -10.891 16.562 -1.925 1 93.12 50 ASP B C 1
ATOM 3104 O O . ASP B 1 50 ? -10.406 17.547 -2.492 1 93.12 50 ASP B O 1
ATOM 3108 N N . ALA B 1 51 ? -11.633 16.688 -0.886 1 92.75 51 ALA B N 1
ATOM 3109 C CA . ALA B 1 51 ? -12.094 17.969 -0.396 1 92.75 51 ALA B CA 1
ATOM 3110 C C . ALA B 1 51 ? -10.93 18.844 0.065 1 92.75 51 ALA B C 1
ATOM 3112 O O . ALA B 1 51 ? -11.016 20.078 0.06 1 92.75 51 ALA B O 1
ATOM 3113 N N . GLY B 1 52 ? -9.852 18.219 0.486 1 95.5 52 GLY B N 1
ATOM 3114 C CA . GLY B 1 52 ? -8.672 18.953 0.897 1 95.5 52 GLY B CA 1
ATOM 3115 C C . GLY B 1 52 ? -8.094 19.812 -0.209 1 95.5 52 GLY B C 1
ATOM 3116 O O . GLY B 1 52 ? -7.305 20.734 0.054 1 95.5 52 GLY B O 1
ATOM 3117 N N . TRP B 1 53 ? -8.492 19.438 -1.436 1 96.69 53 TRP B N 1
ATOM 3118 C CA . TRP B 1 53 ? -8.047 20.219 -2.584 1 96.69 53 TRP B CA 1
ATOM 3119 C C . TRP B 1 53 ? -8.742 21.578 -2.631 1 96.69 53 TRP B C 1
ATOM 3121 O O . TRP B 1 53 ? -8.188 22.594 -2.199 1 96.69 53 TRP B O 1
ATOM 3131 N N . ASP B 1 54 ? -10.062 21.609 -2.799 1 96.06 54 ASP B N 1
ATOM 3132 C CA . ASP B 1 54 ? -10.828 22.828 -3.039 1 96.06 54 ASP B CA 1
ATOM 3133 C C . ASP B 1 54 ? -11.055 23.594 -1.738 1 96.06 54 ASP B C 1
ATOM 3135 O O . ASP B 1 54 ? -11.125 24.828 -1.741 1 96.06 54 ASP B O 1
ATOM 3139 N N . ASN B 1 55 ? -11.125 22.844 -0.651 1 96.38 55 ASN B N 1
ATOM 3140 C CA . ASN B 1 55 ? -11.484 23.484 0.608 1 96.38 55 ASN B CA 1
ATOM 3141 C C . ASN B 1 55 ? -10.266 23.703 1.495 1 96.38 55 ASN B C 1
ATOM 3143 O O . ASN B 1 55 ? -10.383 24.281 2.582 1 96.38 55 ASN B O 1
ATOM 3147 N N . GLY B 1 56 ? -9.156 23.219 1.052 1 97.69 56 GLY B N 1
ATOM 3148 C CA . GLY B 1 56 ? -7.938 23.359 1.841 1 97.69 56 GLY B CA 1
ATOM 3149 C C . GLY B 1 56 ? -6.82 24.062 1.099 1 97.69 56 GLY B C 1
ATOM 3150 O O . GLY B 1 56 ? -6.555 25.234 1.345 1 97.69 56 GLY B O 1
ATOM 3151 N N . LEU B 1 57 ? -6.32 23.438 0.028 1 98.62 57 LEU B N 1
ATOM 3152 C CA . LEU B 1 57 ? -5.105 23.891 -0.638 1 98.62 57 LEU B CA 1
ATOM 3153 C C . LEU B 1 57 ? -5.391 25.094 -1.518 1 98.62 57 LEU B C 1
ATOM 3155 O O . LEU B 1 57 ? -4.602 26.047 -1.544 1 98.62 57 LEU B O 1
ATOM 3159 N N . ILE B 1 58 ? -6.48 25.078 -2.238 1 98.69 58 ILE B N 1
ATOM 3160 C CA . ILE B 1 58 ? -6.73 26.156 -3.197 1 98.69 58 ILE B CA 1
ATOM 3161 C C . ILE B 1 58 ? -6.887 27.484 -2.459 1 98.69 58 ILE B C 1
ATOM 3163 O O . ILE B 1 58 ? -6.195 28.453 -2.77 1 98.69 58 ILE B O 1
ATOM 3167 N N . PRO B 1 59 ? -7.762 27.547 -1.448 1 98.81 59 PRO B N 1
ATOM 3168 C CA . PRO B 1 59 ? -7.844 28.812 -0.729 1 98.81 59 PRO B CA 1
ATOM 3169 C C . PRO B 1 59 ? -6.516 29.219 -0.088 1 98.81 59 PRO B C 1
ATOM 3171 O O . PRO B 1 59 ? -6.176 30.406 -0.055 1 98.81 59 PRO B O 1
ATOM 3174 N N . TRP B 1 60 ? -5.766 28.281 0.449 1 98.88 60 TRP B N 1
ATOM 3175 C CA . TRP B 1 60 ? -4.461 28.578 1.029 1 98.88 60 TRP B CA 1
ATOM 3176 C C . TRP B 1 60 ? -3.504 29.125 -0.028 1 98.88 60 TRP B C 1
ATOM 3178 O O . TRP B 1 60 ? -2.807 30.109 0.206 1 98.88 60 TRP B O 1
ATOM 3188 N N . ILE B 1 61 ? -3.438 28.5 -1.194 1 98.94 61 ILE B N 1
ATOM 3189 C CA . ILE B 1 61 ? -2.572 28.906 -2.293 1 98.94 61 ILE B CA 1
ATOM 3190 C C . ILE B 1 61 ? -2.928 30.328 -2.727 1 98.94 61 ILE B C 1
ATOM 3192 O O . ILE B 1 61 ? -2.043 31.172 -2.9 1 98.94 61 ILE B O 1
ATOM 3196 N N . GLU B 1 62 ? -4.203 30.594 -2.854 1 98.88 62 GLU B N 1
ATOM 3197 C CA . GLU B 1 62 ? -4.652 31.922 -3.238 1 98.88 62 GLU B CA 1
ATOM 3198 C C . GLU B 1 62 ? -4.211 32.969 -2.215 1 98.88 62 GLU B C 1
ATOM 3200 O O . GLU B 1 62 ? -3.76 34.062 -2.584 1 98.88 62 GLU B O 1
ATOM 3205 N N . ALA B 1 63 ? -4.324 32.688 -0.954 1 98.88 63 ALA B N 1
ATOM 3206 C CA . ALA B 1 63 ? -3.92 33.594 0.108 1 98.88 63 ALA B CA 1
ATOM 3207 C C . ALA B 1 63 ? -2.42 33.875 0.055 1 98.88 63 ALA B C 1
ATOM 3209 O O . ALA B 1 63 ? -1.986 35 0.219 1 98.88 63 ALA B O 1
ATOM 3210 N N . VAL B 1 64 ? -1.619 32.844 -0.165 1 98.88 64 VAL B N 1
ATOM 3211 C CA . VAL B 1 64 ? -0.168 32.969 -0.241 1 98.88 64 VAL B CA 1
ATOM 3212 C C . VAL B 1 64 ? 0.209 33.844 -1.43 1 98.88 64 VAL B C 1
ATOM 3214 O O . VAL B 1 64 ? 1.014 34.781 -1.295 1 98.88 64 VAL B O 1
ATOM 3217 N N . GLU B 1 65 ? -0.375 33.562 -2.52 1 98.88 65 GLU B N 1
ATOM 3218 C CA . GLU B 1 65 ? -0.056 34.312 -3.729 1 98.88 65 GLU B CA 1
ATOM 3219 C C . GLU B 1 65 ? -0.475 35.781 -3.596 1 98.88 65 GLU B C 1
ATOM 3221 O O . GLU B 1 65 ? 0.25 36.688 -4.023 1 98.88 65 GLU B O 1
ATOM 3226 N N . GLU B 1 66 ? -1.604 36 -3.031 1 98.81 66 GLU B N 1
ATOM 3227 C CA . GLU B 1 66 ? -2.068 37.375 -2.809 1 98.81 66 GLU B CA 1
ATOM 3228 C C . GLU B 1 66 ? -1.174 38.094 -1.812 1 98.81 66 GLU B C 1
ATOM 3230 O O . GLU B 1 66 ? -0.754 39.25 -2.062 1 98.81 66 GLU B O 1
ATOM 3235 N N . ALA B 1 67 ? -0.84 37.438 -0.702 1 98.62 67 ALA B N 1
ATOM 3236 C CA . ALA B 1 67 ? -0.046 38.062 0.353 1 98.62 67 ALA B CA 1
ATOM 3237 C C . ALA B 1 67 ? 1.348 38.438 -0.152 1 98.62 67 ALA B C 1
ATOM 3239 O O . ALA B 1 67 ? 1.936 39.438 0.287 1 98.62 67 ALA B O 1
ATOM 3240 N N . THR B 1 68 ? 1.83 37.656 -1.125 1 98.56 68 THR B N 1
ATOM 3241 C CA . THR B 1 68 ? 3.178 37.875 -1.636 1 98.56 68 THR B CA 1
ATOM 3242 C C . THR B 1 68 ? 3.137 38.719 -2.91 1 98.56 68 THR B C 1
ATOM 3244 O O . THR B 1 68 ? 4.125 38.781 -3.645 1 98.56 68 THR B O 1
ATOM 3247 N N . GLU B 1 69 ? 1.938 39.188 -3.197 1 98.25 69 GLU B N 1
ATOM 3248 C CA . GLU B 1 69 ? 1.729 40.062 -4.363 1 98.25 69 GLU B CA 1
ATOM 3249 C C . GLU B 1 69 ? 2.199 39.375 -5.641 1 98.25 69 GLU B C 1
ATOM 3251 O O . GLU B 1 69 ? 2.832 40 -6.492 1 98.25 69 GLU B O 1
ATOM 3256 N N . GLY B 1 70 ? 2.043 38.094 -5.66 1 98.31 70 GLY B N 1
ATOM 3257 C CA . GLY B 1 70 ? 2.307 37.344 -6.863 1 98.31 70 GLY B CA 1
ATOM 3258 C C . GLY B 1 70 ? 3.756 36.906 -6.988 1 98.31 70 GLY B C 1
ATOM 3259 O O . GLY B 1 70 ? 4.125 36.219 -7.953 1 98.31 70 GLY B O 1
ATOM 3260 N N . THR B 1 71 ? 4.598 37.219 -6.066 1 98.44 71 THR B N 1
ATOM 3261 C CA . THR B 1 71 ? 6.016 36.938 -6.199 1 98.44 71 THR B CA 1
ATOM 3262 C C . THR B 1 71 ? 6.301 35.469 -5.805 1 98.44 71 THR B C 1
ATOM 3264 O O . THR B 1 71 ? 7.395 34.969 -6.043 1 98.44 71 THR B O 1
ATOM 3267 N N . VAL B 1 72 ? 5.359 34.812 -5.203 1 98.81 72 VAL B N 1
ATOM 3268 C CA . VAL B 1 72 ? 5.367 33.375 -5.027 1 98.81 72 VAL B CA 1
ATOM 3269 C C . VAL B 1 72 ? 4.145 32.75 -5.715 1 98.81 72 VAL B C 1
ATOM 3271 O O . VAL B 1 72 ? 3.008 33.125 -5.414 1 98.81 72 VAL B O 1
ATOM 3274 N N . GLN B 1 73 ? 4.367 31.953 -6.637 1 98.81 73 GLN B N 1
ATOM 3275 C CA . GLN B 1 73 ? 3.318 31.219 -7.336 1 98.81 73 GLN B CA 1
ATOM 3276 C C . GLN B 1 73 ? 3.434 29.719 -7.082 1 98.81 73 GLN B C 1
ATOM 3278 O O . GLN B 1 73 ? 4.539 29.172 -6.984 1 98.81 73 GLN B O 1
ATOM 3283 N N . ILE B 1 74 ? 2.281 29.062 -7.02 1 98.88 74 ILE B N 1
ATOM 3284 C CA . ILE B 1 74 ? 2.289 27.641 -6.676 1 98.88 74 ILE B CA 1
ATOM 3285 C C . ILE B 1 74 ? 1.548 26.844 -7.75 1 98.88 74 ILE B C 1
ATOM 3287 O O . ILE B 1 74 ? 0.365 27.078 -8 1 98.88 74 ILE B O 1
ATOM 3291 N N . LYS B 1 75 ? 2.24 25.984 -8.383 1 98.75 75 LYS B N 1
ATOM 3292 C CA . LYS B 1 75 ? 1.665 24.984 -9.289 1 98.75 75 LYS B CA 1
ATOM 3293 C C . LYS B 1 75 ? 1.279 23.719 -8.539 1 98.75 75 LYS B C 1
ATOM 3295 O O . LYS B 1 75 ? 2.137 23.047 -7.953 1 98.75 75 LYS B O 1
ATOM 3300 N N . LEU B 1 76 ? 0.02 23.438 -8.547 1 98.69 76 LEU B N 1
ATOM 3301 C CA . LEU B 1 76 ? -0.509 22.297 -7.805 1 98.69 76 LEU B CA 1
ATOM 3302 C C . LEU B 1 76 ? -0.731 21.109 -8.734 1 98.69 76 LEU B C 1
ATOM 3304 O O . LEU B 1 76 ? -1.474 21.219 -9.711 1 98.69 76 LEU B O 1
ATOM 3308 N N . MET B 1 77 ? -0.061 20.031 -8.422 1 98.5 77 MET B N 1
ATOM 3309 C CA . MET B 1 77 ? -0.162 18.797 -9.203 1 98.5 77 MET B CA 1
ATOM 3310 C C . MET B 1 77 ? -0.859 17.703 -8.406 1 98.5 77 MET B C 1
ATOM 3312 O O . MET B 1 77 ? -0.55 17.5 -7.23 1 98.5 77 MET B O 1
ATOM 3316 N N . PRO B 1 78 ? -1.847 17.016 -9.07 1 97.75 78 PRO B N 1
ATOM 3317 C CA . PRO B 1 78 ? -2.529 15.945 -8.336 1 97.75 78 PRO B CA 1
ATOM 3318 C C . PRO B 1 78 ? -1.622 14.742 -8.055 1 97.75 78 PRO B C 1
ATOM 3320 O O . PRO B 1 78 ? -0.643 14.523 -8.766 1 97.75 78 PRO B O 1
ATOM 3323 N N . ALA B 1 79 ? -1.951 14.008 -6.98 1 95.62 79 ALA B N 1
ATOM 3324 C CA . ALA B 1 79 ? -1.247 12.75 -6.73 1 95.62 79 ALA B CA 1
ATOM 3325 C C . ALA B 1 79 ? -1.226 11.883 -7.98 1 95.62 79 ALA B C 1
ATOM 3327 O O . ALA B 1 79 ? -2.227 11.781 -8.695 1 95.62 79 ALA B O 1
ATOM 3328 N N . GLY B 1 80 ? -0.103 11.266 -8.234 1 92.06 80 GLY B N 1
ATOM 3329 C CA . GLY B 1 80 ? 0.029 10.414 -9.406 1 92.06 80 GLY B CA 1
ATOM 3330 C C . GLY B 1 80 ? 0.695 11.117 -10.578 1 92.06 80 GLY B C 1
ATOM 3331 O O . GLY B 1 80 ? 1.131 10.469 -11.531 1 92.06 80 GLY B O 1
ATOM 3332 N N . SER B 1 81 ? 0.792 12.414 -10.469 1 94.5 81 SER B N 1
ATOM 3333 C CA . SER B 1 81 ? 1.384 13.164 -11.57 1 94.5 81 SER B CA 1
ATOM 3334 C C . SER B 1 81 ? 2.902 13.016 -11.594 1 94.5 81 SER B C 1
ATOM 3336 O O . SER B 1 81 ? 3.498 12.805 -12.648 1 94.5 81 SER B O 1
ATOM 3338 N N . LEU B 1 82 ? 3.51 13.234 -10.398 1 93.81 82 LEU B N 1
ATOM 3339 C CA . LEU B 1 82 ? 4.965 13.164 -10.297 1 93.81 82 LEU B CA 1
ATOM 3340 C C . LEU B 1 82 ? 5.395 11.938 -9.5 1 93.81 82 LEU B C 1
ATOM 3342 O O . LEU B 1 82 ? 6.379 11.281 -9.844 1 93.81 82 LEU B O 1
ATOM 3346 N N . THR B 1 83 ? 4.734 11.641 -8.516 1 93.69 83 THR B N 1
ATOM 3347 C CA . THR B 1 83 ? 4.883 10.461 -7.676 1 93.69 83 THR B CA 1
ATOM 3348 C C . THR B 1 83 ? 3.518 9.945 -7.219 1 93.69 83 THR B C 1
ATOM 3350 O O . THR B 1 83 ? 2.504 10.625 -7.395 1 93.69 83 THR B O 1
ATOM 3353 N N . SER B 1 84 ? 3.547 8.773 -6.645 1 92.06 84 SER B N 1
ATOM 3354 C CA . SER B 1 84 ? 2.334 8.328 -5.965 1 92.06 84 SER B CA 1
ATOM 3355 C C . SER B 1 84 ? 2.037 9.203 -4.746 1 92.06 84 SER B C 1
ATOM 3357 O O . SER B 1 84 ? 2.912 9.922 -4.266 1 92.06 84 SER B O 1
ATOM 3359 N N . GLY B 1 85 ? 0.822 9.109 -4.301 1 94.88 85 GLY B N 1
ATOM 3360 C CA . GLY B 1 85 ? 0.441 9.859 -3.115 1 94.88 85 GLY B CA 1
ATOM 3361 C C . GLY B 1 85 ? 1.251 9.484 -1.888 1 94.88 85 GLY B C 1
ATOM 3362 O O . GLY B 1 85 ? 1.594 10.352 -1.078 1 94.88 85 GLY B O 1
ATOM 3363 N N . SER B 1 86 ? 1.593 8.25 -1.786 1 93.5 86 SER B N 1
ATOM 3364 C CA . SER B 1 86 ? 2.316 7.773 -0.613 1 93.5 86 SER B CA 1
ATOM 3365 C C . SER B 1 86 ? 3.768 8.234 -0.63 1 93.5 86 SER B C 1
ATOM 3367 O O . SER B 1 86 ? 4.43 8.258 0.409 1 93.5 86 SER B O 1
ATOM 3369 N N . GLU B 1 87 ? 4.285 8.625 -1.778 1 95.31 87 GLU B N 1
ATOM 3370 C CA . GLU B 1 87 ? 5.684 9.016 -1.918 1 95.31 87 GLU B CA 1
ATOM 3371 C C . GLU B 1 87 ? 5.832 10.531 -1.897 1 95.31 87 GLU B C 1
ATOM 3373 O O . GLU B 1 87 ? 6.945 11.055 -1.795 1 95.31 87 GLU B O 1
ATOM 3378 N N . ALA B 1 88 ? 4.723 11.172 -1.904 1 97.81 88 ALA B N 1
ATOM 3379 C CA . ALA B 1 88 ? 4.727 12.609 -2.129 1 97.81 88 ALA B CA 1
ATOM 3380 C C . ALA B 1 88 ? 5.461 13.344 -1.009 1 97.81 88 ALA B C 1
ATOM 3382 O O . ALA B 1 88 ? 6.176 14.312 -1.258 1 97.81 88 ALA B O 1
ATOM 3383 N N . PHE B 1 89 ? 5.324 12.852 0.222 1 98.38 89 PHE B N 1
ATOM 3384 C CA . PHE B 1 89 ? 5.949 13.5 1.367 1 98.38 89 PHE B CA 1
ATOM 3385 C C . PHE B 1 89 ? 7.469 13.453 1.254 1 98.38 89 PHE B C 1
ATOM 3387 O O . PHE B 1 89 ? 8.133 14.484 1.361 1 98.38 89 PHE B O 1
ATOM 3394 N N . MET B 1 90 ? 7.941 12.352 0.965 1 97.5 90 MET B N 1
ATOM 3395 C CA . MET B 1 90 ? 9.391 12.188 0.881 1 97.5 90 MET B CA 1
ATOM 3396 C C . MET B 1 90 ? 9.945 12.844 -0.377 1 97.5 90 MET B C 1
ATOM 3398 O O . MET B 1 90 ? 11.078 13.328 -0.385 1 97.5 90 MET B O 1
ATOM 3402 N N . ALA B 1 91 ? 9.125 12.891 -1.435 1 98.19 91 ALA B N 1
ATOM 3403 C CA . ALA B 1 91 ? 9.539 13.617 -2.633 1 98.19 91 ALA B CA 1
ATOM 3404 C C . ALA B 1 91 ? 9.766 15.094 -2.33 1 98.19 91 ALA B C 1
ATOM 3406 O O . ALA B 1 91 ? 10.742 15.688 -2.793 1 98.19 91 ALA B O 1
ATOM 3407 N N . ALA B 1 92 ? 8.898 15.625 -1.527 1 98.81 92 ALA B N 1
ATOM 3408 C CA . ALA B 1 92 ? 9.062 17.016 -1.119 1 98.81 92 ALA B CA 1
ATOM 3409 C C . ALA B 1 92 ? 10.273 17.188 -0.213 1 98.81 92 ALA B C 1
ATOM 3411 O O . ALA B 1 92 ? 11.062 18.125 -0.381 1 98.81 92 ALA B O 1
ATOM 3412 N N . ALA B 1 93 ? 10.438 16.312 0.724 1 98.62 93 ALA B N 1
ATOM 3413 C CA . ALA B 1 93 ? 11.57 16.359 1.642 1 98.62 93 ALA B CA 1
ATOM 3414 C C . ALA B 1 93 ? 12.898 16.297 0.881 1 98.62 93 ALA B C 1
ATOM 3416 O O . ALA B 1 93 ? 13.859 16.969 1.245 1 98.62 93 ALA B O 1
ATOM 3417 N N . ALA B 1 94 ? 12.875 15.539 -0.207 1 97.56 94 ALA B N 1
ATOM 3418 C CA . ALA B 1 94 ? 14.086 15.312 -0.994 1 97.56 94 ALA B CA 1
ATOM 3419 C C . ALA B 1 94 ? 14.312 16.453 -1.984 1 97.56 94 ALA B C 1
ATOM 3421 O O . ALA B 1 94 ? 15.344 16.5 -2.658 1 97.56 94 ALA B O 1
ATOM 3422 N N . GLY B 1 95 ? 13.312 17.281 -2.162 1 97.94 95 GLY B N 1
ATOM 3423 C CA . GLY B 1 95 ? 13.438 18.406 -3.074 1 97.94 95 GLY B CA 1
ATOM 3424 C C . GLY B 1 95 ? 13.055 18.062 -4.5 1 97.94 95 GLY B C 1
ATOM 3425 O O . GLY B 1 95 ? 13.367 18.812 -5.43 1 97.94 95 GLY B O 1
ATOM 3426 N N . MET B 1 96 ? 12.477 16.875 -4.656 1 96.94 96 MET B N 1
ATOM 3427 C CA . 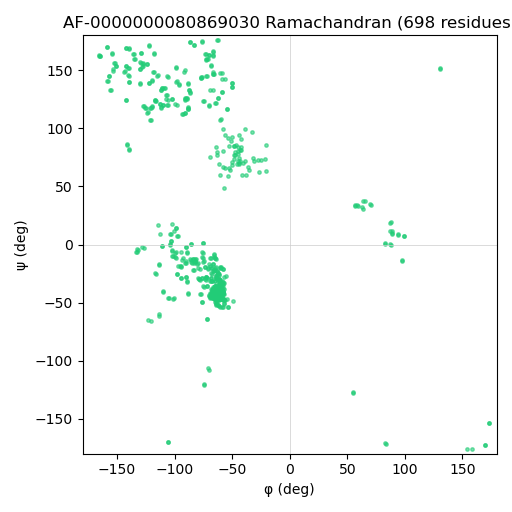MET B 1 96 ? 11.93 16.531 -5.969 1 96.94 96 MET B CA 1
ATOM 3428 C C . MET B 1 96 ? 10.75 17.422 -6.316 1 96.94 96 MET B C 1
ATOM 3430 O O . MET B 1 96 ? 10.516 17.719 -7.488 1 96.94 96 MET B O 1
ATOM 3434 N N . THR B 1 97 ? 9.953 17.781 -5.387 1 98.5 97 THR B N 1
ATOM 3435 C CA . THR B 1 97 ? 8.945 18.828 -5.422 1 98.5 97 THR B CA 1
ATOM 3436 C C . THR B 1 97 ? 9.195 19.859 -4.324 1 98.5 97 THR B C 1
ATOM 3438 O O . THR B 1 97 ? 10.031 19.656 -3.447 1 98.5 97 THR B O 1
ATOM 3441 N N . ASP B 1 98 ? 8.422 20.938 -4.418 1 98.88 98 ASP B N 1
ATOM 3442 C CA . ASP B 1 98 ? 8.68 22.016 -3.461 1 98.88 98 ASP B CA 1
ATOM 3443 C C . ASP B 1 98 ? 7.77 21.891 -2.24 1 98.88 98 ASP B C 1
ATOM 3445 O O . ASP B 1 98 ? 8.031 22.484 -1.198 1 98.88 98 ASP B O 1
ATOM 3449 N N . GLY B 1 99 ? 6.727 21.125 -2.475 1 98.88 99 GLY B N 1
ATOM 3450 C CA . GLY B 1 99 ? 5.812 21.062 -1.343 1 98.88 99 GLY B CA 1
ATOM 3451 C C . GLY B 1 99 ? 4.91 19.844 -1.356 1 98.88 99 GLY B C 1
ATOM 3452 O O . GLY B 1 99 ? 4.844 19.125 -2.357 1 98.88 99 GLY B O 1
ATOM 3453 N N . TYR B 1 100 ? 4.219 19.703 -0.189 1 98.75 100 TYR B N 1
ATOM 3454 C CA . TYR B 1 100 ? 3.361 18.562 0.117 1 98.75 100 TYR B CA 1
ATOM 3455 C C . TYR B 1 100 ? 2.137 18.984 0.912 1 98.75 100 TYR B C 1
ATOM 3457 O O . TYR B 1 100 ? 2.195 19.953 1.678 1 98.75 100 TYR B O 1
ATOM 3465 N N . ALA B 1 101 ? 1.063 18.281 0.704 1 98.88 101 ALA B N 1
ATOM 3466 C CA . ALA B 1 101 ? -0.067 18.344 1.627 1 98.88 101 ALA B CA 1
ATOM 3467 C C . ALA B 1 101 ? -0.667 16.953 1.843 1 98.88 101 ALA B C 1
ATOM 3469 O O . ALA B 1 101 ? -0.755 16.156 0.907 1 98.88 101 ALA B O 1
ATOM 3470 N N . GLY B 1 102 ? -0.989 16.75 3.008 1 98.25 102 GLY B N 1
ATOM 3471 C CA . GLY B 1 102 ? -1.579 15.469 3.324 1 98.25 102 GLY B CA 1
ATOM 3472 C C . GLY B 1 102 ? -1.794 15.258 4.812 1 98.25 102 GLY B C 1
ATOM 3473 O O . GLY B 1 102 ? -2.086 16.203 5.543 1 98.25 102 GLY B O 1
ATOM 3474 N N . TRP B 1 103 ? -1.784 13.977 5.168 1 98.19 103 TRP B N 1
ATOM 3475 C CA . TRP B 1 103 ? -2.17 13.57 6.516 1 98.19 103 TRP B CA 1
ATOM 3476 C C . TRP B 1 103 ? -1.132 12.633 7.121 1 98.19 103 TRP B C 1
ATOM 3478 O O . TRP B 1 103 ? -0.503 11.844 6.406 1 98.19 103 TRP B O 1
ATOM 3488 N N . ALA B 1 104 ? -1.046 12.68 8.43 1 98.12 104 ALA B N 1
ATOM 3489 C CA . ALA B 1 104 ? -0.116 11.766 9.078 1 98.12 104 ALA B CA 1
ATOM 3490 C C . ALA B 1 104 ? -0.595 10.32 8.961 1 98.12 104 ALA B C 1
ATOM 3492 O O . ALA B 1 104 ? 0.157 9.383 9.242 1 98.12 104 ALA B O 1
ATOM 3493 N N . SER B 1 105 ? -1.851 10.125 8.523 1 96.88 105 SER B N 1
ATOM 3494 C CA . SER B 1 105 ? -2.271 8.773 8.156 1 96.88 105 SER B CA 1
ATOM 3495 C C . SER B 1 105 ? -1.464 8.242 6.973 1 96.88 105 SER B C 1
ATOM 3497 O O . SER B 1 105 ? -1.395 7.035 6.754 1 96.88 105 SER B O 1
ATOM 3499 N N . VAL B 1 106 ? -0.925 9.148 6.223 1 96.25 106 VAL B N 1
ATOM 3500 C CA . VAL B 1 106 ? -0.14 8.773 5.051 1 96.25 106 VAL B CA 1
ATOM 3501 C C . VAL B 1 106 ? 1.346 8.977 5.34 1 96.25 106 VAL B C 1
ATOM 3503 O O . VAL B 1 106 ? 2.143 8.047 5.191 1 96.25 106 VAL B O 1
ATOM 3506 N N . TYR B 1 107 ? 1.747 10.109 5.922 1 97.31 107 TYR B N 1
ATOM 3507 C CA . TYR B 1 107 ? 3.166 10.43 6 1 97.31 107 TYR B CA 1
ATOM 3508 C C . TYR B 1 107 ? 3.711 10.164 7.398 1 97.31 107 TYR B C 1
ATOM 3510 O O . TYR B 1 107 ? 4.887 10.414 7.672 1 97.31 107 TYR B O 1
ATOM 3518 N N . GLY B 1 108 ? 2.932 9.648 8.336 1 96.25 108 GLY B N 1
ATOM 3519 C CA . GLY B 1 108 ? 3.305 9.523 9.734 1 96.25 108 GLY B CA 1
ATOM 3520 C C . GLY B 1 108 ? 4.488 8.602 9.953 1 96.25 108 GLY B C 1
ATOM 3521 O O . GLY B 1 108 ? 5.188 8.711 10.961 1 96.25 108 GLY B O 1
ATOM 3522 N N . GLY B 1 109 ? 4.684 7.68 9.062 1 92.38 109 GLY B N 1
ATOM 3523 C CA . GLY B 1 109 ? 5.855 6.824 9.164 1 92.38 109 GLY B CA 1
ATOM 3524 C C . GLY B 1 109 ? 7.156 7.559 8.906 1 92.38 109 GLY B C 1
ATOM 3525 O O . GLY B 1 109 ? 8.203 7.195 9.445 1 92.38 109 GLY B O 1
ATOM 3526 N N . ASP B 1 110 ? 7.098 8.586 8.117 1 94.88 110 ASP B N 1
ATOM 3527 C CA . ASP B 1 110 ? 8.273 9.359 7.746 1 94.88 110 ASP B CA 1
ATOM 3528 C C . ASP B 1 110 ? 8.516 10.5 8.734 1 94.88 110 ASP B C 1
ATOM 3530 O O . ASP B 1 110 ? 9.656 10.93 8.93 1 94.88 110 ASP B O 1
ATOM 3534 N N . LEU B 1 111 ? 7.477 10.922 9.297 1 98.06 111 LEU B N 1
ATOM 3535 C CA . LEU B 1 111 ? 7.504 11.961 10.32 1 98.06 111 LEU B CA 1
ATOM 3536 C C . LEU B 1 111 ? 6.504 11.664 11.43 1 98.06 111 LEU B C 1
ATOM 3538 O O . LEU B 1 111 ? 5.406 12.227 11.445 1 98.06 111 LEU B O 1
ATOM 3542 N N . PRO B 1 112 ? 6.949 10.883 12.383 1 98.06 112 PRO B N 1
ATOM 3543 C CA . PRO B 1 112 ? 6.027 10.461 13.438 1 98.06 112 PRO B CA 1
ATOM 3544 C C . PRO B 1 112 ? 5.395 11.641 14.18 1 98.06 112 PRO B C 1
ATOM 3546 O O . PRO B 1 112 ? 4.23 11.57 14.578 1 98.06 112 PRO B O 1
ATOM 3549 N N . GLU B 1 113 ? 6.086 12.711 14.328 1 98.81 113 GLU B N 1
ATOM 3550 C CA . GLU B 1 113 ? 5.59 13.875 15.055 1 98.81 113 GLU B CA 1
ATOM 3551 C C . GLU B 1 113 ? 4.391 14.5 14.352 1 98.81 113 GLU B C 1
ATOM 3553 O O . GLU B 1 113 ? 3.615 15.234 14.961 1 98.81 113 GLU B O 1
ATOM 3558 N N . GLY B 1 114 ? 4.289 14.211 13.062 1 98.81 114 GLY B N 1
ATOM 3559 C CA . GLY B 1 114 ? 3.121 14.664 12.32 1 98.81 114 GLY B CA 1
ATOM 3560 C C . GLY B 1 114 ? 1.815 14.156 12.906 1 98.81 114 GLY B C 1
ATOM 3561 O O . GLY B 1 114 ? 0.756 14.734 12.664 1 98.81 114 GLY B O 1
ATOM 3562 N N . MET B 1 115 ? 1.854 13.094 13.672 1 98.69 115 MET B N 1
ATOM 3563 C CA . MET B 1 115 ? 0.657 12.539 14.297 1 98.69 115 MET B CA 1
ATOM 3564 C C . MET B 1 115 ? 0.058 13.523 15.297 1 98.69 115 MET B C 1
ATOM 3566 O O . MET B 1 115 ? -1.156 13.539 15.508 1 98.69 115 MET B O 1
ATOM 3570 N N . LEU B 1 116 ? 0.91 14.359 15.891 1 98.81 116 LEU B N 1
ATOM 3571 C CA . LEU B 1 116 ? 0.415 15.398 16.781 1 98.81 116 LEU B CA 1
ATOM 3572 C C . LEU B 1 116 ? -0.366 16.453 16.016 1 98.81 116 LEU B C 1
ATOM 3574 O O . LEU B 1 116 ? -1.432 16.891 16.453 1 98.81 116 LEU B O 1
ATOM 3578 N N . ALA B 1 117 ? 0.155 16.859 14.875 1 98.81 117 ALA B N 1
ATOM 3579 C CA . ALA B 1 117 ? -0.464 17.891 14.039 1 98.81 117 ALA B CA 1
ATOM 3580 C C . ALA B 1 117 ? -1.764 17.375 13.422 1 98.81 117 ALA B C 1
ATOM 3582 O O . ALA B 1 117 ? -2.748 18.109 13.336 1 98.81 117 ALA B O 1
ATOM 3583 N N . PHE B 1 118 ? -1.76 16.141 12.961 1 98.62 118 PHE B N 1
ATOM 3584 C CA . PHE B 1 118 ? -2.918 15.492 12.367 1 98.62 118 PHE B CA 1
ATOM 3585 C C . PHE B 1 118 ? -4.059 15.383 13.367 1 98.62 118 PHE B C 1
ATOM 3587 O O . PHE B 1 118 ? -5.227 15.57 13.016 1 98.62 118 PHE B O 1
ATOM 3594 N N . GLY B 1 119 ? -3.674 15.078 14.547 1 97.88 119 GLY B N 1
ATOM 3595 C CA . GLY B 1 119 ? -4.574 14.922 15.68 1 97.88 119 GLY B CA 1
ATOM 3596 C C . GLY B 1 119 ? -4.348 13.633 16.453 1 97.88 119 GLY B C 1
ATOM 3597 O O . GLY B 1 119 ? -3.891 12.641 15.883 1 97.88 119 GLY B O 1
ATOM 3598 N N . LEU B 1 120 ? -4.664 13.688 17.75 1 98.25 120 LEU B N 1
ATOM 3599 C CA . LEU B 1 120 ? -4.66 12.484 18.578 1 98.25 120 LEU B CA 1
ATOM 3600 C C . LEU B 1 120 ? -6.074 11.938 18.734 1 98.25 120 LEU B C 1
ATOM 3602 O O . LEU B 1 120 ? -7.051 12.688 18.656 1 98.25 120 LEU B O 1
ATOM 3606 N N . ALA B 1 121 ? -6.129 10.633 18.953 1 98.38 121 ALA B N 1
ATOM 3607 C CA . ALA B 1 121 ? -7.441 10.016 19.141 1 98.38 121 ALA B CA 1
ATOM 3608 C C . ALA B 1 121 ? -8.227 10.711 20.25 1 98.38 121 ALA B C 1
ATOM 3610 O O . ALA B 1 121 ? -7.77 10.773 21.391 1 98.38 121 ALA B O 1
ATOM 3611 N N . MET B 1 122 ? -9.352 11.305 19.859 1 97.88 122 MET B N 1
ATOM 3612 C CA . MET B 1 122 ? -10.266 11.992 20.766 1 97.88 122 MET B CA 1
ATOM 3613 C C . MET B 1 122 ? -9.547 13.125 21.5 1 97.88 122 MET B C 1
ATOM 3615 O O . MET B 1 122 ? -9.797 13.359 22.672 1 97.88 122 MET B O 1
ATOM 3619 N N . GLY B 1 123 ? -8.617 13.742 20.812 1 97.31 123 GLY B N 1
ATOM 3620 C CA . GLY B 1 123 ? -7.906 14.883 21.359 1 97.31 123 GLY B CA 1
ATOM 3621 C C . GLY B 1 123 ? -8.742 16.156 21.375 1 97.31 123 GLY B C 1
ATOM 3622 O O . GLY B 1 123 ? -9.812 16.188 21.969 1 97.31 123 GLY B O 1
ATOM 3623 N N . ALA B 1 124 ? -8.258 17.219 20.656 1 97.44 124 ALA B N 1
ATOM 3624 C CA . ALA B 1 124 ? -8.977 18.484 20.609 1 97.44 124 ALA B CA 1
ATOM 3625 C C . ALA B 1 124 ? -10.367 18.312 20.016 1 97.44 124 ALA B C 1
ATOM 3627 O O . ALA B 1 124 ? -10.562 17.5 19.094 1 97.44 124 ALA B O 1
ATOM 3628 N N . ASN B 1 125 ? -11.289 19.078 20.469 1 95.56 125 ASN B N 1
ATOM 3629 C CA . ASN B 1 125 ? -12.68 18.891 20.078 1 95.56 125 ASN B CA 1
ATOM 3630 C C . ASN B 1 125 ? -13.094 19.859 18.969 1 95.56 125 ASN B C 1
ATOM 3632 O O . ASN B 1 125 ? -14.18 19.734 18.406 1 95.56 125 ASN B O 1
ATOM 3636 N N . SER B 1 126 ? -12.266 20.828 18.703 1 96.94 126 SER B N 1
ATOM 3637 C CA . SER B 1 126 ? -12.602 21.859 17.734 1 96.94 126 SER B CA 1
ATOM 3638 C C . SER B 1 126 ? -11.344 22.469 17.125 1 96.94 126 SER B C 1
ATOM 3640 O O . SER B 1 126 ? -10.242 22.297 17.641 1 96.94 126 SER B O 1
ATOM 3642 N N . PRO B 1 127 ? -11.57 23.203 15.984 1 98.12 127 PRO B N 1
ATOM 3643 C CA . PRO B 1 127 ? -10.414 23.891 15.414 1 98.12 127 PRO B CA 1
ATOM 3644 C C . PRO B 1 127 ? -9.797 24.906 16.375 1 98.12 127 PRO B C 1
ATOM 3646 O O . PRO B 1 127 ? -8.578 25.109 16.375 1 98.12 127 PRO B O 1
ATOM 3649 N N . GLU B 1 128 ? -10.633 25.516 17.203 1 98.38 128 GLU B N 1
ATOM 3650 C CA . GLU B 1 128 ? -10.133 26.484 18.172 1 98.38 128 GLU B CA 1
ATOM 3651 C C . GLU B 1 128 ? -9.25 25.797 19.219 1 98.38 128 GLU B C 1
ATOM 3653 O O . GLU B 1 128 ? -8.18 26.312 19.562 1 98.38 128 GLU B O 1
ATOM 3658 N N . GLU B 1 129 ? -9.688 24.703 19.688 1 98.31 129 GLU B N 1
ATOM 3659 C CA . GLU B 1 129 ? -8.898 23.969 20.656 1 98.31 129 GLU B CA 1
ATOM 3660 C C . GLU B 1 129 ? -7.605 23.438 20.031 1 98.31 129 GLU B C 1
ATOM 3662 O O . GLU B 1 129 ? -6.547 23.469 20.672 1 98.31 129 GLU B O 1
ATOM 3667 N N . ALA B 1 130 ? -7.727 22.938 18.828 1 98.69 130 ALA B N 1
ATOM 3668 C CA . ALA B 1 130 ? -6.535 22.453 18.141 1 98.69 130 ALA B CA 1
ATOM 3669 C C . ALA B 1 130 ? -5.508 23.562 17.969 1 98.69 130 ALA B C 1
ATOM 3671 O O . ALA B 1 130 ? -4.312 23.344 18.203 1 98.69 130 ALA B O 1
ATOM 3672 N N . TRP B 1 131 ? -5.996 24.734 17.578 1 98.75 131 TRP B N 1
ATOM 3673 C CA . TRP B 1 131 ? -5.09 25.859 17.438 1 98.75 131 TRP B CA 1
ATOM 3674 C C . TRP B 1 131 ? -4.43 26.203 18.766 1 98.75 131 TRP B C 1
ATOM 3676 O O . TRP B 1 131 ? -3.227 26.469 18.828 1 98.75 131 TRP B O 1
ATOM 3686 N N . GLU B 1 132 ? -5.215 26.203 19.797 1 98.62 132 GLU B N 1
ATOM 3687 C CA . GLU B 1 132 ? -4.711 26.531 21.125 1 98.62 132 GLU B CA 1
ATOM 3688 C C . GLU B 1 132 ? -3.58 25.594 21.547 1 98.62 132 GLU B C 1
ATOM 3690 O O . GLU B 1 132 ? -2.529 26.047 22 1 98.62 132 GLU B O 1
ATOM 3695 N N . VAL B 1 133 ? -3.762 24.328 21.391 1 98.56 133 VAL B N 1
ATOM 3696 C CA . VAL B 1 133 ? -2.77 23.359 21.859 1 98.56 133 VAL B CA 1
ATOM 3697 C C . VAL B 1 133 ? -1.541 23.406 20.953 1 98.56 133 VAL B C 1
ATOM 3699 O O . VAL B 1 133 ? -0.414 23.219 21.422 1 98.56 133 VAL B O 1
ATOM 3702 N N . MET B 1 134 ? -1.651 23.75 19.688 1 98.62 134 MET B N 1
ATOM 3703 C CA . MET B 1 134 ? -0.559 23.703 18.719 1 98.62 134 MET B CA 1
ATOM 3704 C C . MET B 1 134 ? 0.238 25 18.719 1 98.62 134 MET B C 1
ATOM 3706 O O . MET B 1 134 ? 1.47 24.984 18.688 1 98.62 134 MET B O 1
ATOM 3710 N N . TRP B 1 135 ? -0.56 26.125 18.781 1 98.19 135 TRP B N 1
ATOM 3711 C CA . TRP B 1 135 ? 0.117 27.391 18.5 1 98.19 135 TRP B CA 1
ATOM 3712 C C . TRP B 1 135 ? -0.216 28.438 19.562 1 98.19 135 TRP B C 1
ATOM 3714 O O . TRP B 1 135 ? 0.306 29.562 19.531 1 98.19 135 TRP B O 1
ATOM 3724 N N . GLY B 1 136 ? -1.1 28.094 20.484 1 97.19 136 GLY B N 1
ATOM 3725 C CA . GLY B 1 136 ? -1.361 29.016 21.578 1 97.19 136 GLY B CA 1
ATOM 3726 C C . GLY B 1 136 ? -0.144 29.266 22.438 1 97.19 136 GLY B C 1
ATOM 3727 O O . GLY B 1 136 ? 0.883 28.609 22.297 1 97.19 136 GLY B O 1
ATOM 3728 N N . GLU B 1 137 ? -0.221 30.094 23.359 1 95.06 137 GLU B N 1
ATOM 3729 C CA . GLU B 1 137 ? 0.914 30.562 24.156 1 95.06 137 GLU B CA 1
ATOM 3730 C C . GLU B 1 137 ? 1.347 29.531 25.172 1 95.06 137 GLU B C 1
ATOM 3732 O O . GLU B 1 137 ? 2.535 29.406 25.484 1 95.06 137 GLU B O 1
ATOM 3737 N N . ASP B 1 138 ? 0.507 28.703 25.656 1 95.62 138 ASP B N 1
ATOM 3738 C CA . ASP B 1 138 ? 0.771 27.906 26.859 1 95.62 138 ASP B CA 1
ATOM 3739 C C . ASP B 1 138 ? 1.325 26.531 26.469 1 95.62 138 ASP B C 1
ATOM 3741 O O . ASP B 1 138 ? 2.086 25.922 27.234 1 95.62 138 ASP B O 1
ATOM 3745 N N . TYR B 1 139 ? 1.018 25.953 25.328 1 97.81 139 TYR B N 1
ATOM 3746 C CA . TYR B 1 139 ? 1.304 24.562 25.031 1 97.81 139 TYR B CA 1
ATOM 3747 C C . TYR B 1 139 ? 2.334 24.438 23.922 1 97.81 139 TYR B C 1
ATOM 3749 O O . TYR B 1 139 ? 3.418 23.875 24.125 1 97.81 139 TYR B O 1
ATOM 3757 N N . ARG B 1 140 ? 2.062 24.922 22.75 1 98.25 140 ARG B N 1
ATOM 3758 C CA . ARG B 1 140 ? 3.002 25.109 21.656 1 98.25 140 ARG B CA 1
ATOM 3759 C C . ARG B 1 140 ? 3.518 23.766 21.156 1 98.25 140 ARG B C 1
ATOM 3761 O O . ARG B 1 140 ? 4.723 23.594 20.953 1 98.25 140 ARG B O 1
ATOM 3768 N N . VAL B 1 141 ? 2.652 22.734 21.109 1 98.75 141 VAL B N 1
ATOM 3769 C CA . VAL B 1 141 ? 2.992 21.422 20.578 1 98.75 141 VAL B CA 1
ATOM 3770 C C . VAL B 1 141 ? 3.48 21.562 19.141 1 98.75 141 VAL B C 1
ATOM 3772 O O . VAL B 1 141 ? 4.324 20.797 18.688 1 98.75 141 VAL B O 1
ATOM 3775 N N . GLY B 1 142 ? 3.035 22.594 18.406 1 98.75 142 GLY B N 1
ATOM 3776 C CA . GLY B 1 142 ? 3.416 22.859 17.016 1 98.75 142 GLY B CA 1
ATOM 3777 C C . GLY B 1 142 ? 4.91 23.047 16.844 1 98.75 142 GLY B C 1
ATOM 3778 O O . GLY B 1 142 ? 5.465 22.703 15.797 1 98.75 142 GLY B O 1
ATOM 3779 N N . ASP B 1 143 ? 5.594 23.594 17.875 1 98.69 143 ASP B N 1
ATOM 3780 C CA . ASP B 1 143 ? 7.039 23.797 17.812 1 98.69 143 ASP B CA 1
ATOM 3781 C C . ASP B 1 143 ? 7.77 22.469 17.688 1 98.69 143 ASP B C 1
ATOM 3783 O O . ASP B 1 143 ? 8.781 22.359 16.984 1 98.69 143 ASP B O 1
ATOM 3787 N N . LEU B 1 144 ? 7.227 21.438 18.406 1 98.81 144 LEU B N 1
ATOM 3788 C CA . LEU B 1 144 ? 7.832 20.109 18.344 1 98.81 144 LEU B CA 1
ATOM 3789 C C . LEU B 1 144 ? 7.719 19.531 16.938 1 98.81 144 LEU B C 1
ATOM 3791 O O . LEU B 1 144 ? 8.68 18.969 16.406 1 98.81 144 LEU B O 1
ATOM 3795 N N . VAL B 1 145 ? 6.578 19.719 16.328 1 98.88 145 VAL B N 1
ATOM 3796 C CA . VAL B 1 145 ? 6.34 19.203 14.977 1 98.88 145 VAL B CA 1
ATOM 3797 C C . VAL B 1 145 ? 7.211 19.969 13.977 1 98.88 145 VAL B C 1
ATOM 3799 O O . VAL B 1 145 ? 7.82 19.359 13.086 1 98.88 145 VAL B O 1
ATOM 3802 N N . GLN B 1 146 ? 7.281 21.266 14.125 1 98.81 146 GLN B N 1
ATOM 3803 C CA . GLN B 1 146 ? 8.055 22.094 13.203 1 98.81 146 GLN B CA 1
ATOM 3804 C C . GLN B 1 146 ? 9.539 21.75 13.273 1 98.81 146 GLN B C 1
ATOM 3806 O O . GLN B 1 146 ? 10.219 21.703 12.242 1 98.81 146 GLN B O 1
ATOM 3811 N N . GLU B 1 147 ? 10.055 21.547 14.484 1 98.81 147 GLU B N 1
ATOM 3812 C CA . GLU B 1 147 ? 11.445 21.156 14.648 1 98.81 147 GLU B CA 1
ATOM 3813 C C . GLU B 1 147 ? 11.734 19.828 13.953 1 98.81 147 GLU B C 1
ATOM 3815 O O . GLU B 1 147 ? 12.75 19.688 13.266 1 98.81 147 GLU B O 1
ATOM 3820 N N . ALA B 1 148 ? 10.836 18.906 14.148 1 98.88 148 ALA B N 1
ATOM 3821 C CA . ALA B 1 148 ? 10.992 17.609 13.492 1 98.88 148 ALA B CA 1
ATOM 3822 C C . ALA B 1 148 ? 10.93 17.75 11.977 1 98.88 148 ALA B C 1
ATOM 3824 O O . ALA B 1 148 ? 11.68 17.078 11.258 1 98.88 148 ALA B O 1
ATOM 3825 N N . ALA B 1 149 ? 10.008 18.562 11.492 1 98.88 149 ALA B N 1
ATOM 3826 C CA . ALA B 1 149 ? 9.883 18.797 10.055 1 98.88 149 ALA B CA 1
ATOM 3827 C C . ALA B 1 149 ? 11.18 19.375 9.484 1 98.88 149 ALA B C 1
ATOM 3829 O O . ALA B 1 149 ? 11.625 18.969 8.406 1 98.88 149 ALA B O 1
ATOM 3830 N N . HIS B 1 150 ? 11.789 20.297 10.219 1 98.88 150 HIS B N 1
ATOM 3831 C CA . HIS B 1 150 ? 13.055 20.875 9.773 1 98.88 150 HIS B CA 1
ATOM 3832 C C . HIS B 1 150 ? 14.133 19.797 9.648 1 98.88 150 HIS B C 1
ATOM 3834 O O . HIS B 1 150 ? 14.93 19.828 8.703 1 98.88 150 HIS B O 1
ATOM 3840 N N . GLU B 1 151 ? 14.102 18.922 10.562 1 98.62 151 GLU B N 1
ATOM 3841 C CA . GLU B 1 151 ? 15.086 17.844 10.523 1 98.62 151 GLU B CA 1
ATOM 3842 C C . GLU B 1 151 ? 14.867 16.938 9.32 1 98.62 151 GLU B C 1
ATOM 3844 O O . GLU B 1 151 ? 15.766 16.188 8.93 1 98.62 151 GLU B O 1
ATOM 3849 N N . ARG B 1 152 ? 13.695 17.031 8.719 1 98.06 152 ARG B N 1
ATOM 3850 C CA . ARG B 1 152 ? 13.383 16.266 7.516 1 98.06 152 ARG B CA 1
ATOM 3851 C C . ARG B 1 152 ? 13.445 17.156 6.273 1 98.06 152 ARG B C 1
ATOM 3853 O O . ARG B 1 152 ? 12.938 16.781 5.215 1 98.06 152 ARG B O 1
ATOM 3860 N N . ASN B 1 153 ? 13.93 18.359 6.441 1 98.75 153 ASN B N 1
ATOM 3861 C CA . ASN B 1 153 ? 14.086 19.328 5.359 1 98.75 153 ASN B CA 1
ATOM 3862 C C . ASN B 1 153 ? 12.734 19.844 4.871 1 98.75 153 ASN B C 1
ATOM 3864 O O . ASN B 1 153 ? 12.539 20.031 3.67 1 98.75 153 ASN B O 1
ATOM 3868 N N . LEU B 1 154 ? 11.836 19.953 5.77 1 98.94 154 LEU B N 1
ATOM 3869 C CA . LEU B 1 154 ? 10.516 20.5 5.488 1 98.94 154 LEU B CA 1
ATOM 3870 C C . LEU B 1 154 ? 10.18 21.625 6.457 1 98.94 154 LEU B C 1
ATOM 3872 O O . LEU B 1 154 ? 10.781 21.734 7.531 1 98.94 154 LEU B O 1
ATOM 3876 N N . HIS B 1 155 ? 9.32 22.469 6.023 1 98.94 155 HIS B N 1
ATOM 3877 C CA . HIS B 1 155 ? 8.75 23.531 6.848 1 98.94 155 HIS B CA 1
ATOM 3878 C C . HIS B 1 155 ? 7.227 23.5 6.816 1 98.94 155 HIS B C 1
ATOM 3880 O O . HIS B 1 155 ? 6.621 23.594 5.746 1 98.94 155 HIS B O 1
ATOM 3886 N N . TRP B 1 156 ? 6.609 23.312 7.977 1 98.88 156 TRP B N 1
ATOM 3887 C CA . TRP B 1 156 ? 5.156 23.312 8.094 1 98.88 156 TRP B CA 1
ATOM 3888 C C . TRP B 1 156 ? 4.598 24.719 7.891 1 98.88 156 TRP B C 1
ATOM 3890 O O . TRP B 1 156 ? 4.848 25.609 8.703 1 98.88 156 TRP B O 1
ATOM 3900 N N . ILE B 1 157 ? 3.723 24.859 6.824 1 98.69 157 ILE B N 1
ATOM 3901 C CA . ILE B 1 157 ? 3.426 26.219 6.422 1 98.69 157 ILE B CA 1
ATOM 3902 C C . ILE B 1 157 ? 1.918 26.391 6.25 1 98.69 157 ILE B C 1
ATOM 3904 O O . ILE B 1 157 ? 1.435 27.5 6.023 1 98.69 157 ILE B O 1
ATOM 3908 N N . GLY B 1 158 ? 1.147 25.406 6.34 1 98.69 158 GLY B N 1
ATOM 3909 C CA . GLY B 1 158 ? -0.301 25.422 6.215 1 98.69 158 GLY B CA 1
ATOM 3910 C C . GLY B 1 158 ? -0.978 24.297 6.992 1 98.69 158 GLY B C 1
ATOM 3911 O O . GLY B 1 158 ? -0.368 23.266 7.262 1 98.69 158 GLY B O 1
ATOM 3912 N N . TRP B 1 159 ? -2.188 24.531 7.309 1 98.81 159 TRP B N 1
ATOM 3913 C CA . TRP B 1 159 ? -2.934 23.625 8.172 1 98.81 159 TRP B CA 1
ATOM 3914 C C . TRP B 1 159 ? -4.438 23.797 7.984 1 98.81 159 TRP B C 1
ATOM 3916 O O . TRP B 1 159 ? -4.91 24.906 7.73 1 98.81 159 TRP B O 1
ATOM 3926 N N . THR B 1 160 ? -5.211 22.75 7.98 1 98.75 160 THR B N 1
ATOM 3927 C CA . THR B 1 160 ? -6.66 22.797 7.832 1 98.75 160 THR B CA 1
ATOM 3928 C C . THR B 1 160 ? -7.328 21.75 8.719 1 98.75 160 THR B C 1
ATOM 3930 O O . THR B 1 160 ? -6.98 20.562 8.664 1 98.75 160 THR B O 1
ATOM 3933 N N . ASP B 1 161 ? -8.242 22.203 9.562 1 98.5 161 ASP B N 1
ATOM 3934 C CA . ASP B 1 161 ? -9.125 21.25 10.234 1 98.5 161 ASP B CA 1
ATOM 3935 C C . ASP B 1 161 ? -10.188 20.719 9.273 1 98.5 161 ASP B C 1
ATOM 3937 O O . ASP B 1 161 ? -10.938 21.484 8.688 1 98.5 161 ASP B O 1
ATOM 3941 N N . GLN B 1 162 ? -10.219 19.438 9.156 1 96.75 162 GLN B N 1
ATOM 3942 C CA . GLN B 1 162 ? -11.148 18.875 8.188 1 96.75 162 GLN B CA 1
ATOM 3943 C C . GLN B 1 162 ? -12.422 18.391 8.875 1 96.75 162 GLN B C 1
ATOM 3945 O O . GLN B 1 162 ? -13.188 17.609 8.297 1 96.75 162 GLN B O 1
ATOM 3950 N N . GLY B 1 163 ? -12.609 18.812 10.125 1 93.25 163 GLY B N 1
ATOM 3951 C CA . GLY B 1 163 ? -13.82 18.531 10.867 1 93.25 163 GLY B CA 1
ATOM 3952 C C . GLY B 1 163 ? -13.805 17.172 11.531 1 93.25 163 GLY B C 1
ATOM 3953 O O . GLY B 1 163 ? -12.75 16.531 11.641 1 93.25 163 GLY B O 1
ATOM 3954 N N . THR B 1 164 ? -14.992 16.859 12.047 1 93.31 164 THR B N 1
ATOM 3955 C CA . THR B 1 164 ? -15.156 15.578 12.734 1 93.31 164 THR B CA 1
ATOM 3956 C C . THR B 1 164 ? -14.914 14.414 11.773 1 93.31 164 THR B C 1
ATOM 3958 O O . THR B 1 164 ? -15.461 14.391 10.672 1 93.31 164 THR B O 1
ATOM 3961 N N . ASN B 1 165 ? -14.031 13.578 12.211 1 96.19 165 ASN B N 1
ATOM 3962 C CA . ASN B 1 165 ? -13.859 12.32 11.492 1 96.19 165 ASN B CA 1
ATOM 3963 C C . ASN B 1 165 ? -15.039 11.383 11.719 1 96.19 165 ASN B C 1
ATOM 3965 O O . ASN B 1 165 ? -15.625 11.367 12.797 1 96.19 165 ASN B O 1
ATOM 3969 N N . ALA B 1 166 ? -15.352 10.664 10.711 1 96.62 166 ALA B N 1
ATOM 3970 C CA . ALA B 1 166 ? -16.375 9.625 10.828 1 96.62 166 ALA B CA 1
ATOM 3971 C C . ALA B 1 166 ? -15.82 8.266 10.398 1 96.62 166 ALA B C 1
ATOM 3973 O O . ALA B 1 166 ? -14.836 8.195 9.664 1 96.62 166 ALA B O 1
ATOM 3974 N N . MET B 1 167 ? -16.438 7.258 10.922 1 98.06 167 MET B N 1
ATOM 3975 C CA . MET B 1 167 ? -16.281 5.906 10.391 1 98.06 167 MET B CA 1
ATOM 3976 C C . MET B 1 167 ? -17.328 5.605 9.336 1 98.06 167 MET B C 1
ATOM 3978 O O . MET B 1 167 ? -18.531 5.59 9.641 1 98.06 167 MET B O 1
ATOM 3982 N N . PHE B 1 168 ? -16.922 5.449 8.148 1 97.25 168 PHE B N 1
ATOM 3983 C CA . PHE B 1 168 ? -17.797 4.98 7.086 1 97.25 168 PHE B CA 1
ATOM 3984 C C . PHE B 1 168 ? -17.719 3.465 6.941 1 97.25 168 PHE B C 1
ATOM 3986 O O . PHE B 1 168 ? -16.688 2.932 6.531 1 97.25 168 PHE B O 1
ATOM 3993 N N . THR B 1 169 ? -18.812 2.799 7.281 1 98.38 169 THR B N 1
ATOM 3994 C CA . THR B 1 169 ? -18.703 1.353 7.43 1 98.38 169 THR B CA 1
ATOM 3995 C C . THR B 1 169 ? -19.891 0.65 6.762 1 98.38 169 THR B C 1
ATOM 3997 O O . THR B 1 169 ? -20.906 1.28 6.465 1 98.38 169 THR B O 1
ATOM 4000 N N . LYS B 1 170 ? -19.734 -0.636 6.547 1 98.19 170 LYS B N 1
ATOM 4001 C CA . LYS B 1 170 ? -20.781 -1.529 6.086 1 98.19 170 LYS B CA 1
ATOM 4002 C C . LYS B 1 170 ? -21.562 -2.121 7.266 1 98.19 170 LYS B C 1
ATOM 4004 O O . LYS B 1 170 ? -22.562 -2.807 7.078 1 98.19 170 LYS B O 1
ATOM 4009 N N . PHE B 1 171 ? -21.125 -1.896 8.445 1 98.44 171 PHE B N 1
ATOM 4010 C CA . PHE B 1 171 ? -21.719 -2.438 9.664 1 98.44 171 PHE B CA 1
ATOM 4011 C C . PHE B 1 171 ? -22.016 -1.326 10.664 1 98.44 171 PHE B C 1
ATOM 4013 O O . PHE B 1 171 ? -21.328 -0.3 10.672 1 98.44 171 PHE B O 1
ATOM 4020 N N . PRO B 1 172 ? -22.984 -1.491 11.555 1 98.25 172 PRO B N 1
ATOM 4021 C CA . PRO B 1 172 ? -23.25 -0.461 12.562 1 98.25 172 PRO B CA 1
ATOM 4022 C C . PRO B 1 172 ? -22.234 -0.48 13.711 1 98.25 172 PRO B C 1
ATOM 4024 O O . PRO B 1 172 ? -21.734 -1.545 14.078 1 98.25 172 PRO B O 1
ATOM 4027 N N . VAL B 1 173 ? -21.906 0.61 14.203 1 98.5 173 VAL B N 1
ATOM 4028 C CA . VAL B 1 173 ? -21.094 0.768 15.406 1 98.5 173 VAL B CA 1
ATOM 4029 C C . VAL B 1 173 ? -21.875 1.56 16.453 1 98.5 173 VAL B C 1
ATOM 4031 O O . VAL B 1 173 ? -21.969 2.785 16.359 1 98.5 173 VAL B O 1
ATOM 4034 N N . GLU B 1 174 ? -22.328 0.922 17.469 1 97.19 174 GLU B N 1
ATOM 4035 C CA . GLU B 1 174 ? -23.109 1.576 18.516 1 97.19 174 GLU B CA 1
ATOM 4036 C C . GLU B 1 174 ? -22.234 1.936 19.719 1 97.19 174 GLU B C 1
ATOM 4038 O O . GLU B 1 174 ? -22.578 2.824 20.5 1 97.19 174 GLU B O 1
ATOM 4043 N N . LYS B 1 175 ? -21.219 1.189 19.812 1 97.31 175 LYS B N 1
ATOM 4044 C CA . LYS B 1 175 ? -20.156 1.426 20.781 1 97.31 175 LYS B CA 1
ATOM 4045 C C . LYS B 1 175 ? -18.797 1.092 20.172 1 97.31 175 LYS B C 1
ATOM 4047 O O . LYS B 1 175 ? -18.688 0.27 19.266 1 97.31 175 LYS B O 1
ATOM 4052 N N . PHE B 1 176 ? -17.734 1.708 20.656 1 96.44 176 PHE B N 1
ATOM 4053 C CA . PHE B 1 176 ? -16.453 1.624 19.953 1 96.44 176 PHE B CA 1
ATOM 4054 C C . PHE B 1 176 ? -15.906 0.2 19.984 1 96.44 176 PHE B C 1
ATOM 4056 O O . PHE B 1 176 ? -15.133 -0.196 19.125 1 96.44 176 PHE B O 1
ATOM 4063 N N . GLU B 1 177 ? -16.312 -0.625 20.938 1 97.69 177 GLU B N 1
ATOM 4064 C CA . GLU B 1 177 ? -15.875 -2.014 21 1 97.69 177 GLU B CA 1
ATOM 4065 C C . GLU B 1 177 ? -16.359 -2.812 19.797 1 97.69 177 GLU B C 1
ATOM 4067 O O . GLU B 1 177 ? -15.828 -3.883 19.5 1 97.69 177 GLU B O 1
ATOM 4072 N N . ASP B 1 178 ? -17.422 -2.277 19.109 1 98.19 178 ASP B N 1
ATOM 4073 C CA . ASP B 1 178 ? -17.969 -2.957 17.938 1 98.19 178 ASP B CA 1
ATOM 4074 C C . ASP B 1 178 ? -16.953 -2.973 16.797 1 98.19 178 ASP B C 1
ATOM 4076 O O . ASP B 1 178 ? -17.141 -3.691 15.812 1 98.19 178 ASP B O 1
ATOM 4080 N N . LEU B 1 179 ? -15.875 -2.27 16.922 1 98.31 179 LEU B N 1
ATOM 4081 C CA . LEU B 1 179 ? -14.836 -2.189 15.898 1 98.31 179 LEU B CA 1
ATOM 4082 C C . LEU B 1 179 ? -13.898 -3.393 15.977 1 98.31 179 LEU B C 1
ATOM 4084 O O . LEU B 1 179 ? -13.109 -3.631 15.062 1 98.31 179 LEU B O 1
ATOM 4088 N N . ALA B 1 180 ? -13.961 -4.141 17.094 1 98.25 180 ALA B N 1
ATOM 4089 C CA . ALA B 1 180 ? -13.094 -5.301 17.266 1 98.25 180 ALA B CA 1
ATOM 4090 C C . ALA B 1 180 ? -13.305 -6.316 16.141 1 98.25 180 ALA B C 1
ATOM 4092 O O . ALA B 1 180 ? -14.445 -6.621 15.781 1 98.25 180 ALA B O 1
ATOM 4093 N N . GLY B 1 181 ? -12.18 -6.738 15.57 1 97.75 181 GLY B N 1
ATOM 4094 C CA . GLY B 1 181 ? -12.227 -7.777 14.555 1 97.75 181 GLY B CA 1
ATOM 4095 C C . GLY B 1 181 ? -12.555 -7.246 13.172 1 97.75 181 GLY B C 1
ATOM 4096 O O . GLY B 1 181 ? -12.586 -8 12.195 1 97.75 181 GLY B O 1
ATOM 4097 N N . LYS B 1 182 ? -12.742 -5.93 13.047 1 98.5 182 LYS B N 1
ATOM 4098 C CA . LYS B 1 182 ? -13.141 -5.34 11.773 1 98.5 182 LYS B CA 1
ATOM 4099 C C . LYS B 1 182 ? -11.93 -4.82 11.008 1 98.5 182 LYS B C 1
ATOM 4101 O O . LYS B 1 182 ? -11.008 -4.254 11.602 1 98.5 182 LYS B O 1
ATOM 4106 N N . LYS B 1 183 ? -11.891 -5.055 9.734 1 97.75 183 LYS B N 1
ATOM 4107 C CA . LYS B 1 183 ? -10.859 -4.527 8.844 1 97.75 183 LYS B CA 1
ATOM 4108 C C . LYS B 1 183 ? -11.25 -3.15 8.305 1 97.75 183 LYS B C 1
ATOM 4110 O O . LYS B 1 183 ? -12.219 -3.023 7.559 1 97.75 183 LYS B O 1
ATOM 4115 N N . MET B 1 184 ? -10.453 -2.145 8.633 1 98.5 184 MET B N 1
ATOM 4116 C CA . MET B 1 184 ? -10.711 -0.77 8.219 1 98.5 184 MET B CA 1
ATOM 4117 C C . MET B 1 184 ? -9.469 -0.146 7.586 1 98.5 184 MET B C 1
ATOM 4119 O O . MET B 1 184 ? -8.344 -0.441 7.992 1 98.5 184 MET B O 1
ATOM 4123 N N . ARG B 1 185 ? -9.664 0.579 6.531 1 97.75 185 ARG B N 1
ATOM 4124 C CA . ARG B 1 185 ? -8.57 1.438 6.098 1 97.75 185 ARG B CA 1
ATOM 4125 C C . ARG B 1 185 ? -8.266 2.51 7.141 1 97.75 185 ARG B C 1
ATOM 4127 O O . ARG B 1 185 ? -9.164 3.262 7.539 1 97.75 185 ARG B O 1
ATOM 4134 N N . ALA B 1 186 ? -7.066 2.533 7.605 1 97.44 186 ALA B N 1
ATOM 4135 C CA . ALA B 1 186 ? -6.605 3.475 8.625 1 97.44 186 ALA B CA 1
ATOM 4136 C C . ALA B 1 186 ? -5.09 3.643 8.57 1 97.44 186 ALA B C 1
ATOM 4138 O O . ALA B 1 186 ? -4.363 2.689 8.273 1 97.44 186 ALA B O 1
ATOM 4139 N N . GLY B 1 187 ? -4.648 4.832 8.844 1 95.25 187 GLY B N 1
ATOM 4140 C CA . GLY B 1 187 ? -3.221 5.094 8.914 1 95.25 187 GLY B CA 1
ATOM 4141 C C . GLY B 1 187 ? -2.83 5.926 10.125 1 95.25 187 GLY B C 1
ATOM 4142 O O . GLY B 1 187 ? -3.658 6.656 10.68 1 95.25 187 GLY B O 1
ATOM 4143 N N . GLY B 1 188 ? -1.536 5.828 10.453 1 94.81 188 GLY B N 1
ATOM 4144 C CA . GLY B 1 188 ? -1.039 6.652 11.547 1 94.81 188 GLY B CA 1
ATOM 4145 C C . GLY B 1 188 ? -1.816 6.465 12.836 1 94.81 188 GLY B C 1
ATOM 4146 O O . GLY B 1 188 ? -1.986 5.34 13.305 1 94.81 188 GLY B O 1
ATOM 4147 N N . PRO B 1 189 ? -2.26 7.535 13.383 1 96.56 189 PRO B N 1
ATOM 4148 C CA . PRO B 1 189 ? -2.975 7.418 14.656 1 96.56 189 PRO B CA 1
ATOM 4149 C C . PRO B 1 189 ? -4.316 6.707 14.516 1 96.56 189 PRO B C 1
ATOM 4151 O O . PRO B 1 189 ? -4.812 6.121 15.484 1 96.56 189 PRO B O 1
ATOM 4154 N N . GLN B 1 190 ? -4.926 6.746 13.289 1 97.69 190 GLN B N 1
ATOM 4155 C CA . GLN B 1 190 ? -6.141 5.973 13.047 1 97.69 190 GLN B CA 1
ATOM 4156 C C . GLN B 1 190 ? -5.887 4.477 13.242 1 97.69 190 GLN B C 1
ATOM 4158 O O . GLN B 1 190 ? -6.688 3.781 13.867 1 97.69 190 GLN B O 1
ATOM 4163 N N . ALA B 1 191 ? -4.773 4.082 12.656 1 97.69 191 ALA B N 1
ATOM 4164 C CA . ALA B 1 191 ? -4.418 2.668 12.734 1 97.69 191 ALA B CA 1
ATOM 4165 C C . ALA B 1 191 ? -4.156 2.25 14.18 1 97.69 191 ALA B C 1
ATOM 4167 O O . ALA B 1 191 ? -4.637 1.207 14.625 1 97.69 191 ALA B O 1
ATOM 4168 N N . LEU B 1 192 ? -3.395 3.055 14.93 1 97.94 192 LEU B N 1
ATOM 4169 C CA . LEU B 1 192 ? -3.109 2.768 16.328 1 97.94 192 LEU B CA 1
ATOM 4170 C C . LEU B 1 192 ? -4.398 2.664 17.141 1 97.94 192 LEU B C 1
ATOM 4172 O O . LEU B 1 192 ? -4.543 1.769 17.969 1 97.94 192 LEU B O 1
ATOM 4176 N N . PHE B 1 193 ? -5.34 3.574 16.859 1 98.56 193 PHE B N 1
ATOM 4177 C CA . PHE B 1 193 ? -6.641 3.566 17.516 1 98.56 193 PHE B CA 1
ATOM 4178 C C . PHE B 1 193 ? -7.398 2.283 17.203 1 98.56 193 PHE B C 1
ATOM 4180 O O . PHE B 1 193 ? -7.859 1.592 18.109 1 98.56 193 PHE B O 1
ATOM 4187 N N . HIS B 1 194 ? -7.508 1.986 15.93 1 98.69 194 HIS B N 1
ATOM 4188 C CA . HIS B 1 194 ? -8.289 0.838 15.484 1 98.69 194 HIS B CA 1
ATOM 4189 C C . HIS B 1 194 ? -7.695 -0.467 16 1 98.69 194 HIS B C 1
ATOM 4191 O O . HIS B 1 194 ? -8.43 -1.358 16.438 1 98.69 194 HIS B O 1
ATOM 4197 N N . GLU B 1 195 ? -6.383 -0.562 16.016 1 97.94 195 GLU B N 1
ATOM 4198 C CA . GLU B 1 195 ? -5.695 -1.769 16.469 1 97.94 195 GLU B CA 1
ATOM 4199 C C . GLU B 1 195 ? -5.805 -1.938 17.984 1 97.94 195 GLU B C 1
ATOM 4201 O O . GLU B 1 195 ? -5.898 -3.061 18.484 1 97.94 195 GLU B O 1
ATOM 4206 N N . ALA B 1 196 ? -5.773 -0.868 18.672 1 97.94 196 ALA B N 1
ATOM 4207 C CA . ALA B 1 196 ? -5.926 -0.929 20.125 1 97.94 196 ALA B CA 1
ATOM 4208 C C . ALA B 1 196 ? -7.289 -1.498 20.516 1 97.94 196 ALA B C 1
ATOM 4210 O O . ALA B 1 196 ? -7.449 -2.061 21.594 1 97.94 196 ALA B O 1
ATOM 4211 N N . LEU B 1 197 ? -8.242 -1.37 19.609 1 97.75 197 LEU B N 1
ATOM 4212 C CA . LEU B 1 197 ? -9.594 -1.857 19.859 1 97.75 197 LEU B CA 1
ATOM 4213 C C . LEU B 1 197 ? -9.75 -3.303 19.391 1 97.75 197 LEU B C 1
ATOM 4215 O O . LEU B 1 197 ? -10.828 -3.883 19.5 1 97.75 197 LEU B O 1
ATOM 4219 N N . GLY B 1 198 ? -8.695 -3.826 18.828 1 97.38 198 GLY B N 1
ATOM 4220 C CA . GLY B 1 198 ? -8.727 -5.211 18.391 1 97.38 198 GLY B CA 1
ATOM 4221 C C . GLY B 1 198 ? -9.117 -5.355 16.922 1 97.38 198 GLY B C 1
ATOM 4222 O O . GLY B 1 198 ? -9.344 -6.469 16.453 1 97.38 198 GLY B O 1
ATOM 4223 N N . GLY B 1 199 ? -9.188 -4.223 16.234 1 97.94 199 GLY B N 1
ATOM 4224 C CA . GLY B 1 199 ? -9.414 -4.258 14.797 1 97.94 199 GLY B CA 1
ATOM 4225 C C . GLY B 1 199 ? -8.141 -4.391 13.992 1 97.94 199 GLY B C 1
ATOM 4226 O O . GLY B 1 199 ? -7.039 -4.398 14.562 1 97.94 199 GLY B O 1
ATOM 4227 N N . THR B 1 200 ? -8.336 -4.551 12.664 1 96.31 200 THR B N 1
ATOM 4228 C CA . THR B 1 200 ? -7.219 -4.629 11.734 1 96.31 200 THR B CA 1
ATOM 4229 C C . THR B 1 200 ? -7.176 -3.395 10.836 1 96.31 200 THR B C 1
ATOM 4231 O O . THR B 1 200 ? -8.117 -3.135 10.086 1 96.31 200 THR B O 1
ATOM 4234 N N . ALA B 1 201 ? -6.109 -2.691 10.969 1 97.06 201 ALA B N 1
ATOM 4235 C CA . ALA B 1 201 ? -5.902 -1.531 10.102 1 97.06 201 ALA B CA 1
ATOM 4236 C C . ALA B 1 201 ? -5.238 -1.937 8.789 1 97.06 201 ALA B C 1
ATOM 4238 O O . ALA B 1 201 ? -4.238 -2.658 8.789 1 97.06 201 ALA B O 1
ATOM 4239 N N . VAL B 1 202 ? -5.785 -1.501 7.688 1 93.69 202 VAL B N 1
ATOM 4240 C CA . VAL B 1 202 ? -5.238 -1.797 6.367 1 93.69 202 VAL B CA 1
ATOM 4241 C C . VAL B 1 202 ? -4.812 -0.501 5.684 1 93.69 202 VAL B C 1
ATOM 4243 O O . VAL B 1 202 ? -5.598 0.443 5.578 1 93.69 202 VAL B O 1
ATOM 4246 N N . SER B 1 203 ? -3.551 -0.47 5.297 1 90.75 203 SER B N 1
ATOM 4247 C CA . SER B 1 203 ? -3.023 0.692 4.59 1 90.75 203 SER B CA 1
ATOM 4248 C C . SER B 1 203 ? -3.252 0.577 3.086 1 90.75 203 SER B C 1
ATOM 4250 O O . SER B 1 203 ? -3.027 -0.482 2.498 1 90.75 203 SER B O 1
ATOM 4252 N N . MET B 1 204 ? -3.773 1.709 2.465 1 90.69 204 MET B N 1
ATOM 4253 C CA . MET B 1 204 ? -3.922 1.809 1.015 1 90.69 204 MET B CA 1
ATOM 4254 C C . MET B 1 204 ? -4.148 3.256 0.589 1 90.69 204 MET B C 1
ATOM 4256 O O . MET B 1 204 ? -4.449 4.113 1.422 1 90.69 204 MET B O 1
ATOM 4260 N N . GLY B 1 205 ? -3.941 3.51 -0.671 1 87.62 205 GLY B N 1
ATOM 4261 C CA . GLY B 1 205 ? -4.207 4.84 -1.199 1 87.62 205 GLY B CA 1
ATOM 4262 C C . GLY B 1 205 ? -5.688 5.156 -1.292 1 87.62 205 GLY B C 1
ATOM 4263 O O . GLY B 1 205 ? -6.52 4.25 -1.385 1 87.62 205 GLY B O 1
ATOM 4264 N N . ALA B 1 206 ? -5.953 6.387 -1.342 1 89.06 206 ALA B N 1
ATOM 4265 C CA . ALA B 1 206 ? -7.34 6.844 -1.359 1 89.06 206 ALA B CA 1
ATOM 4266 C C . ALA B 1 206 ? -8.102 6.254 -2.545 1 89.06 206 ALA B C 1
ATOM 4268 O O . ALA B 1 206 ? -9.258 5.852 -2.412 1 89.06 206 ALA B O 1
ATOM 4269 N N . GLY B 1 207 ? -7.473 6.207 -3.65 1 87.94 207 GLY B N 1
ATOM 4270 C CA . GLY B 1 207 ? -8.125 5.766 -4.875 1 87.94 207 GLY B CA 1
ATOM 4271 C C . GLY B 1 207 ? -8.531 4.309 -4.84 1 87.94 207 GLY B C 1
ATOM 4272 O O . GLY B 1 207 ? -9.352 3.867 -5.652 1 87.94 207 GLY B O 1
ATOM 4273 N N . ASP B 1 208 ? -8.062 3.566 -3.828 1 91.56 208 ASP B N 1
ATOM 4274 C CA . ASP B 1 208 ? -8.32 2.131 -3.77 1 91.56 208 ASP B CA 1
ATOM 4275 C C . ASP B 1 208 ? -9.438 1.815 -2.77 1 91.56 208 ASP B C 1
ATOM 4277 O O . ASP B 1 208 ? -9.961 0.701 -2.75 1 91.56 208 ASP B O 1
ATOM 4281 N N . ILE B 1 209 ? -9.844 2.727 -2.01 1 94.94 209 ILE B N 1
ATOM 4282 C CA . ILE B 1 209 ? -10.695 2.471 -0.857 1 94.94 209 ILE B CA 1
ATOM 4283 C C . ILE B 1 209 ? -12.086 2.039 -1.33 1 94.94 209 ILE B C 1
ATOM 4285 O O . ILE B 1 209 ? -12.656 1.078 -0.807 1 94.94 209 ILE B O 1
ATOM 4289 N N . TYR B 1 210 ? -12.656 2.76 -2.326 1 94.62 210 TYR B N 1
ATOM 4290 C CA . TYR B 1 210 ? -13.984 2.443 -2.844 1 94.62 210 TYR B CA 1
ATOM 4291 C C . TYR B 1 210 ? -14.07 0.983 -3.268 1 94.62 210 TYR B C 1
ATOM 4293 O O . TYR B 1 210 ? -14.953 0.249 -2.816 1 94.62 210 TYR B O 1
ATOM 4301 N N . THR B 1 211 ? -13.141 0.583 -4.129 1 94.88 211 THR B N 1
ATOM 4302 C CA . THR B 1 211 ? -13.141 -0.774 -4.664 1 94.88 211 THR B CA 1
ATOM 4303 C C . THR B 1 211 ? -12.906 -1.792 -3.551 1 94.88 211 THR B C 1
ATOM 4305 O O . THR B 1 211 ? -13.508 -2.867 -3.547 1 94.88 211 THR B O 1
ATOM 4308 N N . ALA B 1 212 ? -12.008 -1.512 -2.605 1 95.75 212 ALA B N 1
ATOM 4309 C CA . ALA B 1 212 ? -11.703 -2.416 -1.499 1 95.75 212 ALA B CA 1
ATOM 4310 C C . ALA B 1 212 ? -12.945 -2.688 -0.654 1 95.75 212 ALA B C 1
ATOM 4312 O O . ALA B 1 212 ? -13.195 -3.826 -0.249 1 95.75 212 ALA B O 1
ATOM 4313 N N . ILE B 1 213 ? -13.719 -1.667 -0.417 1 96.94 213 ILE B N 1
ATOM 4314 C CA . ILE B 1 213 ? -14.953 -1.848 0.336 1 96.94 213 ILE B CA 1
ATOM 4315 C C . ILE B 1 213 ? -15.945 -2.658 -0.492 1 96.94 213 ILE B C 1
ATOM 4317 O O . ILE B 1 213 ? -16.562 -3.602 0.013 1 96.94 213 ILE B O 1
ATOM 4321 N N . ARG B 1 214 ? -16.062 -2.297 -1.758 1 95.62 214 ARG B N 1
ATOM 4322 C CA . ARG B 1 214 ? -16.984 -2.979 -2.654 1 95.62 214 ARG B CA 1
ATOM 4323 C C . ARG B 1 214 ? -16.672 -4.473 -2.729 1 95.62 214 ARG B C 1
ATOM 4325 O O . ARG B 1 214 ? -17.594 -5.301 -2.707 1 95.62 214 ARG B O 1
ATOM 4332 N N . LEU B 1 215 ? -15.398 -4.84 -2.77 1 94.25 215 LEU B N 1
ATOM 4333 C CA . LEU B 1 215 ? -14.953 -6.223 -2.92 1 94.25 215 LEU B CA 1
ATOM 4334 C C . LEU B 1 215 ? -14.953 -6.941 -1.576 1 94.25 215 LEU B C 1
ATOM 4336 O O . LEU B 1 215 ? -14.828 -8.164 -1.523 1 94.25 215 LEU B O 1
ATOM 4340 N N . GLY B 1 216 ? -15.023 -6.145 -0.499 1 94.19 216 GLY B N 1
ATOM 4341 C CA . GLY B 1 216 ? -15.141 -6.734 0.825 1 94.19 216 GLY B CA 1
ATOM 4342 C C . GLY B 1 216 ? -13.789 -7.035 1.458 1 94.19 216 GLY B C 1
ATOM 4343 O O . GLY B 1 216 ? -13.719 -7.727 2.477 1 94.19 216 GLY B O 1
ATOM 4344 N N . THR B 1 217 ? -12.781 -6.539 0.881 1 93.06 217 THR B N 1
ATOM 4345 C CA . THR B 1 217 ? -11.469 -6.738 1.479 1 93.06 217 THR B CA 1
ATOM 4346 C C . THR B 1 217 ? -11.305 -5.883 2.732 1 93.06 217 THR B C 1
ATOM 4348 O O . THR B 1 217 ? -10.516 -6.215 3.619 1 93.06 217 THR B O 1
ATOM 4351 N N . ILE B 1 218 ? -11.961 -4.797 2.805 1 97.06 218 ILE B N 1
ATOM 4352 C CA . ILE B 1 218 ? -12.141 -4.027 4.031 1 97.06 218 ILE B CA 1
ATOM 4353 C C . ILE B 1 218 ? -13.617 -3.711 4.234 1 97.06 218 ILE B C 1
ATOM 4355 O O . ILE B 1 218 ? -14.43 -3.887 3.322 1 97.06 218 ILE B O 1
ATOM 4359 N N . GLU B 1 219 ? -13.875 -3.305 5.449 1 98.31 219 GLU B N 1
ATOM 4360 C CA . GLU B 1 219 ? -15.281 -3.127 5.785 1 98.31 219 GLU B CA 1
ATOM 4361 C C . GLU B 1 219 ? -15.625 -1.652 5.98 1 98.31 219 GLU B C 1
ATOM 4363 O O . GLU B 1 219 ? -16.766 -1.309 6.281 1 98.31 219 GLU B O 1
ATOM 4368 N N . GLY B 1 220 ? -14.625 -0.83 5.848 1 98 220 GLY B N 1
ATOM 4369 C CA . GLY B 1 220 ? -14.852 0.6 5.984 1 98 220 GLY B CA 1
ATOM 4370 C C . GLY B 1 220 ? -13.57 1.404 6.055 1 98 220 GLY B C 1
ATOM 4371 O O . GLY B 1 220 ? -12.484 0.879 5.789 1 98 220 GLY B O 1
ATOM 4372 N N . THR B 1 221 ? -13.727 2.676 6.336 1 97.75 221 THR B N 1
ATOM 4373 C CA . THR B 1 221 ? -12.594 3.592 6.395 1 97.75 221 THR B CA 1
ATOM 4374 C C . THR B 1 221 ? -12.867 4.727 7.375 1 97.75 221 THR B C 1
ATOM 4376 O O . THR B 1 221 ? -14.016 5.012 7.703 1 97.75 221 THR B O 1
ATOM 4379 N N . TYR B 1 222 ? -11.812 5.293 7.93 1 97.44 222 TYR B N 1
ATOM 4380 C CA . TYR B 1 222 ? -11.852 6.562 8.648 1 97.44 222 TYR B CA 1
ATOM 4381 C C . TYR B 1 222 ? -11.617 7.73 7.699 1 97.44 222 TYR B C 1
ATOM 4383 O O . TYR B 1 222 ? -10.609 7.777 6.988 1 97.44 222 TYR B O 1
ATOM 4391 N N . TRP B 1 223 ? -12.555 8.664 7.711 1 96 223 TRP B N 1
ATOM 4392 C CA . TRP B 1 223 ? -12.5 9.758 6.75 1 96 223 TRP B CA 1
ATOM 4393 C C . TRP B 1 223 ? -13.195 11 7.297 1 96 223 TRP B C 1
ATOM 4395 O O . TRP B 1 223 ? -14.07 10.898 8.164 1 96 223 TRP B O 1
ATOM 4405 N N . ASP B 1 224 ? -12.719 12.109 6.887 1 94.62 224 ASP B N 1
ATOM 4406 C CA . ASP B 1 224 ? -13.469 13.305 7.277 1 94.62 224 ASP B CA 1
ATOM 4407 C C . ASP B 1 224 ? -14.922 13.219 6.82 1 94.62 224 ASP B C 1
ATOM 4409 O O . ASP B 1 224 ? -15.203 12.758 5.711 1 94.62 224 ASP B O 1
ATOM 4413 N N . THR B 1 225 ? -15.805 13.703 7.648 1 91.56 225 THR B N 1
ATOM 4414 C CA . THR B 1 225 ? -17.234 13.523 7.43 1 91.56 225 THR B CA 1
ATOM 4415 C C . THR B 1 225 ? -17.688 14.234 6.16 1 91.56 225 THR B C 1
ATOM 4417 O O . THR B 1 225 ? -18.453 13.688 5.371 1 91.56 225 THR B O 1
ATOM 4420 N N . GLY B 1 226 ? -17.234 15.43 5.965 1 88 226 GLY B N 1
ATOM 4421 C CA . GLY B 1 226 ? -17.641 16.219 4.812 1 88 226 GLY B CA 1
ATOM 4422 C C . GLY B 1 226 ? -17.203 15.594 3.492 1 88 226 GLY B C 1
ATOM 4423 O O . GLY B 1 226 ? -17.703 15.992 2.43 1 88 226 GLY B O 1
ATOM 4424 N N . GLY B 1 227 ? -16.312 14.586 3.537 1 85.19 227 GLY B N 1
ATOM 4425 C CA . GLY B 1 227 ? -15.742 14.016 2.326 1 85.19 227 GLY B CA 1
ATOM 4426 C C . GLY B 1 227 ? -16.375 12.688 1.935 1 85.19 227 GLY B C 1
ATOM 4427 O O . GLY B 1 227 ? -15.773 11.922 1.175 1 85.19 227 GLY B O 1
ATOM 4428 N N . ILE B 1 228 ? -17.516 12.359 2.43 1 85.56 228 ILE B N 1
ATOM 4429 C CA . ILE B 1 228 ? -18.094 11.039 2.17 1 85.56 228 ILE B CA 1
ATOM 4430 C C . ILE B 1 228 ? -18.328 10.875 0.673 1 85.56 228 ILE B C 1
ATOM 4432 O O . ILE B 1 228 ? -18.219 9.766 0.14 1 85.56 228 ILE B O 1
ATOM 4436 N N . ASP B 1 229 ? -18.641 11.898 0.054 1 83.25 229 ASP B N 1
ATOM 4437 C CA . ASP B 1 229 ? -18.984 11.789 -1.36 1 83.25 229 ASP B CA 1
ATOM 4438 C C . ASP B 1 229 ? -17.766 12.055 -2.242 1 83.25 229 ASP B C 1
ATOM 4440 O O . ASP B 1 229 ? -17.844 11.961 -3.469 1 83.25 229 ASP B O 1
ATOM 4444 N N . ASP B 1 230 ? -16.609 12.492 -1.556 1 80.44 230 ASP B N 1
ATOM 4445 C CA . ASP B 1 230 ? -15.367 12.734 -2.293 1 80.44 230 ASP B CA 1
ATOM 4446 C C . ASP B 1 230 ? -15.031 11.555 -3.203 1 80.44 230 ASP B C 1
ATOM 4448 O O . ASP B 1 230 ? -14.766 11.734 -4.395 1 80.44 230 ASP B O 1
ATOM 4452 N N . MET B 1 231 ? -15.117 10.391 -2.568 1 81.62 231 MET B N 1
ATOM 4453 C CA . MET B 1 231 ? -14.703 9.172 -3.252 1 81.62 231 MET B CA 1
ATOM 4454 C C . MET B 1 231 ? -15.898 8.242 -3.475 1 81.62 231 MET B C 1
ATOM 4456 O O . MET B 1 231 ? -15.719 7.047 -3.715 1 81.62 231 MET B O 1
ATOM 4460 N N . SER B 1 232 ? -17.141 8.805 -3.359 1 89.38 232 SER B N 1
ATOM 4461 C CA . SER B 1 232 ? -18.391 8.086 -3.555 1 89.38 232 SER B CA 1
ATOM 4462 C C . SER B 1 232 ? -18.562 6.973 -2.523 1 89.38 232 SER B C 1
ATOM 4464 O O . SER B 1 232 ? -19.109 5.914 -2.83 1 89.38 232 SER B O 1
ATOM 4466 N N . PHE B 1 233 ? -18.047 7.203 -1.35 1 93.19 233 PHE B N 1
ATOM 4467 C CA . PHE B 1 233 ? -18.156 6.191 -0.307 1 93.19 233 PHE B CA 1
ATOM 4468 C C . PHE B 1 233 ? -19.625 5.906 0.021 1 93.19 233 PHE B C 1
ATOM 4470 O O . PHE B 1 233 ? -19.969 4.801 0.441 1 93.19 233 PHE B O 1
ATOM 4477 N N . ASP B 1 234 ? -20.484 6.891 -0.211 1 92.5 234 ASP B N 1
ATOM 4478 C CA . ASP B 1 234 ? -21.906 6.762 0.085 1 92.5 234 ASP B CA 1
ATOM 4479 C C . ASP B 1 234 ? -22.531 5.621 -0.718 1 92.5 234 ASP B C 1
ATOM 4481 O O . ASP B 1 234 ? -23.562 5.078 -0.33 1 92.5 234 ASP B O 1
ATOM 4485 N N . GLU B 1 235 ? -21.891 5.199 -1.776 1 93.5 235 GLU B N 1
ATOM 4486 C CA . GLU B 1 235 ? -22.422 4.152 -2.641 1 93.5 235 GLU B CA 1
ATOM 4487 C C . GLU B 1 235 ? -22.047 2.766 -2.119 1 93.5 235 GLU B C 1
ATOM 4489 O O . GLU B 1 235 ? -22.625 1.762 -2.543 1 93.5 235 GLU B O 1
ATOM 4494 N N . VAL B 1 236 ? -21.078 2.707 -1.192 1 95.19 236 VAL B N 1
ATOM 4495 C CA . VAL B 1 236 ? -20.562 1.378 -0.881 1 95.19 236 VAL B CA 1
ATOM 4496 C C . VAL B 1 236 ? -20.594 1.148 0.628 1 95.19 236 VAL B C 1
ATOM 4498 O O . VAL B 1 236 ? -20.266 0.058 1.104 1 95.19 236 VAL B O 1
ATOM 4501 N N . VAL B 1 237 ? -21.016 2.131 1.407 1 96.69 237 VAL B N 1
ATOM 4502 C CA . VAL B 1 237 ? -21.125 1.949 2.85 1 96.69 237 VAL B CA 1
ATOM 4503 C C . VAL B 1 237 ? -22.578 2.115 3.279 1 96.69 237 VAL B C 1
ATOM 4505 O O . VAL B 1 237 ? -23.391 2.689 2.545 1 96.69 237 VAL B O 1
ATOM 4508 N N . ASP B 1 238 ? -22.891 1.661 4.488 1 97.44 238 ASP B N 1
ATOM 4509 C CA . ASP B 1 238 ? -24.266 1.709 5.004 1 97.44 238 ASP B CA 1
ATOM 4510 C C . ASP B 1 238 ? -24.375 2.676 6.18 1 97.44 238 ASP B C 1
ATOM 4512 O O . ASP B 1 238 ? -25.469 3.15 6.504 1 97.44 238 ASP B O 1
ATOM 4516 N N . TYR B 1 239 ? -23.234 2.998 6.75 1 98 239 TYR B N 1
ATOM 4517 C CA . TYR B 1 239 ? -23.281 3.756 7.992 1 98 239 TYR B CA 1
ATOM 4518 C C . TYR B 1 239 ? -22.188 4.828 8.023 1 98 239 TYR B C 1
ATOM 4520 O O . TYR B 1 239 ? -21.094 4.625 7.5 1 98 239 TYR B O 1
ATOM 4528 N N . ALA B 1 240 ? -22.531 5.883 8.602 1 97.38 240 ALA B N 1
ATOM 4529 C CA . ALA B 1 240 ? -21.578 6.887 9.062 1 97.38 240 ALA B CA 1
ATOM 4530 C C . ALA B 1 240 ? -21.688 7.102 10.57 1 97.38 240 ALA B C 1
ATOM 4532 O O . ALA B 1 240 ? -22.734 7.496 11.07 1 97.38 240 ALA B O 1
ATOM 4533 N N . ILE B 1 241 ? -20.625 6.801 11.242 1 97.75 241 ILE B N 1
ATOM 4534 C CA . ILE B 1 241 ? -20.609 6.926 12.695 1 97.75 241 ILE B CA 1
ATOM 4535 C C . ILE B 1 241 ? -19.734 8.109 13.109 1 97.75 241 ILE B C 1
ATOM 4537 O O . ILE B 1 241 ? -18.609 8.25 12.633 1 97.75 241 ILE B O 1
ATOM 4541 N N . GLN B 1 242 ? -20.172 8.922 14 1 95.19 242 GLN B N 1
ATOM 4542 C CA . GLN B 1 242 ? -19.391 10.07 14.453 1 95.19 242 GLN B CA 1
ATOM 4543 C C . GLN B 1 242 ? -19.547 10.273 15.961 1 95.19 242 GLN B C 1
ATOM 4545 O O . GLN B 1 242 ? -20.594 9.977 16.531 1 95.19 242 GLN B O 1
ATOM 4550 N N . PRO B 1 243 ? -18.562 10.828 16.625 1 95.69 243 PRO B N 1
ATOM 4551 C CA . PRO B 1 243 ? -17.234 10.984 16.031 1 95.69 243 PRO B CA 1
ATOM 4552 C C . PRO B 1 243 ? -16.547 9.648 15.773 1 95.69 243 PRO B C 1
ATOM 4554 O O . PRO B 1 243 ? -16.812 8.664 16.469 1 95.69 243 PRO B O 1
ATOM 4557 N N . GLY B 1 244 ? -15.781 9.641 14.734 1 95.81 244 GLY B N 1
ATOM 4558 C CA . GLY B 1 244 ? -14.969 8.461 14.469 1 95.81 244 GLY B CA 1
ATOM 4559 C C . GLY B 1 244 ? -13.828 8.289 15.453 1 95.81 244 GLY B C 1
ATOM 4560 O O . GLY B 1 244 ? -14.055 7.984 16.625 1 95.81 244 GLY B O 1
ATOM 4561 N N . TRP B 1 245 ? -12.562 8.57 15 1 97.06 245 TRP B N 1
ATOM 4562 C CA . TRP B 1 245 ? -11.414 8.43 15.883 1 97.06 245 TRP B CA 1
ATOM 4563 C C . TRP B 1 245 ? -11.031 9.773 16.5 1 97.06 245 TRP B C 1
ATOM 4565 O O . TRP B 1 245 ? -10.328 9.82 17.5 1 97.06 245 TRP B O 1
ATOM 4575 N N . ASN B 1 246 ? -11.508 10.836 15.859 1 96.88 246 ASN B N 1
ATOM 4576 C CA . ASN B 1 246 ? -11.07 12.18 16.219 1 96.88 246 ASN B CA 1
ATOM 4577 C C . ASN B 1 246 ? -12.109 13.227 15.836 1 96.88 246 ASN B C 1
ATOM 4579 O O . ASN B 1 246 ? -12.578 13.258 14.703 1 96.88 246 ASN B O 1
ATOM 4583 N N . PRO B 1 247 ? -12.461 14.195 16.75 1 94.81 247 PRO B N 1
ATOM 4584 C CA . PRO B 1 247 ? -13.438 15.234 16.422 1 94.81 247 PRO B CA 1
ATOM 4585 C C . PRO B 1 247 ? -12.844 16.375 15.602 1 94.81 247 PRO B C 1
ATOM 4587 O O . PRO B 1 247 ? -13.578 17.188 15.047 1 94.81 247 PRO B O 1
ATOM 4590 N N . ALA B 1 248 ? -11.531 16.469 15.578 1 96.25 248 ALA B N 1
ATOM 4591 C CA . ALA B 1 248 ? -10.844 17.547 14.867 1 96.25 248 ALA B CA 1
ATOM 4592 C C . ALA B 1 248 ? -9.609 17.016 14.148 1 96.25 248 ALA B C 1
ATOM 4594 O O . ALA B 1 248 ? -8.477 17.203 14.602 1 96.25 248 ALA B O 1
ATOM 4595 N N . GLN B 1 249 ? -9.789 16.453 12.992 1 96.62 249 GLN B N 1
ATOM 4596 C CA . GLN B 1 249 ? -8.703 15.898 12.18 1 96.62 249 GLN B CA 1
ATOM 4597 C C . GLN B 1 249 ? -8.156 16.938 11.211 1 96.62 249 GLN B C 1
ATOM 4599 O O . GLN B 1 249 ? -8.906 17.766 10.68 1 96.62 249 GLN B O 1
ATOM 4604 N N . HIS B 1 250 ? -6.828 16.844 10.891 1 98.69 250 HIS B N 1
ATOM 4605 C CA . HIS B 1 250 ? -6.242 17.953 10.156 1 98.69 250 HIS B CA 1
ATOM 4606 C C . HIS B 1 250 ? -5.496 17.469 8.922 1 98.69 250 HIS B C 1
ATOM 4608 O O . HIS B 1 250 ? -5.117 16.297 8.844 1 98.69 250 HIS B O 1
ATOM 4614 N N . GLN B 1 251 ? -5.371 18.344 7.988 1 98.56 251 GLN B N 1
ATOM 4615 C CA . GLN B 1 251 ? -4.492 18.297 6.828 1 98.56 251 GLN B CA 1
ATOM 4616 C C . GLN B 1 251 ? -3.326 19.266 6.98 1 98.56 251 GLN B C 1
ATOM 4618 O O . GLN B 1 251 ? -3.529 20.438 7.27 1 98.56 251 GLN B O 1
ATOM 4623 N N . GLU B 1 252 ? -2.127 18.75 6.781 1 98.88 252 GLU B N 1
ATOM 4624 C CA . GLU B 1 252 ? -0.94 19.594 6.918 1 98.88 252 GLU B CA 1
ATOM 4625 C C . GLU B 1 252 ? -0.342 19.922 5.555 1 98.88 252 GLU B C 1
ATOM 4627 O O . GLU B 1 252 ? -0.351 19.094 4.645 1 98.88 252 GLU B O 1
ATOM 4632 N N . THR B 1 253 ? 0.168 21.078 5.438 1 98.94 253 THR B N 1
ATOM 4633 C CA . THR B 1 253 ? 0.906 21.531 4.262 1 98.94 253 THR B CA 1
ATOM 4634 C C . THR B 1 253 ? 2.354 21.844 4.621 1 98.94 253 THR B C 1
ATOM 4636 O O . THR B 1 253 ? 2.613 22.625 5.539 1 98.94 253 THR B O 1
ATOM 4639 N N . PHE B 1 254 ? 3.25 21.203 3.939 1 98.94 254 PHE B N 1
ATOM 4640 C CA . PHE B 1 254 ? 4.684 21.391 4.145 1 98.94 254 PHE B CA 1
ATOM 4641 C C . PHE B 1 254 ? 5.348 21.906 2.877 1 98.94 254 PHE B C 1
ATOM 4643 O O . PHE B 1 254 ? 4.914 21.594 1.768 1 98.94 254 PHE B O 1
ATOM 4650 N N . VAL B 1 255 ? 6.371 22.688 3.049 1 98.94 255 VAL B N 1
ATOM 4651 C CA . VAL B 1 255 ? 7.23 23.125 1.954 1 98.94 255 VAL B CA 1
ATOM 4652 C C . VAL B 1 255 ? 8.664 22.641 2.205 1 98.94 255 VAL B C 1
ATOM 4654 O O . VAL B 1 255 ? 9.102 22.562 3.354 1 98.94 255 VAL B O 1
ATOM 4657 N N . ASN B 1 256 ? 9.32 22.234 1.163 1 98.94 256 ASN B N 1
ATOM 4658 C CA . ASN B 1 256 ? 10.742 21.922 1.284 1 98.94 256 ASN B CA 1
ATOM 4659 C C . ASN B 1 256 ? 11.508 23.047 1.964 1 98.94 256 ASN B C 1
ATOM 4661 O O . ASN B 1 256 ? 11.328 24.219 1.625 1 98.94 256 ASN B O 1
ATOM 4665 N N . LEU B 1 257 ? 12.367 22.703 2.877 1 98.94 257 LEU B N 1
ATOM 4666 C CA . LEU B 1 257 ? 13.023 23.703 3.695 1 98.94 257 LEU B CA 1
ATOM 4667 C C . LEU B 1 257 ? 13.984 24.547 2.857 1 98.94 257 LEU B C 1
ATOM 4669 O O . LEU B 1 257 ? 14.109 25.75 3.074 1 98.94 257 LEU B O 1
ATOM 4673 N N . ASP B 1 258 ? 14.68 23.938 1.905 1 98.81 258 ASP B N 1
ATOM 4674 C CA . ASP B 1 258 ? 15.57 24.703 1.026 1 98.81 258 ASP B CA 1
ATOM 4675 C C . ASP B 1 258 ? 14.781 25.719 0.193 1 98.81 258 ASP B C 1
ATOM 4677 O O . ASP B 1 258 ? 15.227 26.844 0.007 1 98.81 258 ASP B O 1
ATOM 4681 N N . ALA B 1 259 ? 13.664 25.266 -0.298 1 98.81 259 ALA B N 1
ATOM 4682 C CA . ALA B 1 259 ? 12.805 26.172 -1.058 1 98.81 259 ALA B CA 1
ATOM 4683 C C . ALA B 1 259 ? 12.312 27.312 -0.186 1 98.81 259 ALA B C 1
ATOM 4685 O O . ALA B 1 259 ? 12.281 28.469 -0.63 1 98.81 259 ALA B O 1
ATOM 4686 N N . TRP B 1 260 ? 11.953 27.031 1.015 1 98.88 260 TRP B N 1
ATOM 4687 C CA . TRP B 1 260 ? 11.523 28.031 1.978 1 98.88 260 TRP B CA 1
ATOM 4688 C C . TRP B 1 260 ? 12.641 29.031 2.256 1 98.88 260 TRP B C 1
ATOM 4690 O O . TRP B 1 260 ? 12.422 30.25 2.217 1 98.88 260 TRP B O 1
ATOM 4700 N N . ASN B 1 261 ? 13.797 28.547 2.477 1 98.56 261 ASN B N 1
ATOM 4701 C CA . ASN B 1 261 ? 14.938 29.375 2.848 1 98.56 261 ASN B CA 1
ATOM 4702 C C . ASN B 1 261 ? 15.422 30.219 1.673 1 98.56 261 ASN B C 1
ATOM 4704 O O . ASN B 1 261 ? 16.125 31.219 1.864 1 98.56 261 ASN B O 1
ATOM 4708 N N . ALA B 1 262 ? 15.094 29.844 0.509 1 98.25 262 ALA B N 1
ATOM 4709 C CA . ALA B 1 262 ? 15.484 30.594 -0.686 1 98.25 262 ALA B CA 1
ATOM 4710 C C . ALA B 1 262 ? 14.641 31.859 -0.844 1 98.25 262 ALA B C 1
ATOM 4712 O O . ALA B 1 262 ? 14.977 32.75 -1.63 1 98.25 262 ALA B O 1
ATOM 4713 N N . LEU B 1 263 ? 13.539 31.969 -0.131 1 98.19 263 LEU B N 1
ATOM 4714 C CA . LEU B 1 263 ? 12.695 33.156 -0.179 1 98.19 263 LEU B CA 1
ATOM 4715 C C . LEU B 1 263 ? 13.359 34.312 0.529 1 98.19 263 LEU B C 1
ATOM 4717 O O . LEU B 1 263 ? 14.242 34.125 1.371 1 98.19 263 LEU B O 1
ATOM 4721 N N . THR B 1 264 ? 12.891 35.531 0.152 1 97.44 264 THR B N 1
ATOM 4722 C CA . THR B 1 264 ? 13.297 36.719 0.909 1 97.44 264 THR B CA 1
ATOM 4723 C C . THR B 1 264 ? 12.602 36.75 2.266 1 97.44 264 THR B C 1
ATOM 4725 O O . THR B 1 264 ? 11.578 36.094 2.465 1 97.44 264 THR B O 1
ATOM 4728 N N . ASP B 1 265 ? 13.07 37.531 3.166 1 97.12 265 ASP B N 1
ATOM 4729 C CA . ASP B 1 265 ? 12.438 37.688 4.473 1 97.12 265 ASP B CA 1
ATOM 4730 C C . ASP B 1 265 ? 11.008 38.219 4.332 1 97.12 265 ASP B C 1
ATOM 4732 O O . ASP B 1 265 ? 10.117 37.781 5.062 1 97.12 265 ASP B O 1
ATOM 4736 N N . TRP B 1 266 ? 10.875 39.094 3.395 1 97.69 266 TRP B N 1
ATOM 4737 C CA . TRP B 1 266 ? 9.555 39.688 3.176 1 97.69 266 TRP B CA 1
ATOM 4738 C C . TRP B 1 266 ? 8.555 38.625 2.738 1 97.69 266 TRP B C 1
ATOM 4740 O O . TRP B 1 266 ? 7.445 38.531 3.27 1 97.69 266 TRP B O 1
ATOM 4750 N N . GLN B 1 267 ? 8.914 37.781 1.779 1 98.25 267 GLN B N 1
ATOM 4751 C CA . GLN B 1 267 ? 8.047 36.719 1.309 1 98.25 267 GLN B CA 1
ATOM 4752 C C . GLN B 1 267 ? 7.664 35.781 2.449 1 98.25 267 GLN B C 1
ATOM 4754 O O . GLN B 1 267 ? 6.496 35.406 2.6 1 98.25 267 GLN B O 1
ATOM 4759 N N . ARG B 1 268 ? 8.617 35.406 3.244 1 98.44 268 ARG B N 1
ATOM 4760 C CA . ARG B 1 268 ? 8.359 34.469 4.348 1 98.44 268 ARG B CA 1
ATOM 4761 C C . ARG B 1 268 ? 7.41 35.094 5.367 1 98.44 268 ARG B C 1
ATOM 4763 O O . ARG B 1 268 ? 6.492 34.438 5.852 1 98.44 268 ARG B O 1
ATOM 4770 N N . GLU B 1 269 ? 7.645 36.344 5.641 1 98.12 269 GLU B N 1
ATOM 4771 C CA . GLU B 1 269 ? 6.781 37.031 6.582 1 98.12 269 GLU B CA 1
ATOM 4772 C C . GLU B 1 269 ? 5.348 37.125 6.066 1 98.12 269 GLU B C 1
ATOM 4774 O O . GLU B 1 269 ? 4.395 36.938 6.836 1 98.12 269 GLU B O 1
ATOM 4779 N N . GLN B 1 270 ? 5.211 37.406 4.766 1 98.19 270 GLN B N 1
ATOM 4780 C CA . GLN B 1 270 ? 3.879 37.469 4.176 1 98.19 270 GLN B CA 1
ATOM 4781 C C . GLN B 1 270 ? 3.176 36.125 4.262 1 98.19 270 GLN B C 1
ATOM 4783 O O . GLN B 1 270 ? 1.99 36.062 4.598 1 98.19 270 GLN B O 1
ATOM 4788 N N . ILE B 1 271 ? 3.883 35.094 3.965 1 98.75 271 ILE B N 1
ATOM 4789 C CA . ILE B 1 271 ? 3.301 33.75 3.963 1 98.75 271 ILE B CA 1
ATOM 4790 C C . ILE B 1 271 ? 2.922 33.344 5.387 1 98.75 271 ILE B C 1
ATOM 4792 O O . ILE B 1 271 ? 1.821 32.844 5.625 1 98.75 271 ILE B O 1
ATOM 4796 N N . GLU B 1 272 ? 3.785 33.562 6.336 1 98.06 272 GLU B N 1
ATOM 4797 C CA . GLU B 1 272 ? 3.5 33.281 7.734 1 98.06 272 GLU B CA 1
ATOM 4798 C C . GLU B 1 272 ? 2.309 34.094 8.242 1 98.06 272 GLU B C 1
ATOM 4800 O O . GLU B 1 272 ? 1.538 33.594 9.078 1 98.06 272 GLU B O 1
ATOM 4805 N N . GLY B 1 273 ? 2.139 35.219 7.727 1 98.25 273 GLY B N 1
ATOM 4806 C CA . GLY B 1 273 ? 1.088 36.125 8.156 1 98.25 273 GLY B CA 1
ATOM 4807 C C . GLY B 1 273 ? -0.306 35.625 7.82 1 98.25 273 GLY B C 1
ATOM 4808 O O . GLY B 1 273 ? -1.286 36.062 8.438 1 98.25 273 GLY B O 1
ATOM 4809 N N . VAL B 1 274 ? -0.417 34.719 6.887 1 98.5 274 VAL B N 1
ATOM 4810 C CA . VAL B 1 274 ? -1.748 34.281 6.484 1 98.5 274 VAL B CA 1
ATOM 4811 C C . VAL B 1 274 ? -2.031 32.906 7.07 1 98.5 274 VAL B C 1
ATOM 4813 O O . VAL B 1 274 ? -3.107 32.344 6.859 1 98.5 274 VAL B O 1
ATOM 4816 N N . PHE B 1 275 ? -1.105 32.344 7.805 1 98.62 275 PHE B N 1
ATOM 4817 C CA . PHE B 1 275 ? -1.205 30.969 8.312 1 98.62 275 PHE B CA 1
ATOM 4818 C C . PHE B 1 275 ? -2.457 30.812 9.172 1 98.62 275 PHE B C 1
ATOM 4820 O O . PHE B 1 275 ? -3.299 29.953 8.883 1 98.62 275 PHE B O 1
ATOM 4827 N N . LYS B 1 276 ? -2.67 31.625 10.172 1 98.62 276 LYS B N 1
ATOM 4828 C CA . LYS B 1 276 ? -3.785 31.484 11.102 1 98.62 276 LYS B CA 1
ATOM 4829 C C . LYS B 1 276 ? -5.117 31.734 10.406 1 98.62 276 LYS B C 1
ATOM 4831 O O . LYS B 1 276 ? -6.059 30.953 10.555 1 98.62 276 LYS B O 1
ATOM 4836 N N . ASP B 1 277 ? -5.203 32.781 9.633 1 98.56 277 ASP B N 1
ATOM 4837 C CA . ASP B 1 277 ? -6.457 33.156 8.977 1 98.56 277 ASP B CA 1
ATOM 4838 C C . ASP B 1 277 ? -6.898 32.062 8.008 1 98.56 277 ASP B C 1
ATOM 4840 O O . ASP B 1 277 ? -8.078 31.703 7.949 1 98.56 277 ASP B O 1
ATOM 4844 N N . THR B 1 278 ? -5.938 31.547 7.25 1 98.81 278 THR B N 1
ATOM 4845 C CA . THR B 1 278 ? -6.285 30.5 6.297 1 98.81 278 THR B CA 1
ATOM 4846 C C . THR B 1 278 ? -6.664 29.203 7.027 1 98.81 278 THR B C 1
ATOM 4848 O O . THR B 1 278 ? -7.512 28.453 6.559 1 98.81 278 THR B O 1
ATOM 4851 N N . TYR B 1 279 ? -6.055 28.969 8.195 1 98.81 279 TYR B N 1
ATOM 4852 C CA . TYR B 1 279 ? -6.434 27.812 9 1 98.81 279 TYR B CA 1
ATOM 4853 C C . TYR B 1 279 ? -7.922 27.844 9.336 1 98.81 279 TYR B C 1
ATOM 4855 O O . TYR B 1 279 ? -8.641 26.875 9.086 1 98.81 279 TYR B O 1
ATOM 4863 N N . PHE B 1 280 ? -8.359 28.922 9.828 1 98.81 280 PHE B N 1
ATOM 4864 C CA . PHE B 1 280 ? -9.742 29 10.281 1 98.81 280 PHE B CA 1
ATOM 4865 C C . PHE B 1 280 ? -10.695 29.094 9.086 1 98.81 280 PHE B C 1
ATOM 4867 O O . PHE B 1 280 ? -11.789 28.516 9.117 1 98.81 280 PHE B O 1
ATOM 4874 N N . GLU B 1 281 ? -10.305 29.766 8.031 1 98.75 281 GLU B N 1
ATOM 4875 C CA . GLU B 1 281 ? -11.133 29.859 6.836 1 98.75 281 GLU B CA 1
ATOM 4876 C C . GLU B 1 281 ? -11.367 28.469 6.23 1 98.75 281 GLU B C 1
ATOM 4878 O O . GLU B 1 281 ? -12.516 28.078 5.992 1 98.75 281 GLU B O 1
ATOM 4883 N N . THR B 1 282 ? -10.289 27.75 5.984 1 98.56 282 THR B N 1
ATOM 4884 C CA . THR B 1 282 ? -10.406 26.453 5.344 1 98.56 282 THR B CA 1
ATOM 4885 C C . THR B 1 282 ? -11.094 25.453 6.27 1 98.56 282 THR B C 1
ATOM 4887 O O . THR B 1 282 ? -11.805 24.562 5.809 1 98.56 282 THR B O 1
ATOM 4890 N N . SER B 1 283 ? -10.922 25.594 7.562 1 98.5 283 SER B N 1
ATOM 4891 C CA . SER B 1 283 ? -11.617 24.75 8.523 1 98.5 283 SER B CA 1
ATOM 4892 C C . SER B 1 283 ? -13.125 24.969 8.469 1 98.5 283 SER B C 1
ATOM 4894 O O . SER B 1 283 ? -13.898 24.016 8.531 1 98.5 283 SER B O 1
ATOM 4896 N N . GLN B 1 284 ? -13.484 26.219 8.312 1 98 284 GLN B N 1
ATOM 4897 C CA . GLN B 1 284 ? -14.906 26.531 8.188 1 98 284 GLN B CA 1
ATOM 4898 C C . GLN B 1 284 ? -15.484 25.969 6.895 1 98 284 GLN B C 1
ATOM 4900 O O . GLN B 1 284 ? -16.609 25.469 6.875 1 98 284 GLN B O 1
ATOM 4905 N N . LEU B 1 285 ? -14.727 26.078 5.836 1 96.81 285 LEU B N 1
ATOM 4906 C CA . LEU B 1 285 ? -15.18 25.516 4.566 1 96.81 285 LEU B CA 1
ATOM 4907 C C . LEU B 1 285 ? -15.461 24.031 4.699 1 96.81 285 LEU B C 1
ATOM 4909 O O . LEU B 1 285 ? -16.438 23.531 4.129 1 96.81 285 LEU B O 1
ATOM 4913 N N . HIS B 1 286 ? -14.656 23.328 5.449 1 96.62 286 HIS B N 1
ATOM 4914 C CA . HIS B 1 286 ? -14.891 21.906 5.684 1 96.62 286 HIS B CA 1
ATOM 4915 C C . HIS B 1 286 ? -16.109 21.688 6.566 1 96.62 286 HIS B C 1
ATOM 4917 O O . HIS B 1 286 ? -16.922 20.797 6.305 1 96.62 286 HIS B O 1
ATOM 4923 N N . ALA B 1 287 ? -16.234 22.453 7.605 1 95.06 287 ALA B N 1
ATOM 4924 C CA . ALA B 1 287 ? -17.359 22.328 8.523 1 95.06 287 ALA B CA 1
ATOM 4925 C C . ALA B 1 287 ? -18.688 22.516 7.789 1 95.06 287 ALA B C 1
ATOM 4927 O O . ALA B 1 287 ? -19.672 21.828 8.102 1 95.06 287 ALA B O 1
ATOM 4928 N N . ASP B 1 288 ? -18.703 23.328 6.809 1 94.31 288 ASP B N 1
ATOM 4929 C CA . ASP B 1 288 ? -19.922 23.656 6.078 1 94.31 288 ASP B CA 1
ATOM 4930 C C . ASP B 1 288 ? -20.406 22.484 5.238 1 94.31 288 ASP B C 1
ATOM 4932 O O . ASP B 1 288 ? -21.547 22.469 4.789 1 94.31 288 ASP B O 1
ATOM 4936 N N . GLN B 1 289 ? -19.531 21.531 5.012 1 91.62 289 GLN B N 1
ATOM 4937 C CA . GLN B 1 289 ? -19.859 20.438 4.117 1 91.62 289 GLN B CA 1
ATOM 4938 C C . GLN B 1 289 ? -20.422 19.25 4.891 1 91.62 289 GLN B C 1
ATOM 4940 O O . GLN B 1 289 ? -20.984 18.312 4.301 1 91.62 289 GLN B O 1
ATOM 4945 N N . VAL B 1 290 ? -20.297 19.25 6.18 1 90.44 290 VAL B N 1
ATOM 4946 C CA . VAL B 1 290 ? -20.547 18.062 7.004 1 90.44 290 VAL B CA 1
ATOM 4947 C C . VAL B 1 290 ? -22.031 17.672 6.898 1 90.44 290 VAL B C 1
ATOM 4949 O O . VAL B 1 290 ? -22.344 16.531 6.578 1 90.44 290 VAL B O 1
ATOM 4952 N N . ASP B 1 291 ? -22.906 18.625 7.098 1 89.31 291 ASP B N 1
ATOM 4953 C CA . ASP B 1 291 ? -24.328 18.312 7.09 1 89.31 291 ASP B CA 1
ATOM 4954 C C . ASP B 1 291 ? -24.781 17.859 5.703 1 89.31 291 ASP B C 1
ATOM 4956 O O . ASP B 1 291 ? -25.609 16.953 5.586 1 89.31 291 ASP B O 1
ATOM 4960 N N . ILE B 1 292 ? -24.281 18.484 4.711 1 89.06 292 ILE B N 1
ATOM 4961 C CA . ILE B 1 292 ? -24.625 18.125 3.336 1 89.06 292 ILE B CA 1
ATOM 4962 C C . ILE B 1 292 ? -24.188 16.688 3.057 1 89.06 292 ILE B C 1
ATOM 4964 O O . ILE B 1 292 ? -24.938 15.906 2.465 1 89.06 292 ILE B O 1
ATOM 4968 N N . ALA B 1 293 ? -23 16.328 3.514 1 89.81 293 ALA B N 1
ATOM 4969 C CA . ALA B 1 293 ? -22.438 14.992 3.299 1 89.81 293 ALA B CA 1
ATOM 4970 C C . ALA B 1 293 ? -23.266 13.93 4.02 1 89.81 293 ALA B C 1
ATOM 4972 O O . ALA B 1 293 ? -23.562 12.875 3.451 1 89.81 293 ALA B O 1
ATOM 4973 N N . LEU B 1 294 ? -23.641 14.164 5.23 1 91.62 294 LEU B N 1
ATOM 4974 C CA . LEU B 1 294 ? -24.438 13.211 6.004 1 91.62 294 LEU B CA 1
ATOM 4975 C C . LEU B 1 294 ? -25.812 13.008 5.371 1 91.62 294 LEU B C 1
ATOM 4977 O O . LEU B 1 294 ? -26.328 11.891 5.367 1 91.62 294 LEU B O 1
ATOM 4981 N N . GLN B 1 295 ? -26.359 14.078 4.832 1 90.81 295 GLN B N 1
ATOM 4982 C CA . GLN B 1 295 ? -27.656 13.969 4.156 1 90.81 295 GLN B CA 1
ATOM 4983 C C . GLN B 1 295 ? -27.547 13.117 2.893 1 90.81 295 GLN B C 1
ATOM 4985 O O . GLN B 1 295 ? -28.469 12.367 2.562 1 90.81 295 GLN B O 1
ATOM 4990 N N . SER B 1 296 ? -26.453 13.297 2.189 1 89.81 296 SER B N 1
ATOM 4991 C CA . SER B 1 296 ? -26.234 12.484 0.998 1 89.81 296 SER B CA 1
ATOM 4992 C C . SER B 1 296 ? -26.266 10.992 1.33 1 89.81 296 SER B C 1
ATOM 4994 O O . SER B 1 296 ? -26.828 10.195 0.577 1 89.81 296 SER B O 1
ATOM 4996 N N . LEU B 1 297 ? -25.656 10.586 2.416 1 93.38 297 LEU B N 1
ATOM 4997 C CA . LEU B 1 297 ? -25.672 9.188 2.844 1 93.38 297 LEU B CA 1
ATOM 4998 C C . LEU B 1 297 ? -27.094 8.734 3.127 1 93.38 297 LEU B C 1
ATOM 5000 O O . LEU B 1 297 ? -27.5 7.648 2.699 1 93.38 297 LEU B O 1
ATOM 5004 N N . LYS B 1 298 ? -27.844 9.578 3.789 1 94.5 298 LYS B N 1
ATOM 5005 C CA . LYS B 1 298 ? -29.219 9.242 4.117 1 94.5 298 LYS B CA 1
ATOM 5006 C C . LYS B 1 298 ? -30.062 9.086 2.855 1 94.5 298 LYS B C 1
ATOM 5008 O O . LYS B 1 298 ? -30.906 8.188 2.777 1 94.5 298 LYS B O 1
ATOM 5013 N N . ASP B 1 299 ? -29.828 9.891 1.917 1 93.31 299 ASP B N 1
ATOM 5014 C CA . ASP B 1 299 ? -30.562 9.844 0.66 1 93.31 299 ASP B CA 1
ATOM 5015 C C . ASP B 1 299 ? -30.297 8.539 -0.092 1 93.31 299 ASP B C 1
ATOM 5017 O O . ASP B 1 299 ? -31.141 8.062 -0.844 1 93.31 299 ASP B O 1
ATOM 5021 N N . GLU B 1 300 ? -29.141 8.031 0.088 1 92.19 300 GLU B N 1
ATOM 5022 C CA . GLU B 1 300 ? -28.781 6.773 -0.555 1 92.19 300 GLU B CA 1
ATOM 5023 C C . GLU B 1 300 ? -29.234 5.578 0.277 1 92.19 300 GLU B C 1
ATOM 5025 O O . GLU B 1 300 ? -28.938 4.43 -0.054 1 92.19 300 GLU B O 1
ATOM 5030 N N . GLY B 1 301 ? -29.859 5.887 1.393 1 95.31 301 GLY B N 1
ATOM 5031 C CA . GLY B 1 301 ? -30.422 4.82 2.213 1 95.31 301 GLY B CA 1
ATOM 5032 C C . GLY B 1 301 ? -29.531 4.449 3.389 1 95.31 301 GLY B C 1
ATOM 5033 O O . GLY B 1 301 ? -29.828 3.492 4.109 1 95.31 301 GLY B O 1
ATOM 5034 N N . GLY B 1 302 ? -28.516 5.215 3.562 1 96.44 302 GLY B N 1
ATOM 5035 C CA . GLY B 1 302 ? -27.625 4.945 4.68 1 96.44 302 GLY B CA 1
ATOM 5036 C C . GLY B 1 302 ? -28.109 5.527 5.992 1 96.44 302 GLY B C 1
ATOM 5037 O O . GLY B 1 302 ? -29.141 6.219 6.023 1 96.44 302 GLY B O 1
ATOM 5038 N N . GLU B 1 303 ? -27.391 5.137 7.039 1 97.81 303 GLU B N 1
ATOM 5039 C CA . GLU B 1 303 ? -27.766 5.566 8.383 1 97.81 303 GLU B CA 1
ATOM 5040 C C . GLU B 1 303 ? -26.609 6.312 9.055 1 97.81 303 GLU B C 1
ATOM 5042 O O . GLU B 1 303 ? -25.453 5.918 8.938 1 97.81 303 GLU B O 1
ATOM 5047 N N . VAL B 1 304 ? -26.984 7.344 9.727 1 97.19 304 VAL B N 1
ATOM 5048 C CA . VAL B 1 304 ? -26.031 8.102 10.531 1 97.19 304 VAL B CA 1
ATOM 5049 C C . VAL B 1 304 ? -26.188 7.746 12.008 1 97.19 304 VAL B C 1
ATOM 5051 O O . VAL B 1 304 ? -27.297 7.789 12.539 1 97.19 304 VAL B O 1
ATOM 5054 N N . ILE B 1 305 ? -25.125 7.348 12.594 1 97.56 305 ILE B N 1
ATOM 5055 C CA . ILE B 1 305 ? -25.094 7.066 14.023 1 97.56 305 ILE B CA 1
ATOM 5056 C C . ILE B 1 305 ? -24.219 8.086 14.742 1 97.56 305 ILE B C 1
ATOM 5058 O O . ILE B 1 305 ? -23.031 8.219 14.422 1 97.56 305 ILE B O 1
ATOM 5062 N N . THR B 1 306 ? -24.781 8.758 15.633 1 96.38 306 THR B N 1
ATOM 5063 C CA . THR B 1 306 ? -24.031 9.703 16.453 1 96.38 306 THR B CA 1
ATOM 5064 C C . THR B 1 306 ? -23.859 9.164 17.875 1 96.38 306 THR B C 1
ATOM 5066 O O . THR B 1 306 ? -24.844 8.828 18.547 1 96.38 306 THR B O 1
ATOM 5069 N N . PHE B 1 307 ? -22.641 9.102 18.312 1 97 307 PHE B N 1
ATOM 5070 C CA . PHE B 1 307 ? -22.375 8.602 19.656 1 97 307 PHE B CA 1
ATOM 5071 C C . PHE B 1 307 ? -22.938 9.555 20.703 1 97 307 PHE B C 1
ATOM 5073 O O . PHE B 1 307 ? -22.891 10.773 20.531 1 97 307 PHE B O 1
ATOM 5080 N N . SER B 1 308 ? -23.391 8.961 21.828 1 96.31 308 SER B N 1
ATOM 5081 C CA . SER B 1 308 ? -23.797 9.773 22.969 1 96.31 308 SER B CA 1
ATOM 5082 C C . SER B 1 308 ? -22.594 10.43 23.641 1 96.31 308 SER B C 1
ATOM 5084 O O . SER B 1 308 ? -21.453 10.016 23.422 1 96.31 308 SER B O 1
ATOM 5086 N N . GLU B 1 309 ? -22.875 11.406 24.422 1 95.25 309 GLU B N 1
ATOM 5087 C CA . GLU B 1 309 ? -21.812 12.062 25.172 1 95.25 309 GLU B CA 1
ATOM 5088 C C . GLU B 1 309 ? -21.078 11.07 26.062 1 95.25 309 GLU B C 1
ATOM 5090 O O . GLU B 1 309 ? -19.859 11.141 26.219 1 95.25 309 GLU B O 1
ATOM 5095 N N . GLU B 1 310 ? -21.828 10.242 26.609 1 96.69 310 GLU B N 1
ATOM 5096 C CA . GLU B 1 310 ? -21.25 9.219 27.469 1 96.69 310 GLU B CA 1
ATOM 5097 C C . GLU B 1 310 ? -20.297 8.32 26.703 1 96.69 310 GLU B C 1
ATOM 5099 O O . GLU B 1 310 ? -19.203 8.008 27.172 1 96.69 310 GLU B O 1
ATOM 5104 N N . GLU B 1 311 ? -20.703 7.879 25.531 1 97.06 311 GLU B N 1
ATOM 5105 C CA . GLU B 1 311 ? -19.859 7.016 24.703 1 97.06 311 GLU B CA 1
ATOM 5106 C C . GLU B 1 311 ? -18.594 7.742 24.25 1 97.06 311 GLU B C 1
ATOM 5108 O O . GLU B 1 311 ? -17.516 7.148 24.188 1 97.06 311 GLU B O 1
ATOM 5113 N N . VAL B 1 312 ? -18.719 8.992 23.984 1 96.69 312 VAL B N 1
ATOM 5114 C CA . VAL B 1 312 ? -17.578 9.797 23.578 1 96.69 312 VAL B CA 1
ATOM 5115 C C . VAL B 1 312 ? -16.594 9.914 24.719 1 96.69 312 VAL B C 1
ATOM 5117 O O . VAL B 1 312 ? -15.375 9.805 24.516 1 96.69 312 VAL B O 1
ATOM 5120 N N . GLU B 1 313 ? -17.078 10.086 25.906 1 96.5 313 GLU B N 1
ATOM 5121 C CA . GLU B 1 313 ? -16.203 10.18 27.078 1 96.5 313 GLU B CA 1
ATOM 5122 C C . GLU B 1 313 ? -15.469 8.859 27.328 1 96.5 313 GLU B C 1
ATOM 5124 O O . GLU B 1 313 ? -14.281 8.867 27.641 1 96.5 313 GLU B O 1
ATOM 5129 N N . ARG B 1 314 ? -16.172 7.789 27.172 1 97.75 314 ARG B N 1
ATOM 5130 C CA . ARG B 1 314 ? -15.547 6.48 27.312 1 97.75 314 ARG B CA 1
ATOM 5131 C C . ARG B 1 314 ? -14.445 6.285 26.266 1 97.75 314 ARG B C 1
ATOM 5133 O O . ARG B 1 314 ? -13.367 5.793 26.594 1 97.75 314 ARG B O 1
ATOM 5140 N N . MET B 1 315 ? -14.773 6.656 25.078 1 97.75 315 MET B N 1
ATOM 5141 C CA . MET B 1 315 ? -13.82 6.523 23.984 1 97.75 315 MET B CA 1
ATOM 5142 C C . MET B 1 315 ? -12.602 7.414 24.219 1 97.75 315 MET B C 1
ATOM 5144 O O . MET B 1 315 ? -11.477 7.023 23.922 1 97.75 315 MET B O 1
ATOM 5148 N N . ARG B 1 316 ? -12.828 8.578 24.734 1 97.81 316 ARG B N 1
ATOM 5149 C CA . ARG B 1 316 ? -11.734 9.5 25.062 1 97.81 316 ARG B CA 1
ATOM 5150 C C . ARG B 1 316 ? -10.828 8.914 26.141 1 97.81 316 ARG B C 1
ATOM 5152 O O . ARG B 1 316 ? -9.602 8.938 26 1 97.81 316 ARG B O 1
ATOM 5159 N N . GLU B 1 317 ? -11.398 8.383 27.172 1 97.75 317 GLU B N 1
ATOM 5160 C CA . GLU B 1 317 ? -10.617 7.758 28.234 1 97.75 317 GLU B CA 1
ATOM 5161 C C . GLU B 1 317 ? -9.789 6.594 27.703 1 97.75 317 GLU B C 1
ATOM 5163 O O . GLU B 1 317 ? -8.609 6.469 28.031 1 97.75 317 GLU B O 1
ATOM 5168 N N . PHE B 1 318 ? -10.461 5.812 26.953 1 98.19 318 PHE B N 1
ATOM 5169 C CA . PHE B 1 318 ? -9.758 4.695 26.328 1 98.19 318 PHE B CA 1
ATOM 5170 C C . PHE B 1 318 ? -8.594 5.195 25.469 1 98.19 318 PHE B C 1
ATOM 5172 O O . PHE B 1 318 ? -7.488 4.652 25.547 1 98.19 318 PHE B O 1
ATOM 5179 N N . SER B 1 319 ? -8.812 6.191 24.641 1 98.44 319 SER B N 1
ATOM 5180 C CA . SER B 1 319 ? -7.809 6.723 23.734 1 98.44 319 SER B CA 1
ATOM 5181 C C . SER B 1 319 ? -6.598 7.258 24.484 1 98.44 319 SER B C 1
ATOM 5183 O O . SER B 1 319 ? -5.457 6.938 24.156 1 98.44 319 SER B O 1
ATOM 5185 N N . ILE B 1 320 ? -6.848 8.039 25.516 1 98.12 320 ILE B N 1
ATOM 5186 C CA . ILE B 1 320 ? -5.777 8.656 26.281 1 98.12 320 ILE B CA 1
ATOM 5187 C C . ILE B 1 320 ? -4.949 7.574 26.969 1 98.12 320 ILE B C 1
ATOM 5189 O O . ILE B 1 320 ? -3.717 7.656 27 1 98.12 320 ILE B O 1
ATOM 5193 N N . ASN B 1 321 ? -5.555 6.527 27.406 1 97.94 321 ASN B N 1
ATOM 5194 C CA . ASN B 1 321 ? -4.883 5.531 28.234 1 97.94 321 ASN B CA 1
ATOM 5195 C C . ASN B 1 321 ? -4.219 4.449 27.375 1 97.94 321 ASN B C 1
ATOM 5197 O O . ASN B 1 321 ? -3.188 3.898 27.766 1 97.94 321 ASN B O 1
ATOM 5201 N N . GLU B 1 322 ? -4.859 4.191 26.25 1 98.19 322 GLU B N 1
ATOM 5202 C CA . GLU B 1 322 ? -4.426 2.996 25.531 1 98.19 322 GLU B CA 1
ATOM 5203 C C . GLU B 1 322 ? -3.84 3.348 24.172 1 98.19 322 GLU B C 1
ATOM 5205 O O . GLU B 1 322 ? -3.016 2.604 23.625 1 98.19 322 GLU B O 1
ATOM 5210 N N . VAL B 1 323 ? -4.223 4.465 23.578 1 98.62 323 VAL B N 1
ATOM 5211 C CA . VAL B 1 323 ? -3.803 4.797 22.219 1 98.62 323 VAL B CA 1
ATOM 5212 C C . VAL B 1 323 ? -2.662 5.809 22.266 1 98.62 323 VAL B C 1
ATOM 5214 O O . VAL B 1 323 ? -1.64 5.633 21.609 1 98.62 323 VAL B O 1
ATOM 5217 N N . TRP B 1 324 ? -2.777 6.879 23.094 1 98.69 324 TRP B N 1
ATOM 5218 C CA . TRP B 1 324 ? -1.808 7.969 23.125 1 98.69 324 TRP B CA 1
ATOM 5219 C C . TRP B 1 324 ? -0.423 7.453 23.5 1 98.69 324 TRP B C 1
ATOM 5221 O O . TRP B 1 324 ? 0.587 7.914 22.969 1 98.69 324 TRP B O 1
ATOM 5231 N N . PRO B 1 325 ? -0.287 6.445 24.422 1 98.62 325 PRO B N 1
ATOM 5232 C CA . PRO B 1 325 ? 1.042 5.918 24.734 1 98.62 325 PRO B CA 1
ATOM 5233 C C . PRO B 1 325 ? 1.731 5.293 23.516 1 98.62 325 PRO B C 1
ATOM 5235 O O . PRO B 1 325 ? 2.959 5.344 23.406 1 98.62 325 PRO B O 1
ATOM 5238 N N . LYS B 1 326 ? 0.958 4.734 22.703 1 98.44 326 LYS B N 1
ATOM 5239 C CA . LYS B 1 326 ? 1.542 4.164 21.5 1 98.44 326 LYS B CA 1
ATOM 5240 C C . LYS B 1 326 ? 2.111 5.254 20.594 1 98.44 326 LYS B C 1
ATOM 5242 O O . LYS B 1 326 ? 3.145 5.059 19.953 1 98.44 326 LYS B O 1
ATOM 5247 N N . VAL B 1 327 ? 1.432 6.387 20.5 1 98.5 327 VAL B N 1
ATOM 5248 C CA . VAL B 1 327 ? 1.966 7.531 19.766 1 98.5 327 VAL B CA 1
ATOM 5249 C C . VAL B 1 327 ? 3.25 8.016 20.438 1 98.5 327 VAL B C 1
ATOM 5251 O O . VAL B 1 327 ? 4.25 8.266 19.766 1 98.5 327 VAL B O 1
ATOM 5254 N N . ALA B 1 328 ? 3.229 8.062 21.734 1 98.75 328 ALA B N 1
ATOM 5255 C CA . ALA B 1 328 ? 4.359 8.562 22.516 1 98.75 328 ALA B CA 1
ATOM 5256 C C . ALA B 1 328 ? 5.605 7.711 22.281 1 98.75 328 ALA B C 1
ATOM 5258 O O . ALA B 1 328 ? 6.727 8.219 22.328 1 98.75 328 ALA B O 1
ATOM 5259 N N . GLU B 1 329 ? 5.414 6.508 22 1 98.12 329 GLU B N 1
ATOM 5260 C CA . GLU B 1 329 ? 6.516 5.562 21.844 1 98.12 329 GLU B CA 1
ATOM 5261 C C . GLU B 1 329 ? 7.238 5.758 20.516 1 98.12 329 GLU B C 1
ATOM 5263 O O . GLU B 1 329 ? 8.344 5.254 20.328 1 98.12 329 GLU B O 1
ATOM 5268 N N . THR B 1 330 ? 6.691 6.516 19.625 1 97.19 330 THR B N 1
ATOM 5269 C CA . THR B 1 330 ? 7.219 6.559 18.266 1 97.19 330 THR B CA 1
ATOM 5270 C C . THR B 1 330 ? 8.398 7.523 18.172 1 97.19 330 THR B C 1
ATOM 5272 O O . THR B 1 330 ? 9.18 7.465 17.234 1 97.19 330 THR B O 1
ATOM 5275 N N . SER B 1 331 ? 8.469 8.461 19.125 1 97.56 331 SER B N 1
ATOM 5276 C CA . SER B 1 331 ? 9.609 9.367 19.203 1 97.56 331 SER B CA 1
ATOM 5277 C C . SER B 1 331 ? 9.656 10.094 20.531 1 97.56 331 SER B C 1
ATOM 5279 O O . SER B 1 331 ? 8.633 10.195 21.219 1 97.56 331 SER B O 1
ATOM 5281 N N . GLU B 1 332 ? 10.812 10.641 20.844 1 98.19 332 GLU B N 1
ATOM 5282 C CA . GLU B 1 332 ? 10.938 11.43 22.062 1 98.19 332 GLU B CA 1
ATOM 5283 C C . GLU B 1 332 ? 10.055 12.672 22.016 1 98.19 332 GLU B C 1
ATOM 5285 O O . GLU B 1 332 ? 9.438 13.047 23.016 1 98.19 332 GLU B O 1
ATOM 5290 N N . ARG B 1 333 ? 9.969 13.305 20.906 1 98.69 333 ARG B N 1
ATOM 5291 C CA . ARG B 1 333 ? 9.148 14.5 20.75 1 98.69 333 ARG B CA 1
ATOM 5292 C C . ARG B 1 333 ? 7.66 14.164 20.875 1 98.69 333 ARG B C 1
ATOM 5294 O O . ARG B 1 333 ? 6.883 14.953 21.406 1 98.69 333 ARG B O 1
ATOM 5301 N N . ASN B 1 334 ? 7.281 13.008 20.297 1 98.81 334 ASN B N 1
ATOM 5302 C CA . ASN B 1 334 ? 5.895 12.586 20.469 1 98.81 334 ASN B CA 1
ATOM 5303 C C . ASN B 1 334 ? 5.559 12.352 21.938 1 98.81 334 ASN B C 1
ATOM 5305 O O . ASN B 1 334 ? 4.453 12.664 22.391 1 98.81 334 ASN B O 1
ATOM 5309 N N . ALA B 1 335 ? 6.531 11.75 22.656 1 98.81 335 ALA B N 1
ATOM 5310 C CA . ALA B 1 335 ? 6.312 11.555 24.094 1 98.81 335 ALA B CA 1
ATOM 5311 C C . ALA B 1 335 ? 6.043 12.891 24.781 1 98.81 335 ALA B C 1
ATOM 5313 O O . ALA B 1 335 ? 5.09 13 25.562 1 98.81 335 ALA B O 1
ATOM 5314 N N . LYS B 1 336 ? 6.844 13.852 24.5 1 98.81 336 LYS B N 1
ATOM 5315 C CA . LYS B 1 336 ? 6.664 15.188 25.078 1 98.81 336 LYS B CA 1
ATOM 5316 C C . LYS B 1 336 ? 5.336 15.797 24.641 1 98.81 336 LYS B C 1
ATOM 5318 O O . LYS B 1 336 ? 4.609 16.359 25.469 1 98.81 336 LYS B O 1
ATOM 5323 N N . GLY B 1 337 ? 5.035 15.727 23.328 1 98.88 337 GLY B N 1
ATOM 5324 C CA . GLY B 1 337 ? 3.793 16.281 22.812 1 98.88 337 GLY B CA 1
ATOM 5325 C C . GLY B 1 337 ? 2.561 15.664 23.453 1 98.88 337 GLY B C 1
ATOM 5326 O O . GLY B 1 337 ? 1.601 16.359 23.766 1 98.88 337 GLY B O 1
ATOM 5327 N N . VAL B 1 338 ? 2.602 14.367 23.625 1 98.81 338 VAL B N 1
ATOM 5328 C CA . VAL B 1 338 ? 1.481 13.656 24.234 1 98.81 338 VAL B CA 1
ATOM 5329 C C . VAL B 1 338 ? 1.293 14.125 25.672 1 98.81 338 VAL B C 1
ATOM 5331 O O . VAL B 1 338 ? 0.162 14.305 26.125 1 98.81 338 VAL B O 1
ATOM 5334 N N . GLU B 1 339 ? 2.389 14.305 26.359 1 98.69 339 GLU B N 1
ATOM 5335 C CA . GLU B 1 339 ? 2.297 14.805 27.734 1 98.69 339 GLU B CA 1
ATOM 5336 C C . GLU B 1 339 ? 1.652 16.188 27.781 1 98.69 339 GLU B C 1
ATOM 5338 O O . GLU B 1 339 ? 0.805 16.469 28.625 1 98.69 339 GLU B O 1
ATOM 5343 N N . ILE B 1 340 ? 2.07 17.047 26.922 1 98.75 340 ILE B N 1
ATOM 5344 C CA . ILE B 1 340 ? 1.503 18.391 26.859 1 98.75 340 ILE B CA 1
ATOM 5345 C C . ILE B 1 340 ? 0.018 18.312 26.5 1 98.75 340 ILE B C 1
ATOM 5347 O O . ILE B 1 340 ? -0.805 19.016 27.094 1 98.75 340 ILE B O 1
ATOM 5351 N N . PHE B 1 341 ? -0.292 17.438 25.547 1 98.31 341 PHE B N 1
ATOM 5352 C CA . PHE B 1 341 ? -1.682 17.281 25.141 1 98.31 341 PHE B CA 1
ATOM 5353 C C . PHE B 1 341 ? -2.535 16.781 26.297 1 98.31 341 PHE B C 1
ATOM 5355 O O . PHE B 1 341 ? -3.686 17.203 26.453 1 98.31 341 PHE B O 1
ATOM 5362 N N . LYS B 1 342 ? -2.004 15.859 27.094 1 98.12 342 LYS B N 1
ATOM 5363 C CA . LYS B 1 342 ? -2.713 15.375 28.281 1 98.12 342 LYS B CA 1
ATOM 5364 C C . LYS B 1 342 ? -2.99 16.516 29.25 1 98.12 342 LYS B C 1
ATOM 5366 O O . LYS B 1 342 ? -4.086 16.594 29.812 1 98.12 342 LYS B O 1
ATOM 5371 N N . GLN B 1 343 ? -2.023 17.297 29.453 1 98.19 343 GLN B N 1
ATOM 5372 C CA . GLN B 1 343 ? -2.215 18.453 30.328 1 98.19 343 GLN B CA 1
ATOM 5373 C C . GLN B 1 343 ? -3.301 19.375 29.781 1 98.19 343 GLN B C 1
ATOM 5375 O O . GLN B 1 343 ? -4.133 19.891 30.531 1 98.19 343 GLN B O 1
ATOM 5380 N N . PHE B 1 344 ? -3.273 19.625 28.516 1 98.19 344 PHE B N 1
ATOM 5381 C CA . PHE B 1 344 ? -4.305 20.422 27.875 1 98.19 344 PHE B CA 1
ATOM 5382 C C . PHE B 1 344 ? -5.691 19.859 28.141 1 98.19 344 PHE B C 1
ATOM 5384 O O . PHE B 1 344 ? -6.613 20.594 28.5 1 98.19 344 PHE B O 1
ATOM 5391 N N . MET B 1 345 ? -5.805 18.516 27.953 1 97.62 345 MET B N 1
ATOM 5392 C CA . MET B 1 345 ? -7.09 17.859 28.203 1 97.62 345 MET B CA 1
ATOM 5393 C C . MET B 1 345 ? -7.531 18.031 29.641 1 97.62 345 MET B C 1
ATOM 5395 O O . MET B 1 345 ? -8.719 18.25 29.922 1 97.62 345 MET B O 1
ATOM 5399 N N . LYS B 1 346 ? -6.605 17.938 30.547 1 97.19 346 LYS B N 1
ATOM 5400 C CA . LYS B 1 346 ? -6.906 18.156 31.969 1 97.19 346 LYS B CA 1
ATOM 5401 C C . LYS B 1 346 ? -7.363 19.594 32.219 1 97.19 346 LYS B C 1
ATOM 5403 O O . LYS B 1 346 ? -8.344 19.812 32.938 1 97.19 346 LYS B O 1
ATOM 5408 N N . ASP B 1 347 ? -6.668 20.5 31.625 1 97.56 347 ASP B N 1
ATOM 5409 C CA . ASP B 1 347 ? -6.996 21.906 31.781 1 97.56 347 ASP B CA 1
ATOM 5410 C C . ASP B 1 347 ? -8.391 22.219 31.25 1 97.56 347 ASP B C 1
ATOM 5412 O O . ASP B 1 347 ? -9.078 23.109 31.75 1 97.56 347 ASP B O 1
ATOM 5416 N N . LYS B 1 348 ? -8.82 21.469 30.234 1 96.12 348 LYS B N 1
ATOM 5417 C CA . LYS B 1 348 ? -10.133 21.672 29.625 1 96.12 348 LYS B CA 1
ATOM 5418 C C . LYS B 1 348 ? -11.211 20.891 30.375 1 96.12 348 LYS B C 1
ATOM 5420 O O . LYS B 1 348 ? -12.406 21.062 30.109 1 96.12 348 LYS B O 1
ATOM 5425 N N . GLY B 1 349 ? -10.836 19.984 31.25 1 94.44 349 GLY B N 1
ATOM 5426 C CA . GLY B 1 349 ? -11.773 19.203 32.031 1 94.44 349 GLY B CA 1
ATOM 5427 C C . GLY B 1 349 ? -12.234 17.938 31.328 1 94.44 349 GLY B C 1
ATOM 5428 O O . GLY B 1 349 ? -13.305 17.406 31.641 1 94.44 349 GLY B O 1
ATOM 5429 N N . TYR B 1 350 ? -11.469 17.484 30.297 1 92.81 350 TYR B N 1
ATOM 5430 C CA . TYR B 1 350 ? -11.844 16.297 29.547 1 92.81 350 TYR B CA 1
ATOM 5431 C C . TYR B 1 350 ? -11.25 15.047 30.172 1 92.81 350 TYR B C 1
ATOM 5433 O O . TYR B 1 350 ? -11.648 13.93 29.844 1 92.81 350 TYR B O 1
ATOM 5441 N N . TYR B 1 351 ? -10.289 15.227 31.031 1 84.44 351 TYR B N 1
ATOM 5442 C CA . TYR B 1 351 ? -9.555 14.133 31.641 1 84.44 351 TYR B CA 1
ATOM 5443 C C . TYR B 1 351 ? -9.211 14.469 33.094 1 84.44 351 TYR B C 1
ATOM 5445 O O . TYR B 1 351 ? -9 15.633 33.438 1 84.44 351 TYR B O 1
#

Secondary structure (DSSP, 8-state):
-------------------------------S--SSPEEEEE--SS-TTSHHIIIIIHHHHHHHHHHTTTSEEEEE--TTSSS-GGGHHHHHHTTSSSEEEE-HHHHTTT-TTHHHHH--TT--SSHHHHHHHHHSSS--HHHHHHHHHHHTTEEEEEEEE---EEEEESS--SSGGGGTT-EEE--THHHHHHHHTT-EEE---HHHHHHHHHHTS-SEEEEEGGGTTTTTGGGT-SEEEES-S-SS-EEEEEEEHHHHHTS-HHHHHHHHHTHHHHHHHHHHHHHHHHHHHHHHHHHTT-EEEE--HHHHHHHHHHIIIIIHHHHHTT-HHHHHHHHHHHHHHHHHT--/-------------------------------S--SSPEEEEE--SS-TTSHHIIIIIHHHHHHHHHHTTTSEEEEE--TTSSS-GGGHHHHHHTTSSSEEEE-HHHHTTT-TTHHHHH--TT--SSHHHHHHHHHSSS--HHHHHHHHHHHTTEEEEEEEE---EEEEESS--SSGGGGTT-EEE--THHHHHHHHTT-EEE---HHHHHHHHHHTS-SEEEEEGGGTTTTTGGGT-SEEEES-S-SS-EEEEEEEHHHHHTS-HHHHHHHHHTHHHHHHHHHHHHHHHHHHHHHHHHHTT-EEEE--HHHHHHHHHHIIIIIHHHHHTT-HHHHHHHHHHHHHHHHHT--

InterPro domains:
  IPR018389 TRAP transporter solute receptor DctP [PF03480] (55-327)
  IPR018389 TRAP transporter solute receptor DctP [PTHR33376] (11-339)
  IPR038404 TRAP transporter solute receptor DctP superfamily [G3DSA:3.40.190.170] (41-351)

Sequence (702 aa):
MTTIKHTIFAKTMICAGVMAFTHSVAQAQENGPPDEVTTWTFQPAFDSSDAGWDNGLIPWIEAVEEATEGTVQIKLMPAGSLTSGSEAFMAAAAGMTDGYAGWASVYGGDLPEGMLAFGLAMGANSPEEAWEVMWGEDYRVGDLVQEAAHERNLHWIGWTDQGTNAMFTKFPVEKFEDLAGKKMRAGGPQALFHEALGGTAVSMGAGDIYTAIRLGTIEGTYWDTGGIDDMSFDEVVDYAIQPGWNPAQHQETFVNLDAWNALTDWQREQIEGVFKDTYFETSQLHADQVDIALQSLKDEGGEVITFSEEEVERMREFSINEVWPKVAETSERNAKGVEIFKQFMKDKGYYMTTIKHTIFAKTMICAGVMAFTHSVAQAQENGPPDEVTTWTFQPAFDSSDAGWDNGLIPWIEAVEEATEGTVQIKLMPAGSLTSGSEAFMAAAAGMTDGYAGWASVYGGDLPEGMLAFGLAMGANSPEEAWEVMWGEDYRVGDLVQEAAHERNLHWIGWTDQGTNAMFTKFPVEKFEDLAGKKMRAGGPQALFHEALGGTAVSMGAGDIYTAIRLGTIEGTYWDTGGIDDMSFDEVVDYAIQPGWNPAQHQETFVNLDAWNALTDWQREQIEGVFKDTYFETSQLHADQVDIALQSLKDEGGEVITFSEEEVERMREFSINEVWPKVAETSERNAKGVEIFKQFMKDKGYY